Protein AF-A0A7S4UU79-F1 (afdb_monomer)

Foldseek 3Di:
DDDDDDDDDPDDDDDDPPDDDDDDDDDDDDDDDDDDDDDDDDDDDDDDPVPVVVVVVCPPQLLVCAQHWDADPVQQKIWGRHNFWIWIWGQDPLQFIFGQDTGGDDDPPDDSLVSLLQQDADVQQDFALCPPVPPPDPVVVVCVVPPDDPPPVVPPPPDPVNVPDDDDDDPPRRDGYHPCRTWGFFAAPDRRNPPDGQWWKAFPVRDIGFDKGWDDKDKAQFDDACQQPPDADPPHPDDRPRQDDDGRDPDSNQKMKMWTWIARPPLRWIKTWIWMHGRPDSDIFIAIDIDRPQQDPDDQDQDPPRDGDGRSDMDIPHHFRTKGKADDDAAKWKWWQAAAVVGAGDIDIDTDDAAKDKDKDPPQFCHRGTHQKMKIWNDHPPDDVPDTDIDMDHDRDTGIDMWMWHQHPSRMIMITD

Organism: Guillardia theta (NCBI:txid55529)

Nearest PDB structures (foldseek):
  4fnq-assembly1_A  TM=9.453E-01  e=5.090E-24  Geobacillus stearothermophilus
  4fnr-assembly1_D  TM=9.223E-01  e=4.745E-23  Geobacillus stearothermophilus
  4fnt-assembly1_C  TM=9.311E-01  e=8.179E-23  Geobacillus stearothermophilus
  8k7v-assembly1_D  TM=8.899E-01  e=4.255E-23  Blautia pseudococcoides
  8k1a-assembly1_C  TM=8.938E-01  e=5.291E-23  Blautia pseudococcoides

Sequence (417 aa):
MISDSGGCRNLVIFYFLGLLSLLQGGQVRTGSYSAVIGFHGRIRPPTTHSSALRQRLRGGGEKELAGKVLFDPKTRIFRLYSRSALYAFRTDDSGDLEHLYWGSFVPPNDDLRYLALSNVQLCFDPGPFNAYDTEVSDQDAAKHIRGTSFSEHFTRTPSFSDRLSTDSEWVHSIPSVGRNTKLLEYADLGTGDYRPQSFSVVYDDGGNICPLTYVSHEIIPGKLPMESAKGKSLWSSENVTLLPELRGGNTKDQCTTLVVKMEDRLTKLEFHLIYTVYKEVNAISRRVIVKNPSVRPSGNFVCKGGCIMSSGAVRLEKLMSATVDFHTMSGWNFITLSGSWANERHMKLQKLIQGKFVVESLRGASSHQHNPFCAVTTTPESLVETVGEVWAFSFIYSGNFKIEADVSETGRARVHA

Solvent-accessible surface area (backbone atoms only — not comparable to full-atom values): 25424 Å² total; per-residue (Å²): 134,91,78,90,81,90,77,94,81,89,78,87,78,87,78,83,80,81,83,80,88,76,93,78,90,79,91,84,84,90,80,92,81,88,83,87,84,86,80,93,77,93,78,82,79,88,82,59,82,68,55,63,59,52,50,65,66,45,60,59,60,42,64,73,40,27,13,40,73,48,75,40,84,90,73,36,34,41,42,38,23,15,34,62,26,28,39,31,33,29,50,53,94,75,24,43,46,34,44,59,46,78,46,70,64,68,67,87,85,60,81,63,67,68,57,56,55,72,42,58,76,50,89,92,42,46,70,34,77,62,77,72,72,59,90,62,53,73,73,54,52,49,40,65,78,62,70,68,62,91,63,65,80,73,72,71,68,77,50,80,70,70,74,63,69,90,75,77,92,71,74,78,74,67,69,85,42,15,52,50,57,48,35,40,46,69,38,49,37,83,69,48,35,84,62,89,51,36,33,38,46,36,40,84,90,66,51,47,71,54,68,60,26,63,74,51,73,47,81,41,80,9,57,80,76,72,73,35,68,97,50,76,47,97,86,35,99,65,66,68,63,64,69,77,74,87,77,37,69,96,47,48,83,40,12,23,19,39,39,38,36,27,32,17,85,86,74,51,41,31,38,35,45,33,40,32,25,27,24,89,41,81,48,70,52,62,37,66,47,79,45,69,78,54,55,54,82,93,64,96,55,75,48,100,80,77,50,83,61,77,67,51,57,72,45,76,81,40,77,51,43,40,41,50,44,42,86,58,66,93,67,29,29,36,37,36,26,37,41,33,84,100,48,56,56,41,82,42,80,42,74,68,57,77,45,79,48,78,53,66,28,88,78,71,25,36,62,47,46,36,48,64,41,41,32,43,28,65,44,54,93,81,69,50,94,88,62,71,58,73,52,73,49,73,55,83,68,64,35,59,47,62,35,37,42,34,21,42,96,84,48,34,32,39,38,37,65

InterPro domains:
  IPR031704 Glycosyl hydrolase family 36, N-terminal [PF16875] (95-415)
  IPR038417 Alpha-galactosidase, N-terminal domain superfamily [G3DSA:2.70.98.60] (68-417)

pLDDT: mean 72.32, std 26.92, range [19.78, 97.94]

Radius of gyration: 25.8 Å; Cα contacts (8 Å, |Δi|>4): 726; chains: 1; bounding box: 68×51×85 Å

Mean predicted aligned error: 14.76 Å

Secondary structure (DSSP, 8-state):
-------------------------------------------PPP--HHHHHHHHHHHHHHHHHTT-EEEETTTTEEEEE-SSEEEEEEE-TTS-EEEEEEEE---TTS--HHHHTT----TTPPPPGGGG-S---HHHHHHHHSS--TTTTTT----TTGGG---S----------TTTS-BSS--SSSS--SPPSEEEE-TTS-----EEEEEEEEEEBPPP----S--BTTBSS-----------SSTTSEEEEEEEEEETTT--EEEEEEEEESSSS-EEEEEEEE-TT---S---B-TTSPBPP----EEEEE-S-EEEE---TT-EEEEEEEETTEEEEEEEEE--SEEEEEEE-SSS--SSEEEEEEEE-S-SS--TTSS-EEEEE---SS-EEEEEEE-TTS-EEEE-

Structure (mmCIF, N/CA/C/O backbone):
data_AF-A0A7S4UU79-F1
#
_entry.id   AF-A0A7S4UU79-F1
#
loop_
_atom_site.group_PDB
_atom_site.id
_atom_site.type_symbol
_atom_site.label_atom_id
_atom_site.label_alt_id
_atom_site.label_comp_id
_atom_site.label_asym_id
_atom_site.label_entity_id
_atom_site.label_seq_id
_atom_site.pdbx_PDB_ins_code
_atom_site.Cartn_x
_atom_site.Cartn_y
_atom_site.Cartn_z
_atom_site.occupancy
_atom_site.B_iso_or_equiv
_atom_site.auth_seq_id
_atom_site.auth_comp_id
_atom_site.auth_asym_id
_atom_site.auth_atom_id
_atom_site.pdbx_PDB_model_num
ATOM 1 N N . MET A 1 1 ? -34.124 -21.655 29.749 1.00 25.98 1 MET A N 1
ATOM 2 C CA . MET A 1 1 ? -34.712 -20.308 29.910 1.00 25.98 1 MET A CA 1
ATOM 3 C C . MET A 1 1 ? -33.664 -19.286 29.494 1.00 25.98 1 MET A C 1
ATOM 5 O O . MET A 1 1 ? -32.632 -19.280 30.139 1.00 25.98 1 MET A O 1
ATOM 9 N N . ILE A 1 2 ? -33.930 -18.552 28.396 1.00 22.84 2 ILE A N 1
ATOM 10 C CA . ILE A 1 2 ? -33.615 -17.123 28.110 1.00 22.84 2 ILE A CA 1
ATOM 11 C C . ILE A 1 2 ? -32.196 -16.634 28.495 1.00 22.84 2 ILE A C 1
ATOM 13 O O . ILE A 1 2 ? -31.827 -16.727 29.652 1.00 22.84 2 ILE A O 1
ATOM 17 N N . SER A 1 3 ? -31.364 -15.970 27.693 1.00 23.59 3 SER A N 1
ATOM 18 C CA . SER A 1 3 ? -31.289 -15.525 26.293 1.00 23.59 3 SER A CA 1
ATOM 19 C C . SER A 1 3 ? -29.882 -14.919 26.106 1.00 23.59 3 SER A C 1
ATOM 21 O O . SER A 1 3 ? -29.220 -14.590 27.088 1.00 23.59 3 SER A O 1
ATOM 23 N N . ASP A 1 4 ? -29.478 -14.700 24.854 1.00 33.25 4 ASP A N 1
ATOM 24 C CA . ASP A 1 4 ? -28.368 -13.838 24.417 1.00 33.25 4 ASP A CA 1
ATOM 25 C C . ASP A 1 4 ? -28.129 -12.558 25.244 1.00 33.25 4 ASP A C 1
ATOM 27 O O . ASP A 1 4 ? -29.077 -11.866 25.620 1.00 33.25 4 ASP A O 1
ATOM 31 N N . SER A 1 5 ? -26.859 -12.138 25.321 1.00 25.09 5 SER A N 1
ATOM 32 C CA . SER A 1 5 ? -26.479 -10.742 25.043 1.00 25.09 5 SER A CA 1
ATOM 33 C C . SER A 1 5 ? -24.991 -10.627 24.694 1.00 25.09 5 SER A C 1
ATOM 35 O O . SER A 1 5 ? -24.124 -10.962 25.501 1.00 25.09 5 SER A O 1
ATOM 37 N N . GLY A 1 6 ? -24.718 -10.145 23.479 1.00 28.91 6 GLY A N 1
ATOM 38 C CA . GLY A 1 6 ? -23.384 -9.898 22.943 1.00 28.91 6 GLY A CA 1
ATOM 39 C C . GLY A 1 6 ? -22.629 -8.750 23.616 1.00 28.91 6 GLY A C 1
ATOM 40 O O . GLY A 1 6 ? -23.211 -7.840 24.203 1.00 28.91 6 GLY A O 1
ATOM 41 N N . GLY A 1 7 ? -21.305 -8.795 23.473 1.00 24.19 7 GLY A N 1
ATOM 42 C CA . GLY A 1 7 ? -20.395 -7.719 23.835 1.00 24.19 7 GLY A CA 1
ATOM 43 C C . GLY A 1 7 ? -19.357 -7.531 22.736 1.00 24.19 7 GLY A C 1
ATOM 44 O O . GLY A 1 7 ? -18.608 -8.456 22.420 1.00 24.19 7 GLY A O 1
ATOM 45 N N . CYS A 1 8 ? -19.329 -6.332 22.155 1.00 24.44 8 CYS A N 1
ATOM 46 C CA . CYS A 1 8 ? -18.227 -5.845 21.335 1.00 24.44 8 CYS A CA 1
ATOM 47 C C . CYS A 1 8 ? -16.915 -5.964 22.122 1.00 24.44 8 CYS A C 1
ATOM 49 O O . CYS A 1 8 ? -16.808 -5.464 23.240 1.00 24.44 8 CYS A O 1
ATOM 51 N N . ARG A 1 9 ? -15.911 -6.613 21.531 1.00 26.64 9 ARG A N 1
ATOM 52 C CA . ARG A 1 9 ? -14.529 -6.622 22.020 1.00 26.64 9 ARG A CA 1
ATOM 53 C C . ARG A 1 9 ? -13.607 -6.393 20.828 1.00 26.64 9 ARG A C 1
ATOM 55 O O . ARG A 1 9 ? -13.179 -7.353 20.200 1.00 26.64 9 ARG A O 1
ATOM 62 N N . ASN A 1 10 ? -13.325 -5.129 20.530 1.00 26.66 10 ASN A N 1
ATOM 63 C CA . ASN A 1 10 ? -12.202 -4.738 19.684 1.00 26.66 10 ASN A CA 1
ATOM 64 C C . ASN A 1 10 ? -11.245 -3.922 20.552 1.00 26.66 10 ASN A C 1
ATOM 66 O O . ASN A 1 10 ? -11.419 -2.723 20.708 1.00 26.66 10 ASN A O 1
ATOM 70 N N . LEU A 1 11 ? -10.284 -4.616 21.158 1.00 24.05 11 LEU A N 1
ATOM 71 C CA . LEU A 1 11 ? -9.048 -4.054 21.691 1.00 24.05 11 LEU A CA 1
ATOM 72 C C . LEU A 1 11 ? -8.070 -5.224 21.843 1.00 24.05 11 LEU A C 1
ATOM 74 O O . LEU A 1 11 ? -8.254 -6.083 22.705 1.00 24.05 11 LEU A O 1
ATOM 78 N N . VAL A 1 12 ? -7.068 -5.305 20.969 1.00 23.05 12 VAL A N 1
ATOM 79 C CA . VAL A 1 12 ? -5.907 -6.183 21.165 1.00 23.05 12 VAL A CA 1
ATOM 80 C C . VAL A 1 12 ? -4.730 -5.269 21.474 1.00 23.05 12 VAL A C 1
ATOM 82 O O . VAL A 1 12 ? -4.106 -4.715 20.576 1.00 23.05 12 VAL A O 1
ATOM 85 N N . ILE A 1 13 ? -4.472 -5.081 22.766 1.00 22.84 13 ILE A N 1
ATOM 86 C CA . ILE A 1 13 ? -3.225 -4.514 23.277 1.00 22.84 13 ILE A CA 1
ATOM 87 C C . ILE A 1 13 ? -2.235 -5.674 23.395 1.00 22.84 13 ILE A C 1
ATOM 89 O O . ILE A 1 13 ? -2.498 -6.654 24.093 1.00 22.84 13 ILE A O 1
ATOM 93 N N . PHE A 1 14 ? -1.091 -5.572 22.720 1.00 23.77 14 PHE A N 1
ATOM 94 C CA . PHE A 1 14 ? 0.044 -6.449 22.987 1.00 23.77 14 PHE A CA 1
ATOM 95 C C . PHE A 1 14 ? 0.717 -5.997 24.287 1.00 23.77 14 PHE A C 1
ATOM 97 O O . PHE A 1 14 ? 1.377 -4.961 24.326 1.00 23.77 14 PHE A O 1
ATOM 104 N N . TYR A 1 15 ? 0.571 -6.783 25.353 1.00 21.19 15 TYR A N 1
ATOM 105 C CA . TYR A 1 15 ? 1.440 -6.676 26.521 1.00 21.19 15 TYR A CA 1
ATOM 106 C C . TYR A 1 15 ? 2.780 -7.345 26.202 1.00 21.19 15 TYR A C 1
ATOM 108 O O . TYR A 1 15 ? 2.846 -8.559 26.012 1.00 21.19 15 TYR A O 1
ATOM 116 N N . PHE A 1 16 ? 3.860 -6.565 26.169 1.00 23.30 16 PHE A N 1
ATOM 117 C CA . PHE A 1 16 ? 5.212 -7.110 26.260 1.00 23.30 16 PHE A CA 1
ATOM 118 C C . PHE A 1 16 ? 5.507 -7.435 27.728 1.00 23.30 16 PHE A C 1
ATOM 120 O O . PHE A 1 16 ? 5.779 -6.545 28.530 1.00 23.30 16 PHE A O 1
ATOM 127 N N . LEU A 1 17 ? 5.468 -8.719 28.082 1.00 22.44 17 LEU A N 1
ATOM 128 C CA . LEU A 1 17 ? 6.130 -9.225 29.283 1.00 22.44 17 LEU A CA 1
ATOM 129 C C . LEU A 1 17 ? 7.608 -9.425 28.938 1.00 22.44 17 LEU A C 1
ATOM 131 O O . LEU A 1 17 ? 7.991 -10.415 28.317 1.00 22.44 17 LEU A O 1
ATOM 135 N N . GLY A 1 18 ? 8.433 -8.443 29.299 1.00 23.34 18 GLY A N 1
ATOM 136 C CA . GLY A 1 18 ? 9.884 -8.587 29.275 1.00 23.34 18 GLY A CA 1
ATOM 137 C C . GLY A 1 18 ? 10.305 -9.619 30.317 1.00 23.34 18 GLY A C 1
ATOM 138 O O . GLY A 1 18 ? 10.199 -9.370 31.516 1.00 23.34 18 GLY A O 1
ATOM 139 N N . LEU A 1 19 ? 10.760 -10.786 29.862 1.00 22.89 19 LEU A N 1
ATOM 140 C CA . LEU A 1 19 ? 11.345 -11.801 30.728 1.00 22.89 19 LEU A CA 1
ATOM 141 C C . LEU A 1 19 ? 12.801 -11.403 31.013 1.00 22.89 19 LEU A C 1
ATOM 143 O O . LEU A 1 19 ? 13.685 -11.593 30.179 1.00 22.89 19 LEU A O 1
ATOM 147 N N . LEU A 1 20 ? 13.046 -10.808 32.181 1.00 24.05 20 LEU A N 1
ATOM 148 C CA . LEU A 1 20 ? 14.394 -10.556 32.679 1.00 24.05 20 LEU A CA 1
ATOM 149 C C . LEU A 1 20 ? 14.935 -11.869 33.272 1.00 24.05 20 LEU A C 1
ATOM 151 O O . LEU A 1 20 ? 14.529 -12.290 34.352 1.00 24.05 20 LEU A O 1
ATOM 155 N N . SER A 1 21 ? 15.825 -12.543 32.547 1.00 22.73 21 SER A N 1
ATOM 156 C CA . SER A 1 21 ? 16.570 -13.698 33.056 1.00 22.73 21 SER A CA 1
ATOM 157 C C . SER A 1 21 ? 17.774 -13.209 33.866 1.00 22.73 21 SER A C 1
ATOM 159 O O . SER A 1 21 ? 18.827 -12.926 33.297 1.00 22.73 21 SER A O 1
ATOM 161 N N . LEU A 1 22 ? 17.633 -13.149 35.190 1.00 24.34 22 LEU A N 1
ATOM 162 C CA . LEU A 1 22 ? 18.754 -13.105 36.131 1.00 24.34 22 LEU A CA 1
ATOM 163 C C . LEU A 1 22 ? 18.747 -14.407 36.939 1.00 24.34 22 LEU A C 1
ATOM 165 O O . LEU A 1 22 ? 17.889 -14.636 37.787 1.00 24.34 22 LEU A O 1
ATOM 169 N N . LEU A 1 23 ? 19.700 -15.285 36.629 1.00 24.64 23 LEU A N 1
ATOM 170 C CA . LEU A 1 23 ? 20.027 -16.453 37.438 1.00 24.64 23 LEU A CA 1
ATOM 171 C C . LEU A 1 23 ? 20.799 -15.989 38.676 1.00 24.64 23 LEU A C 1
ATOM 173 O O . LEU A 1 23 ? 21.943 -15.573 38.532 1.00 24.64 23 LEU A O 1
ATOM 177 N N . GLN A 1 24 ? 20.207 -16.123 39.866 1.00 26.69 24 GLN A N 1
ATOM 178 C CA . GLN A 1 24 ? 20.871 -16.706 41.042 1.00 26.69 24 GLN A CA 1
ATOM 179 C C . GLN A 1 24 ? 19.897 -16.882 42.225 1.00 26.69 24 GLN A C 1
ATOM 181 O O . GLN A 1 24 ? 19.380 -15.920 42.773 1.00 26.69 24 GLN A O 1
ATOM 186 N N . GLY A 1 25 ? 19.702 -18.150 42.609 1.00 28.83 25 GLY A N 1
ATOM 187 C CA . GLY A 1 25 ? 19.524 -18.631 43.986 1.00 28.83 25 GLY A CA 1
ATOM 188 C C . GLY A 1 25 ? 18.330 -18.147 44.818 1.00 28.83 25 GLY A C 1
ATOM 189 O O . GLY A 1 25 ? 18.444 -17.171 45.547 1.00 28.83 25 GLY A O 1
ATOM 190 N N . GLY A 1 26 ? 17.253 -18.940 44.863 1.00 25.94 26 GLY A N 1
ATOM 191 C CA . GLY A 1 26 ? 16.274 -18.879 45.958 1.00 25.94 26 GLY A CA 1
ATOM 192 C C . GLY A 1 26 ? 14.904 -19.454 45.597 1.00 25.94 26 GLY A C 1
ATOM 193 O O . GLY A 1 26 ? 14.193 -18.880 44.783 1.00 25.94 26 GLY A O 1
ATOM 194 N N . GLN A 1 27 ? 14.519 -20.584 46.203 1.00 23.78 27 GLN A N 1
ATOM 195 C CA . GLN A 1 27 ? 13.137 -21.100 46.191 1.00 23.78 27 GLN A CA 1
ATOM 196 C C . GLN A 1 27 ? 12.143 -19.992 46.642 1.00 23.78 27 GLN A C 1
ATOM 198 O O . GLN A 1 27 ? 12.497 -19.169 47.479 1.00 23.78 27 GLN A O 1
ATOM 203 N N . VAL A 1 28 ? 10.888 -19.906 46.177 1.00 25.89 28 VAL A N 1
ATOM 204 C CA . VAL A 1 28 ? 9.731 -20.641 46.738 1.00 25.89 28 VAL A CA 1
ATOM 205 C C . VAL A 1 28 ? 8.406 -20.111 46.117 1.00 25.89 28 VAL A C 1
ATOM 207 O O . VAL A 1 28 ? 8.220 -18.908 45.988 1.00 25.89 28 VAL A O 1
ATOM 210 N N . ARG A 1 29 ? 7.479 -21.058 45.869 1.00 22.52 29 ARG A N 1
ATOM 211 C CA . ARG A 1 29 ? 5.988 -21.048 45.781 1.00 22.52 29 ARG A CA 1
ATOM 212 C C . ARG A 1 29 ? 5.215 -20.159 44.789 1.00 22.52 29 ARG A C 1
ATOM 214 O O . ARG A 1 29 ? 5.148 -18.941 44.872 1.00 22.52 29 ARG A O 1
ATOM 221 N N . THR A 1 30 ? 4.421 -20.880 43.999 1.00 27.59 30 THR A N 1
ATOM 222 C CA . THR A 1 30 ? 3.148 -20.501 43.377 1.00 27.59 30 THR A CA 1
ATOM 223 C C . THR A 1 30 ? 2.099 -20.023 44.388 1.00 27.59 30 THR A C 1
ATOM 225 O O . THR A 1 30 ? 1.873 -20.683 45.404 1.00 27.59 30 THR A O 1
ATOM 228 N N . GLY A 1 31 ? 1.380 -18.954 44.042 1.00 23.94 31 GLY A N 1
ATOM 229 C CA . GLY A 1 31 ? 0.136 -18.532 44.684 1.00 23.94 31 GLY A CA 1
ATOM 230 C C . GLY A 1 31 ? -0.715 -17.721 43.707 1.00 23.94 31 GLY A C 1
ATOM 231 O O . GLY A 1 31 ? -0.307 -16.652 43.264 1.00 23.94 31 GLY A O 1
ATOM 232 N N . SER A 1 32 ? -1.879 -18.254 43.338 1.00 24.55 32 SER A N 1
ATOM 233 C CA . SER A 1 32 ? -2.893 -17.571 42.533 1.00 24.55 32 SER A CA 1
ATOM 234 C C . SER A 1 32 ? -3.760 -16.709 43.446 1.00 24.55 32 SER A C 1
ATOM 236 O O . SER A 1 32 ? -4.366 -17.234 44.375 1.00 24.55 32 SER A O 1
ATOM 238 N N . TYR A 1 33 ? -3.866 -15.412 43.157 1.00 23.80 33 TYR A N 1
ATOM 239 C CA . TYR A 1 33 ? -4.874 -14.546 43.763 1.00 23.80 33 TYR A CA 1
ATOM 240 C C . TYR A 1 33 ? -5.645 -13.818 42.665 1.00 23.80 33 TYR A C 1
ATOM 242 O O . TYR A 1 33 ? -5.114 -12.965 41.957 1.00 23.80 33 TYR A O 1
ATOM 250 N N . SER A 1 34 ? -6.912 -14.199 42.517 1.00 21.27 34 SER A N 1
ATOM 251 C CA . SER A 1 34 ? -7.919 -13.455 41.769 1.00 21.27 34 SER A CA 1
ATOM 252 C C . SER A 1 34 ? -8.546 -12.423 42.701 1.00 21.27 34 SER A C 1
ATOM 254 O O . SER A 1 34 ? -9.077 -12.786 43.747 1.00 21.27 34 SER A O 1
ATOM 256 N N . ALA A 1 35 ? -8.527 -11.152 42.307 1.00 21.31 35 ALA A N 1
ATOM 257 C CA . ALA A 1 35 ? -9.339 -10.113 42.927 1.00 21.31 35 ALA A CA 1
ATOM 258 C C . ALA A 1 35 ? -10.307 -9.562 41.874 1.00 21.31 35 ALA A C 1
ATOM 260 O O . ALA A 1 35 ? -9.908 -8.917 40.906 1.00 21.31 35 ALA A O 1
ATOM 261 N N . VAL A 1 36 ? -11.587 -9.882 42.059 1.00 21.03 36 VAL A N 1
ATOM 262 C CA . VAL A 1 36 ? -12.723 -9.325 41.325 1.00 21.03 36 VAL A CA 1
ATOM 263 C C . VAL A 1 36 ? -13.196 -8.104 42.105 1.00 21.03 36 VAL A C 1
ATOM 265 O O . VAL A 1 36 ? -13.615 -8.240 43.250 1.00 21.03 36 VAL A O 1
ATOM 268 N N . ILE A 1 37 ? -13.161 -6.924 41.491 1.00 22.80 37 ILE A N 1
ATOM 269 C CA . ILE A 1 37 ? -13.864 -5.739 41.995 1.00 22.80 37 ILE A CA 1
ATOM 270 C C . ILE A 1 37 ? -14.842 -5.323 40.901 1.00 22.80 37 ILE A C 1
ATOM 272 O O . ILE A 1 37 ? -14.452 -4.831 39.844 1.00 22.80 37 ILE A O 1
ATOM 276 N N . GLY A 1 38 ? -16.121 -5.621 41.129 1.00 19.78 38 GLY A N 1
ATOM 277 C CA . GLY A 1 38 ? -17.211 -5.287 40.224 1.00 19.78 38 GLY A CA 1
ATOM 278 C C . GLY A 1 38 ? -17.769 -3.898 40.512 1.00 19.78 38 GLY A C 1
ATOM 279 O O . GLY A 1 38 ? -18.088 -3.587 41.655 1.00 19.78 38 GLY A O 1
ATOM 280 N N . PHE A 1 39 ? -17.974 -3.107 39.461 1.00 23.14 39 PHE A N 1
ATOM 281 C CA . PHE A 1 39 ? -18.923 -1.997 39.478 1.00 23.14 39 PHE A CA 1
ATOM 282 C C . PHE A 1 39 ? -20.033 -2.280 38.462 1.00 23.14 39 PHE A C 1
ATOM 284 O O . PHE A 1 39 ? -19.793 -2.459 37.269 1.00 23.14 39 PHE A O 1
ATOM 291 N N . HIS A 1 40 ? -21.259 -2.388 38.972 1.00 22.84 40 HIS A N 1
ATOM 292 C CA . HIS A 1 40 ? -22.485 -2.583 38.205 1.00 22.84 40 HIS A CA 1
ATOM 293 C C . HIS A 1 40 ? -22.999 -1.217 37.731 1.00 22.84 40 HIS A C 1
ATOM 295 O O . HIS A 1 40 ? -23.481 -0.424 38.534 1.00 22.84 40 HIS A O 1
ATOM 301 N N . GLY A 1 41 ? -22.935 -0.956 36.425 1.00 23.12 41 GLY A N 1
ATOM 302 C CA . GLY A 1 41 ? -23.579 0.193 35.787 1.00 23.12 41 GLY A CA 1
ATOM 303 C C . GLY A 1 41 ? -24.264 -0.247 34.498 1.00 23.12 41 GLY A C 1
ATOM 304 O O . GLY A 1 41 ? -23.607 -0.460 33.484 1.00 23.12 41 GLY A O 1
ATOM 305 N N . ARG A 1 42 ? -25.589 -0.437 34.532 1.00 22.55 42 ARG A N 1
ATOM 306 C CA . ARG A 1 42 ? -26.401 -0.734 33.339 1.00 22.55 42 ARG A CA 1
ATOM 307 C C . ARG A 1 42 ? -26.730 0.573 32.620 1.00 22.55 42 ARG A C 1
ATOM 309 O O . ARG A 1 42 ? -27.559 1.331 33.108 1.00 22.55 42 ARG A O 1
ATOM 316 N N . ILE A 1 43 ? -26.173 0.780 31.430 1.00 26.16 43 ILE A N 1
ATOM 317 C CA . ILE A 1 43 ? -26.673 1.772 30.469 1.00 26.16 43 ILE A CA 1
ATOM 318 C C . ILE A 1 43 ? -26.942 1.031 29.156 1.00 26.16 43 ILE A C 1
ATOM 320 O O . ILE A 1 43 ? -26.036 0.458 28.557 1.00 26.16 43 ILE A O 1
ATOM 324 N N . ARG A 1 44 ? -28.217 0.965 28.750 1.00 21.12 44 ARG A N 1
ATOM 325 C CA . ARG A 1 44 ? -28.639 0.370 27.471 1.00 21.12 44 ARG A CA 1
ATOM 326 C C . ARG A 1 44 ? -28.461 1.408 26.354 1.00 21.12 44 ARG A C 1
ATOM 328 O O . ARG A 1 44 ? -28.945 2.524 26.535 1.00 21.12 44 ARG A O 1
ATOM 335 N N . PRO A 1 45 ? -27.861 1.071 25.200 1.00 26.95 45 PRO A N 1
ATOM 336 C CA . PRO A 1 45 ? -27.935 1.933 24.027 1.00 26.95 45 PRO A CA 1
ATOM 337 C C . PRO A 1 45 ? -29.344 1.869 23.398 1.00 26.95 45 PRO A C 1
ATOM 339 O O . PRO A 1 45 ? -30.031 0.847 23.532 1.00 26.95 45 PRO A O 1
ATOM 342 N N . PRO A 1 46 ? -29.799 2.935 22.713 1.00 27.45 46 PRO A N 1
ATOM 343 C CA . PRO A 1 46 ? -31.106 2.964 22.068 1.00 27.45 46 PRO A CA 1
ATOM 344 C C . PRO A 1 46 ? -31.118 2.000 20.875 1.00 27.45 46 PRO A C 1
ATOM 346 O O . PRO A 1 46 ? -30.318 2.104 19.947 1.00 27.45 46 PRO A O 1
ATOM 349 N N . THR A 1 47 ? -32.027 1.031 20.913 1.00 30.48 47 THR A N 1
ATOM 350 C CA . THR A 1 47 ? -32.232 0.042 19.854 1.00 30.48 47 THR A CA 1
ATOM 351 C C . THR A 1 47 ? -33.176 0.616 18.804 1.00 30.48 47 THR A C 1
ATOM 353 O O . THR A 1 47 ? -34.387 0.652 18.987 1.00 30.48 47 THR A O 1
ATOM 356 N N . THR A 1 48 ? -32.638 1.054 17.667 1.00 32.19 48 THR A N 1
ATOM 357 C CA . THR A 1 48 ? -33.433 1.199 16.443 1.00 32.19 48 THR A CA 1
ATOM 358 C C . THR A 1 48 ? -33.541 -0.171 15.769 1.00 32.19 48 THR A C 1
ATOM 360 O O . THR A 1 48 ? -32.536 -0.852 15.535 1.00 32.19 48 THR A O 1
ATOM 363 N N . HIS A 1 49 ? -34.772 -0.594 15.464 1.00 29.47 49 HIS A N 1
ATOM 364 C CA . HIS A 1 49 ? -35.126 -1.918 14.925 1.00 29.47 49 HIS A CA 1
ATOM 365 C C . HIS A 1 49 ? -34.396 -2.317 13.617 1.00 29.47 49 HIS A C 1
ATOM 367 O O . HIS A 1 49 ? -34.412 -3.488 13.242 1.00 29.47 49 HIS A O 1
ATOM 373 N N . SER A 1 50 ? -33.704 -1.392 12.938 1.00 36.59 50 SER A N 1
ATOM 374 C CA . SER A 1 50 ? -32.944 -1.650 11.703 1.00 36.59 50 SER A CA 1
ATOM 375 C C . SER A 1 50 ? -31.542 -2.244 11.923 1.00 36.59 50 SER A C 1
ATOM 377 O O . SER A 1 50 ? -30.994 -2.873 11.015 1.00 36.59 50 SER A O 1
ATOM 379 N N . SER A 1 51 ? -30.955 -2.094 13.117 1.00 39.00 51 SER A N 1
ATOM 380 C CA . SER A 1 51 ? -29.588 -2.560 13.414 1.00 39.00 51 SER A CA 1
ATOM 381 C C . SER A 1 51 ? -29.514 -4.073 13.658 1.00 39.00 51 SER A C 1
ATOM 383 O O . SER A 1 51 ? -28.632 -4.743 13.121 1.00 39.00 51 SER A O 1
ATOM 385 N N . ALA A 1 52 ? -30.493 -4.637 14.370 1.00 33.19 52 ALA A N 1
ATOM 386 C CA . ALA A 1 52 ? -30.562 -6.067 14.681 1.00 33.19 52 ALA A CA 1
ATOM 387 C C . ALA A 1 52 ? -30.828 -6.942 13.438 1.00 33.19 52 ALA A C 1
ATOM 389 O O . ALA A 1 52 ? -30.277 -8.038 13.316 1.00 33.19 52 ALA A O 1
ATOM 390 N N . LEU A 1 53 ? -31.625 -6.444 12.481 1.00 31.44 53 LEU A N 1
ATOM 391 C CA . LEU A 1 53 ? -31.892 -7.142 11.218 1.00 31.44 53 LEU A CA 1
ATOM 392 C C . LEU A 1 53 ? -30.651 -7.146 10.303 1.00 31.44 53 LEU A C 1
ATOM 394 O O . LEU A 1 53 ? -30.331 -8.169 9.698 1.00 31.44 53 LEU A O 1
ATOM 398 N N . ARG A 1 54 ? -29.891 -6.036 10.274 1.00 37.53 54 ARG A N 1
ATOM 399 C CA . ARG A 1 54 ? -28.590 -5.951 9.579 1.00 37.53 54 ARG A CA 1
ATOM 400 C C . ARG A 1 54 ? -27.536 -6.869 10.206 1.00 37.53 54 ARG A C 1
ATOM 402 O O . ARG A 1 54 ? -26.749 -7.460 9.475 1.00 37.53 54 ARG A O 1
ATOM 409 N N . GLN A 1 55 ? -27.527 -7.026 11.530 1.00 41.31 55 GLN A N 1
ATOM 410 C CA . GLN A 1 55 ? -26.577 -7.897 12.234 1.00 41.31 55 GLN A CA 1
ATOM 411 C C . GLN A 1 55 ? -26.823 -9.391 11.960 1.00 41.31 55 GLN A C 1
ATOM 413 O O . GLN A 1 55 ? -25.869 -10.144 11.766 1.00 41.31 55 GLN A O 1
ATOM 418 N N . ARG A 1 56 ? -28.094 -9.818 11.880 1.00 34.38 56 ARG A N 1
ATOM 419 C CA . ARG A 1 56 ? -28.463 -11.218 11.590 1.00 34.38 56 ARG A CA 1
ATOM 420 C C . ARG A 1 56 ? -28.153 -11.655 10.156 1.00 34.38 56 ARG A C 1
ATOM 422 O O . ARG A 1 56 ? -27.770 -12.803 9.966 1.00 34.38 56 ARG A O 1
ATOM 429 N N . LEU A 1 57 ? -28.274 -10.758 9.174 1.00 41.75 57 LEU A N 1
ATOM 430 C CA . LEU A 1 57 ? -27.935 -11.050 7.772 1.00 41.75 57 LEU A CA 1
ATOM 431 C C . LEU A 1 57 ? -26.419 -10.993 7.497 1.00 41.75 57 LEU A C 1
ATOM 433 O O . LEU A 1 57 ? -25.932 -11.717 6.635 1.00 41.75 57 LEU A O 1
ATOM 437 N N . ARG A 1 58 ? -25.654 -10.185 8.250 1.00 48.50 58 ARG A N 1
ATOM 438 C CA . ARG A 1 58 ? -24.185 -10.073 8.113 1.00 48.50 58 ARG A CA 1
ATOM 439 C C . ARG A 1 58 ? -23.417 -11.262 8.702 1.00 48.50 58 ARG A C 1
ATOM 441 O O . ARG A 1 58 ? -22.438 -11.707 8.111 1.00 48.50 58 ARG A O 1
ATOM 448 N N . GLY A 1 59 ? -23.875 -11.813 9.829 1.00 50.72 59 GLY A N 1
ATOM 449 C CA . GLY A 1 59 ? -23.085 -12.772 10.616 1.00 50.72 59 GLY A CA 1
ATOM 450 C C . GLY A 1 59 ? -22.803 -14.131 9.956 1.00 50.72 59 GLY A C 1
ATOM 451 O O . GLY A 1 59 ? -21.865 -14.811 10.374 1.00 50.72 59 GLY A O 1
ATOM 452 N N . GLY A 1 60 ? -23.591 -14.534 8.951 1.00 60.53 60 GLY A N 1
ATOM 453 C CA . GLY A 1 60 ? -23.394 -15.793 8.220 1.00 60.53 60 GLY A CA 1
ATOM 454 C C . GLY A 1 60 ? -22.265 -15.709 7.190 1.00 60.53 60 GLY A C 1
ATOM 455 O O . GLY A 1 60 ? -21.299 -16.464 7.273 1.00 60.53 60 GLY A O 1
ATOM 456 N N . GLY A 1 61 ? -22.356 -14.747 6.266 1.00 70.50 61 GLY A N 1
ATOM 457 C CA . GLY A 1 61 ? -21.379 -14.582 5.182 1.00 70.50 61 GLY A CA 1
ATOM 458 C C . GLY A 1 61 ? -20.017 -14.061 5.647 1.00 70.50 61 GLY A C 1
ATOM 459 O O . GLY A 1 61 ? -18.992 -14.447 5.093 1.00 70.50 61 GLY A O 1
ATOM 460 N N . GLU A 1 62 ? -19.981 -13.241 6.702 1.00 81.06 62 GLU A N 1
ATOM 461 C CA . GLU A 1 62 ? -18.733 -12.707 7.267 1.00 81.06 62 GLU A CA 1
ATOM 462 C C . GLU A 1 62 ? -17.822 -13.825 7.796 1.00 81.06 62 GLU A C 1
ATOM 464 O O . GLU A 1 62 ? -16.644 -13.893 7.453 1.00 81.06 62 GLU A O 1
ATOM 469 N N . LYS A 1 63 ? -18.381 -14.772 8.562 1.00 84.25 63 LYS A N 1
ATOM 470 C CA . LYS A 1 63 ? -17.619 -15.914 9.093 1.00 84.25 63 LYS A CA 1
ATOM 471 C C . LYS A 1 63 ? -17.149 -16.874 8.006 1.00 84.25 63 LYS A C 1
ATOM 473 O O . LYS A 1 63 ? -16.096 -17.489 8.154 1.00 84.25 63 LYS A O 1
ATOM 478 N N . GLU A 1 64 ? -17.938 -17.036 6.949 1.00 88.38 64 GLU A N 1
ATOM 479 C CA . GLU A 1 64 ? -17.609 -17.935 5.844 1.00 88.38 64 GLU A CA 1
ATOM 480 C C . GLU A 1 64 ? -16.482 -17.383 4.962 1.00 88.38 64 GLU A C 1
ATOM 482 O O . GLU A 1 64 ? -15.670 -18.148 4.432 1.00 88.38 64 GLU A O 1
ATOM 487 N N . LEU A 1 65 ? -16.433 -16.060 4.801 1.00 92.00 65 LEU A N 1
ATOM 488 C CA . LEU A 1 65 ? -15.425 -15.373 3.997 1.00 92.00 65 LEU A CA 1
ATOM 489 C C . LEU A 1 65 ? -14.160 -15.027 4.784 1.00 92.00 65 LEU A C 1
ATOM 491 O O . LEU A 1 65 ? -13.134 -14.750 4.169 1.00 92.00 65 LEU A O 1
ATOM 495 N N . ALA A 1 66 ? -14.194 -15.089 6.115 1.00 92.25 66 ALA A N 1
ATOM 496 C CA . ALA A 1 66 ? -13.038 -14.801 6.953 1.00 92.25 66 ALA A CA 1
ATOM 497 C C . ALA A 1 66 ? -11.799 -15.624 6.554 1.00 92.25 66 ALA A C 1
ATOM 499 O O . ALA A 1 66 ? -11.822 -16.857 6.511 1.00 92.25 66 ALA A O 1
ATOM 500 N N . GLY A 1 67 ? -10.696 -14.923 6.288 1.00 92.00 67 GLY A N 1
ATOM 501 C CA . GLY A 1 67 ? -9.421 -15.491 5.856 1.00 92.00 67 GLY A CA 1
ATOM 502 C C . GLY A 1 67 ? -9.344 -15.847 4.370 1.00 92.00 67 GLY A C 1
ATOM 503 O O . GLY A 1 67 ? -8.341 -16.437 3.968 1.00 92.00 67 GLY A O 1
ATOM 504 N N . LYS A 1 68 ? -10.359 -15.529 3.553 1.00 94.75 68 LYS A N 1
ATOM 505 C CA . LYS A 1 68 ? -10.374 -15.831 2.112 1.00 94.75 68 LYS A CA 1
ATOM 506 C C . LYS A 1 68 ? -9.925 -14.641 1.267 1.00 94.75 68 LYS A C 1
ATOM 508 O O . LYS A 1 68 ? -10.147 -13.479 1.605 1.00 94.75 68 LYS A O 1
ATOM 513 N N . VAL A 1 69 ? -9.349 -14.959 0.112 1.00 96.94 69 VAL A N 1
ATOM 514 C CA . VAL A 1 69 ? -9.078 -14.003 -0.963 1.00 96.94 69 VAL A CA 1
ATOM 515 C C . VAL A 1 69 ? -9.932 -14.382 -2.162 1.00 96.94 69 VAL A C 1
ATOM 517 O O . VAL A 1 69 ? -9.932 -15.540 -2.575 1.00 96.94 69 VAL A O 1
ATOM 520 N N . LEU A 1 70 ? -10.656 -13.411 -2.707 1.00 96.69 70 LEU A N 1
ATOM 521 C CA . LEU A 1 70 ? -11.467 -13.561 -3.907 1.00 96.69 70 LEU A CA 1
ATOM 522 C C . LEU A 1 70 ? -10.929 -12.636 -5.000 1.00 96.69 70 LEU A C 1
ATOM 524 O O . LEU A 1 70 ? -10.570 -11.492 -4.726 1.00 96.69 70 LEU A O 1
ATOM 528 N N . PHE A 1 71 ? -10.912 -13.122 -6.235 1.00 96.44 71 PHE A N 1
ATOM 529 C CA . PHE A 1 71 ? -10.641 -12.320 -7.422 1.00 96.44 71 PHE A CA 1
ATOM 530 C C . PHE A 1 71 ? -11.830 -12.440 -8.370 1.00 96.44 71 PHE A C 1
ATOM 532 O O . PHE A 1 71 ? -12.268 -13.549 -8.671 1.00 96.44 71 PHE A O 1
ATOM 539 N N . ASP A 1 72 ? -12.357 -11.304 -8.817 1.00 94.19 72 ASP A N 1
ATOM 540 C CA . ASP A 1 72 ? -13.397 -11.256 -9.842 1.00 94.19 72 ASP A CA 1
ATOM 541 C C . ASP A 1 72 ? -12.765 -10.887 -11.195 1.00 94.19 72 ASP A C 1
ATOM 543 O O . ASP A 1 72 ? -12.374 -9.732 -11.378 1.00 94.19 72 ASP A O 1
ATOM 547 N N . PRO A 1 73 ? -12.689 -11.820 -12.164 1.00 91.31 73 PRO A N 1
ATOM 548 C CA . PRO A 1 73 ? -12.092 -11.558 -13.471 1.00 91.31 73 PRO A CA 1
ATOM 549 C C . PRO A 1 73 ? -12.821 -10.491 -14.291 1.00 91.31 73 PRO A C 1
ATOM 551 O O . PRO A 1 73 ? -12.190 -9.837 -15.117 1.00 91.31 73 PRO A O 1
ATOM 554 N N . LYS A 1 74 ? -14.135 -10.301 -14.084 1.00 89.19 74 LYS A N 1
ATOM 555 C CA . LYS A 1 74 ? -14.921 -9.329 -14.861 1.00 89.19 74 LYS A CA 1
ATOM 556 C C . LYS A 1 74 ? -14.611 -7.902 -14.437 1.00 89.19 74 LYS A C 1
ATOM 558 O O . LYS A 1 74 ? -14.493 -7.014 -15.274 1.00 89.19 74 LYS A O 1
ATOM 563 N N . THR A 1 75 ? -14.500 -7.680 -13.131 1.00 89.25 75 THR A N 1
ATOM 564 C CA . THR A 1 75 ? -14.209 -6.353 -12.570 1.00 89.25 75 THR A CA 1
ATOM 565 C C . THR A 1 75 ? -12.718 -6.132 -12.307 1.00 89.25 75 THR A C 1
ATOM 567 O O . THR A 1 75 ? -12.318 -4.997 -12.056 1.00 89.25 75 THR A O 1
ATOM 570 N N . ARG A 1 76 ? -11.897 -7.192 -12.390 1.00 93.81 76 ARG A N 1
ATOM 571 C CA . ARG A 1 76 ? -10.471 -7.239 -12.013 1.00 93.81 76 ARG A CA 1
ATOM 572 C C . ARG A 1 76 ? -10.215 -6.760 -10.582 1.00 93.81 76 ARG A C 1
ATOM 574 O O . ARG A 1 76 ? -9.195 -6.134 -10.304 1.00 93.81 76 ARG A O 1
ATOM 581 N N . ILE A 1 77 ? -11.151 -7.043 -9.673 1.00 95.75 77 ILE A N 1
ATOM 582 C CA . ILE A 1 77 ? -11.082 -6.639 -8.264 1.00 95.75 77 ILE A CA 1
ATOM 583 C C . ILE A 1 77 ? -10.598 -7.809 -7.410 1.00 95.75 77 ILE A C 1
ATOM 585 O O . ILE A 1 77 ? -11.167 -8.903 -7.446 1.00 95.75 77 ILE A O 1
ATOM 589 N N . PHE A 1 78 ? -9.602 -7.534 -6.575 1.00 97.75 78 PHE A N 1
ATOM 590 C CA . PHE A 1 78 ? -9.159 -8.385 -5.481 1.00 97.75 78 PHE A CA 1
ATOM 591 C C . PHE A 1 78 ? -9.893 -7.986 -4.200 1.00 97.75 78 PHE A C 1
ATOM 593 O O . PHE A 1 78 ? -9.918 -6.814 -3.828 1.00 97.75 78 PHE A O 1
ATOM 600 N N . ARG A 1 79 ? -10.490 -8.962 -3.511 1.00 97.75 79 ARG A N 1
ATOM 601 C CA . ARG A 1 79 ? -11.160 -8.793 -2.215 1.00 97.75 79 ARG A CA 1
ATOM 602 C C . ARG A 1 79 ? -10.509 -9.710 -1.187 1.00 97.75 79 ARG A C 1
ATOM 604 O O . ARG A 1 79 ? -10.569 -10.932 -1.306 1.00 97.75 79 ARG A O 1
ATOM 611 N N . LEU A 1 80 ? -9.874 -9.113 -0.187 1.00 97.94 80 LEU A N 1
ATOM 612 C CA . LEU A 1 80 ? -9.149 -9.791 0.880 1.00 97.94 80 LEU A CA 1
ATOM 613 C C . LEU A 1 80 ? -9.968 -9.674 2.168 1.00 97.94 80 LEU A C 1
ATOM 615 O O . LEU A 1 80 ? -10.058 -8.599 2.764 1.00 97.94 80 LEU A O 1
ATOM 619 N N . TYR A 1 81 ? -10.573 -10.781 2.587 1.00 96.75 81 TYR A N 1
ATOM 620 C CA . TYR A 1 81 ? -11.442 -10.841 3.756 1.00 96.75 81 TYR A CA 1
ATOM 621 C C . TYR A 1 81 ? -10.672 -11.326 4.976 1.00 96.75 81 TYR A C 1
ATOM 623 O O . TYR A 1 81 ? -10.271 -12.485 5.057 1.00 96.75 81 TYR A O 1
ATOM 631 N N . SER A 1 82 ? -10.480 -10.440 5.946 1.00 93.31 82 SER A N 1
ATOM 632 C CA . SER A 1 82 ? -10.014 -10.811 7.288 1.00 93.31 82 SER A CA 1
ATOM 633 C C . SER A 1 82 ? -11.204 -11.235 8.160 1.00 93.31 82 SER A C 1
ATOM 635 O O . SER A 1 82 ? -12.276 -11.526 7.631 1.00 93.31 82 SER A O 1
ATOM 637 N N . ARG A 1 83 ? -11.052 -11.284 9.490 1.00 93.19 83 ARG A N 1
ATOM 638 C CA . ARG A 1 83 ? -12.138 -11.702 10.393 1.00 93.19 83 ARG A CA 1
ATOM 639 C C . ARG A 1 83 ? -13.444 -10.919 10.197 1.00 93.19 83 ARG A C 1
ATOM 641 O O . ARG A 1 83 ? -14.502 -11.532 10.156 1.00 93.19 83 ARG A O 1
ATOM 648 N N . SER A 1 84 ? -13.363 -9.592 10.144 1.00 93.56 84 SER A N 1
ATOM 649 C CA . SER A 1 84 ? -14.510 -8.677 10.040 1.00 93.56 84 SER A CA 1
ATOM 650 C C . SER A 1 84 ? -14.203 -7.419 9.217 1.00 93.56 84 SER A C 1
ATOM 652 O O . SER A 1 84 ? -14.933 -6.427 9.291 1.00 93.56 84 SER A O 1
ATOM 654 N N . ALA A 1 85 ? -13.093 -7.419 8.479 1.00 95.19 85 ALA A N 1
ATOM 655 C CA . ALA A 1 85 ? -12.648 -6.302 7.655 1.00 95.19 85 ALA A CA 1
ATOM 656 C C . ALA A 1 85 ? -12.320 -6.761 6.229 1.00 95.19 85 ALA A C 1
ATOM 658 O O . ALA A 1 85 ? -11.886 -7.899 6.015 1.00 95.19 85 ALA A O 1
ATOM 659 N N . LEU A 1 86 ? -12.516 -5.855 5.275 1.00 96.81 86 LEU A N 1
ATOM 660 C CA . LEU A 1 86 ? -12.209 -6.024 3.861 1.00 96.81 86 LEU A CA 1
ATOM 661 C C . LEU A 1 86 ? -11.049 -5.104 3.474 1.00 96.81 86 LEU A C 1
ATOM 663 O O . LEU A 1 86 ? -11.040 -3.924 3.821 1.00 96.81 86 LEU A O 1
ATOM 667 N N . TYR A 1 87 ? -10.116 -5.647 2.700 1.00 97.75 87 TYR A N 1
ATOM 668 C CA . TYR A 1 87 ? -9.145 -4.887 1.922 1.00 97.75 87 TYR A CA 1
ATOM 669 C C . TYR A 1 87 ? -9.378 -5.180 0.441 1.00 97.75 87 TYR A C 1
ATOM 671 O O . TYR A 1 87 ? -9.458 -6.346 0.049 1.00 97.75 87 TYR A O 1
ATOM 679 N N . ALA A 1 88 ? -9.530 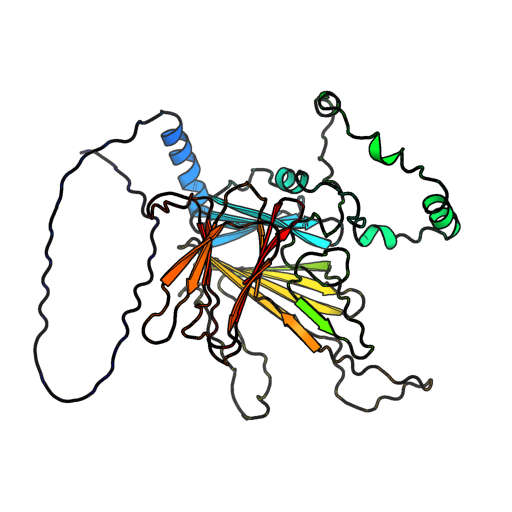-4.146 -0.377 1.00 97.56 88 ALA A N 1
ATOM 680 C CA . ALA A 1 88 ? -9.853 -4.286 -1.784 1.00 97.56 88 ALA A CA 1
ATOM 681 C C . ALA A 1 88 ? -9.036 -3.334 -2.650 1.00 97.56 88 ALA A C 1
ATOM 683 O O . ALA A 1 88 ? -8.864 -2.158 -2.332 1.00 97.56 88 ALA A O 1
ATOM 684 N N . PHE A 1 89 ? -8.586 -3.863 -3.778 1.00 97.19 89 PHE A N 1
ATOM 685 C CA . PHE A 1 89 ? -7.890 -3.133 -4.826 1.00 97.19 89 PHE A CA 1
ATOM 686 C C . PHE A 1 89 ? -8.209 -3.780 -6.171 1.00 97.19 89 PHE A C 1
ATOM 688 O O . PHE A 1 89 ? -8.784 -4.871 -6.224 1.00 97.19 89 PHE A O 1
ATOM 695 N N . ARG A 1 90 ? -7.864 -3.118 -7.268 1.00 94.88 90 ARG A N 1
ATOM 696 C CA . ARG A 1 90 ? -8.135 -3.623 -8.615 1.00 94.88 90 ARG A CA 1
ATOM 697 C C . ARG A 1 90 ? -6.974 -3.398 -9.556 1.00 94.88 90 ARG A C 1
ATOM 699 O O . ARG A 1 90 ? -6.116 -2.566 -9.291 1.00 94.88 90 ARG A O 1
ATOM 706 N N . THR A 1 91 ? -7.013 -4.089 -10.682 1.00 93.62 91 THR A N 1
ATOM 707 C CA . THR A 1 91 ? -6.174 -3.766 -11.833 1.00 93.62 91 THR A CA 1
ATOM 708 C C . THR A 1 91 ? -6.966 -2.906 -12.810 1.00 93.62 91 THR A C 1
ATOM 710 O O . THR A 1 91 ? -8.091 -3.264 -13.176 1.00 93.62 91 THR A O 1
ATOM 713 N N . ASP A 1 92 ? -6.402 -1.775 -13.218 1.00 89.12 92 ASP A N 1
ATOM 714 C CA . ASP A 1 92 ? -7.004 -0.912 -14.234 1.00 89.12 92 ASP A CA 1
ATOM 715 C C . ASP A 1 92 ? -6.666 -1.382 -15.668 1.00 89.12 92 ASP A C 1
ATOM 717 O O . ASP A 1 92 ? -6.019 -2.412 -15.878 1.00 89.12 92 ASP A O 1
ATOM 721 N N . ASP A 1 93 ? -7.124 -0.636 -16.677 1.00 85.81 93 ASP A N 1
ATOM 722 C CA . ASP A 1 93 ? -6.802 -0.907 -18.086 1.00 85.81 93 ASP A CA 1
ATOM 723 C C . ASP A 1 93 ? -5.336 -0.643 -18.443 1.00 85.81 93 ASP A C 1
ATOM 725 O O . ASP A 1 93 ? -4.823 -1.225 -19.400 1.00 85.81 93 ASP A O 1
ATOM 729 N N . SER A 1 94 ? -4.643 0.194 -17.666 1.00 84.06 94 SER A N 1
ATOM 730 C CA . SER A 1 94 ? -3.225 0.477 -17.881 1.00 84.06 94 SER A CA 1
ATOM 731 C C . SER A 1 94 ? -2.307 -0.622 -17.326 1.00 84.06 94 SER A C 1
ATOM 733 O O . SER A 1 94 ? -1.160 -0.746 -17.758 1.00 84.06 94 SER A O 1
ATOM 735 N N . GLY A 1 95 ? -2.821 -1.459 -16.421 1.00 89.50 95 GLY A N 1
ATOM 736 C CA . GLY A 1 95 ? -2.056 -2.447 -15.663 1.00 89.50 95 G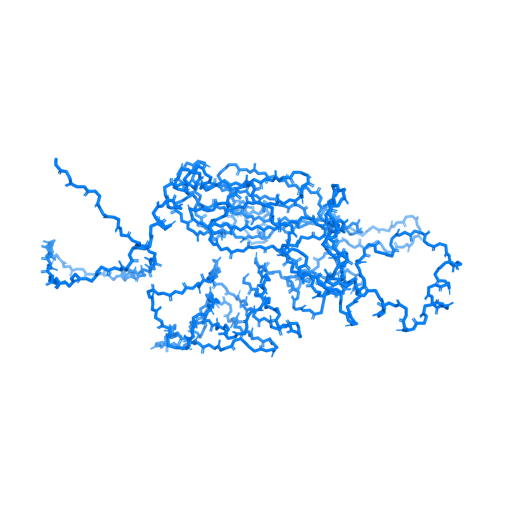LY A CA 1
ATOM 737 C C . GLY A 1 95 ? -1.574 -1.935 -14.301 1.00 89.50 95 GLY A C 1
ATOM 738 O O . GLY A 1 95 ? -0.827 -2.649 -13.631 1.00 89.50 95 GLY A O 1
ATOM 739 N N . ASP A 1 96 ? -2.003 -0.744 -13.884 1.00 91.81 96 ASP A N 1
ATOM 740 C CA . ASP A 1 96 ? -1.778 -0.194 -12.551 1.00 91.81 96 ASP A CA 1
ATOM 741 C C . ASP A 1 96 ? -2.641 -0.939 -11.521 1.00 91.81 96 ASP A C 1
ATOM 743 O O . ASP A 1 96 ? -3.746 -1.413 -11.812 1.00 91.81 96 ASP A O 1
ATOM 747 N N . LEU A 1 97 ? -2.147 -1.020 -10.284 1.00 95.12 97 LEU A N 1
ATOM 748 C CA . LEU A 1 97 ? -2.923 -1.524 -9.155 1.00 95.12 97 LEU A CA 1
ATOM 749 C C . LEU A 1 97 ? -3.504 -0.362 -8.361 1.00 95.12 97 LEU A C 1
ATOM 751 O O . LEU A 1 97 ? -2.773 0.369 -7.693 1.00 95.12 97 LEU A O 1
ATOM 755 N N . GLU A 1 98 ? -4.823 -0.227 -8.410 1.00 94.06 98 GLU A N 1
ATOM 756 C CA . GLU A 1 98 ? -5.554 0.835 -7.735 1.00 94.06 98 GLU A CA 1
ATOM 757 C C . GLU A 1 98 ? -6.148 0.349 -6.412 1.00 94.06 98 GLU A C 1
ATOM 759 O O . GLU A 1 98 ? -6.996 -0.550 -6.396 1.00 94.06 98 GLU A O 1
ATOM 764 N N . HIS A 1 99 ? -5.742 0.970 -5.306 1.00 95.56 99 HIS A N 1
ATOM 765 C CA . HIS A 1 99 ? -6.366 0.785 -4.003 1.00 95.56 99 HIS A CA 1
ATOM 766 C C . HIS A 1 99 ? -7.814 1.291 -4.039 1.00 95.56 99 HIS A C 1
ATOM 768 O O . HIS A 1 99 ? -8.084 2.397 -4.511 1.00 95.56 99 HIS A O 1
ATOM 774 N N . LEU A 1 100 ? -8.756 0.495 -3.529 1.00 94.56 100 LEU A N 1
ATOM 775 C CA . LEU A 1 100 ? -10.173 0.868 -3.492 1.00 94.56 100 LEU A CA 1
ATOM 776 C C . LEU A 1 100 ? -10.667 1.117 -2.073 1.00 94.56 100 LEU A C 1
ATOM 778 O O . LEU A 1 100 ? -11.372 2.097 -1.838 1.00 94.56 100 LEU A O 1
ATOM 782 N N . TYR A 1 101 ? -10.370 0.200 -1.152 1.00 94.88 101 TYR A N 1
ATOM 783 C CA . TYR A 1 101 ? -10.968 0.219 0.176 1.00 94.88 101 TYR A CA 1
ATOM 784 C C . TYR A 1 101 ? -10.159 -0.572 1.199 1.00 94.88 101 TYR A C 1
ATOM 786 O O . TYR A 1 101 ? -9.721 -1.691 0.929 1.00 94.88 101 TYR A O 1
ATOM 794 N N . TRP A 1 102 ? -10.089 -0.054 2.423 1.00 95.06 102 TRP A N 1
ATOM 795 C CA . TRP A 1 102 ? -9.675 -0.816 3.593 1.00 95.06 102 TRP A CA 1
ATOM 796 C C . TRP A 1 102 ? -10.517 -0.425 4.804 1.00 95.06 102 TRP A C 1
ATOM 798 O O . TRP A 1 102 ? -10.438 0.699 5.292 1.00 95.06 102 TRP A O 1
ATOM 808 N N . GLY A 1 103 ? -11.323 -1.352 5.316 1.00 94.00 103 GLY A N 1
ATOM 809 C CA . GLY A 1 103 ? -12.196 -1.063 6.449 1.00 94.00 103 GLY A CA 1
ATOM 810 C C . GLY A 1 103 ? -13.137 -2.209 6.790 1.00 94.00 103 GLY A C 1
ATOM 811 O O . GLY A 1 103 ? -12.796 -3.378 6.628 1.00 94.00 103 GLY A O 1
ATOM 812 N N . SER A 1 104 ? -14.322 -1.874 7.290 1.00 93.50 104 SER A N 1
ATOM 813 C CA . SER A 1 104 ? -15.350 -2.837 7.699 1.00 93.50 104 SER A CA 1
ATOM 814 C C . SER A 1 104 ? -15.747 -3.810 6.582 1.00 93.50 104 SER A C 1
ATOM 816 O O . SER A 1 104 ? -15.683 -3.492 5.400 1.00 93.50 104 SER A O 1
ATOM 818 N N . PHE A 1 105 ? -16.197 -5.009 6.955 1.00 94.81 105 PHE A N 1
ATOM 819 C CA . PHE A 1 105 ? -16.666 -6.020 6.006 1.00 94.81 105 PHE A CA 1
ATOM 820 C C . PHE A 1 105 ? -17.728 -5.478 5.027 1.00 94.81 105 PHE A C 1
ATOM 822 O O . PHE A 1 105 ? -18.740 -4.906 5.447 1.00 94.81 105 PHE A O 1
ATOM 829 N N . VAL A 1 106 ? -17.526 -5.749 3.733 1.00 94.19 106 VAL A N 1
ATOM 830 C CA . VAL A 1 106 ? -18.490 -5.491 2.654 1.00 94.19 106 VAL A CA 1
ATOM 831 C C . VAL A 1 106 ? -18.798 -6.809 1.925 1.00 94.19 106 VAL A C 1
ATOM 833 O O . VAL A 1 106 ? -17.858 -7.522 1.552 1.00 94.19 106 VAL A O 1
ATOM 836 N N . PRO A 1 107 ? -20.079 -7.170 1.718 1.00 91.62 107 PRO A N 1
ATOM 837 C CA . PRO A 1 107 ? -20.466 -8.381 0.998 1.00 91.62 107 PRO A CA 1
ATOM 838 C C . PRO A 1 107 ? -19.834 -8.498 -0.402 1.00 91.62 107 PRO A C 1
ATOM 840 O O . PRO A 1 107 ? -19.619 -7.489 -1.071 1.00 91.62 107 PRO A O 1
ATOM 843 N N . PRO A 1 108 ? -19.577 -9.722 -0.895 1.00 89.88 108 PRO A N 1
ATOM 844 C CA . PRO A 1 108 ? -18.901 -9.932 -2.179 1.00 89.88 108 PRO A CA 1
ATOM 845 C C . PRO A 1 108 ? -19.716 -9.458 -3.390 1.00 89.88 108 PRO A C 1
ATOM 847 O O . PRO A 1 108 ? -19.132 -9.155 -4.426 1.00 89.88 108 PRO A O 1
ATOM 850 N N . ASN A 1 109 ? -21.043 -9.375 -3.253 1.00 87.44 109 ASN A N 1
ATOM 851 C CA . ASN A 1 109 ? -21.953 -8.958 -4.322 1.00 87.44 109 ASN A CA 1
ATOM 852 C C . ASN A 1 109 ? -22.035 -7.433 -4.487 1.00 87.44 109 ASN A C 1
ATOM 854 O O . ASN A 1 109 ? -22.602 -6.973 -5.475 1.00 87.44 109 ASN A O 1
ATOM 858 N N . ASP A 1 110 ? -21.489 -6.657 -3.546 1.00 88.81 110 ASP A N 1
ATOM 859 C CA . ASP A 1 110 ? -21.468 -5.203 -3.666 1.00 88.81 110 ASP A CA 1
ATOM 860 C C . ASP A 1 110 ? -20.416 -4.786 -4.701 1.00 88.81 110 ASP A C 1
ATOM 862 O O . ASP A 1 110 ? -19.260 -5.238 -4.694 1.00 88.81 110 ASP A O 1
ATOM 866 N N . ASP A 1 111 ? -20.825 -3.902 -5.605 1.00 86.62 111 ASP A N 1
ATOM 867 C CA . ASP A 1 111 ? -19.949 -3.341 -6.621 1.00 86.62 111 ASP A CA 1
ATOM 868 C C . ASP A 1 111 ? -19.038 -2.283 -5.995 1.00 86.62 111 ASP A C 1
ATOM 870 O O . ASP A 1 111 ? -19.523 -1.267 -5.520 1.00 86.62 111 ASP A O 1
ATOM 874 N N . LEU A 1 112 ? -17.721 -2.496 -6.006 1.00 90.00 112 LEU A N 1
ATOM 875 C CA . LEU A 1 112 ? -16.738 -1.538 -5.479 1.00 90.00 112 LEU A CA 1
ATOM 876 C C . LEU A 1 112 ? -16.177 -0.603 -6.560 1.00 90.00 112 LEU A C 1
ATOM 878 O O . LEU A 1 112 ? -15.376 0.278 -6.249 1.00 90.00 112 LEU A O 1
ATOM 882 N N . ARG A 1 113 ? -16.583 -0.758 -7.831 1.00 86.31 113 ARG A N 1
ATOM 883 C CA . ARG A 1 113 ? -16.063 0.057 -8.945 1.00 86.31 113 ARG A CA 1
ATOM 884 C C . ARG A 1 113 ? -16.356 1.544 -8.770 1.00 86.31 113 ARG A C 1
ATOM 886 O O . ARG A 1 113 ? -15.556 2.366 -9.210 1.00 86.31 113 ARG A O 1
ATOM 893 N N . TYR A 1 114 ? -17.454 1.897 -8.097 1.00 86.62 114 TYR A N 1
ATOM 894 C CA . TYR A 1 114 ? -17.802 3.298 -7.847 1.00 86.62 114 TYR A CA 1
ATOM 895 C C . TYR A 1 114 ? -16.738 4.036 -7.019 1.00 86.62 114 TYR A C 1
ATOM 897 O O . TYR A 1 114 ? -16.591 5.246 -7.166 1.00 86.62 114 TYR A O 1
ATOM 905 N N . LEU A 1 115 ? -15.957 3.332 -6.187 1.00 88.38 115 LEU A N 1
ATOM 906 C CA . LEU A 1 115 ? -14.878 3.940 -5.400 1.00 88.38 115 LEU A CA 1
ATOM 907 C C . LEU A 1 115 ? -13.760 4.481 -6.297 1.00 88.38 115 LEU A C 1
ATOM 909 O O . LEU A 1 115 ? -13.172 5.520 -5.992 1.00 88.38 115 LEU A O 1
ATOM 913 N N . ALA A 1 116 ? -13.527 3.840 -7.444 1.00 85.44 116 ALA A N 1
ATOM 914 C CA . ALA A 1 116 ? -12.564 4.309 -8.433 1.00 85.44 116 ALA A CA 1
ATOM 915 C C . ALA A 1 116 ? -13.072 5.519 -9.237 1.00 85.44 116 ALA A C 1
ATOM 917 O O . ALA A 1 116 ? -12.263 6.281 -9.752 1.00 85.44 116 ALA A O 1
ATOM 918 N N . LEU A 1 117 ? -14.390 5.768 -9.289 1.00 83.06 117 LEU A N 1
ATOM 919 C CA . LEU A 1 117 ? -14.953 6.971 -9.930 1.00 83.06 117 LEU A CA 1
ATOM 920 C C . LEU A 1 117 ? -14.580 8.266 -9.196 1.00 83.06 117 LEU A C 1
ATOM 922 O O . LEU A 1 117 ? -14.754 9.354 -9.737 1.00 83.06 117 LEU A O 1
ATOM 926 N N . SER A 1 118 ? -14.081 8.161 -7.961 1.00 79.88 118 SER A N 1
ATOM 927 C CA . SER A 1 118 ? -13.537 9.309 -7.232 1.00 79.88 118 SER A CA 1
ATOM 928 C C . SER A 1 118 ? -12.228 9.825 -7.831 1.00 79.88 118 SER A C 1
ATOM 930 O O . SER A 1 118 ? -11.833 10.949 -7.524 1.00 79.88 118 SER A O 1
ATOM 932 N N . ASN A 1 119 ? -11.539 9.020 -8.647 1.00 82.62 119 ASN A N 1
ATOM 933 C CA . ASN A 1 119 ? -10.357 9.442 -9.384 1.00 82.62 119 ASN A CA 1
ATOM 934 C C . ASN A 1 119 ? -10.800 10.382 -10.510 1.00 82.62 119 ASN A C 1
ATOM 936 O O . ASN A 1 119 ? -11.551 9.993 -11.403 1.00 82.62 119 ASN A O 1
ATOM 940 N N . VAL A 1 120 ? -10.356 11.634 -10.442 1.00 79.81 120 VAL A N 1
ATOM 941 C CA . VAL A 1 120 ? -10.716 12.683 -11.398 1.00 79.81 120 VAL A CA 1
ATOM 942 C C . VAL A 1 120 ? -9.430 13.239 -11.980 1.00 79.81 120 VAL A C 1
ATOM 944 O O . VAL A 1 120 ? -8.499 13.509 -11.228 1.00 79.81 120 VAL A O 1
ATOM 947 N N . GLN A 1 121 ? -9.393 13.420 -13.300 1.00 81.69 121 GLN A N 1
ATOM 948 C CA . GLN A 1 121 ? -8.266 14.057 -13.969 1.00 81.69 121 GLN A CA 1
ATOM 949 C C . GLN A 1 121 ? -8.106 15.488 -13.455 1.00 81.69 121 GLN A C 1
ATOM 951 O O . GLN A 1 121 ? -9.065 16.265 -13.458 1.00 81.69 121 GLN A O 1
ATOM 956 N N . LEU A 1 122 ? -6.891 15.845 -13.047 1.00 83.19 122 LEU A N 1
ATOM 957 C CA . LEU A 1 122 ? -6.569 17.196 -12.601 1.00 83.19 122 LEU A CA 1
ATOM 958 C C . LEU A 1 122 ? -5.717 17.936 -13.625 1.00 83.19 122 LEU A C 1
ATOM 960 O O . LEU A 1 122 ? -5.047 17.340 -14.468 1.00 83.19 122 LEU A O 1
ATOM 964 N N . CYS A 1 123 ? -5.728 19.265 -13.529 1.00 84.44 123 CYS A N 1
ATOM 965 C CA . CYS A 1 123 ? -4.753 20.090 -14.229 1.00 84.44 123 CYS A CA 1
ATOM 966 C C . CYS A 1 123 ? -3.344 19.679 -13.786 1.00 84.44 123 CYS A C 1
ATOM 968 O O . CYS A 1 123 ? -3.108 19.513 -12.592 1.00 84.44 123 CYS A O 1
ATOM 970 N N . PHE A 1 124 ? -2.422 19.562 -14.742 1.00 83.12 124 PHE A N 1
ATOM 971 C CA . PHE A 1 124 ? -1.032 19.147 -14.509 1.00 83.12 124 PHE A CA 1
ATOM 972 C C . PHE A 1 124 ? -0.845 17.709 -13.989 1.00 83.12 124 PHE A C 1
ATOM 974 O O . PHE A 1 124 ? 0.280 17.326 -13.684 1.00 83.12 124 PHE A O 1
ATOM 981 N N . ASP A 1 125 ? -1.900 16.891 -13.958 1.00 83.56 125 ASP A N 1
ATOM 982 C CA . ASP A 1 125 ? -1.768 15.433 -13.911 1.00 83.56 125 ASP A CA 1
ATOM 983 C C . ASP A 1 125 ? -1.549 14.950 -15.355 1.00 83.56 125 ASP A C 1
ATOM 985 O O . ASP A 1 125 ? -2.384 15.255 -16.217 1.00 83.56 125 ASP A O 1
ATOM 989 N N . PRO A 1 126 ? -0.432 14.280 -15.691 1.00 81.50 126 PRO A N 1
ATOM 990 C CA . PRO A 1 126 ? -0.276 13.703 -17.021 1.00 81.50 126 PRO A CA 1
ATOM 991 C C . PRO A 1 126 ? -1.386 12.678 -17.279 1.00 81.50 126 PRO A C 1
ATOM 993 O O . PRO A 1 126 ? -1.935 12.089 -16.356 1.00 81.50 126 PRO A O 1
ATOM 996 N N . GLY A 1 127 ? -1.755 12.462 -18.541 1.00 74.69 127 GLY A N 1
ATOM 997 C CA . GLY A 1 127 ? -2.708 11.405 -18.888 1.00 74.69 127 GLY A CA 1
ATOM 998 C C . GLY A 1 127 ? -2.225 10.005 -18.460 1.00 74.69 127 GLY A C 1
ATOM 999 O O . GLY A 1 127 ? -1.067 9.833 -18.068 1.00 74.69 127 GLY A O 1
ATOM 1000 N N . PRO A 1 128 ? -3.091 8.983 -18.546 1.00 69.69 128 PRO A N 1
ATOM 1001 C CA . PRO A 1 128 ? -2.720 7.600 -18.244 1.00 69.69 128 PRO A CA 1
ATOM 1002 C C . PRO A 1 128 ? -1.486 7.170 -19.054 1.00 69.69 128 PRO A C 1
ATOM 1004 O O . PRO A 1 128 ? -1.377 7.486 -20.238 1.00 69.69 128 PRO A O 1
ATOM 1007 N N . PHE A 1 129 ? -0.574 6.423 -18.425 1.00 57.44 129 PHE A N 1
ATOM 1008 C CA . PHE A 1 129 ? 0.736 6.080 -18.996 1.00 57.44 129 PHE A CA 1
ATOM 1009 C C . PHE A 1 129 ? 0.639 5.370 -20.364 1.00 57.44 129 PHE A C 1
ATOM 1011 O O . PHE A 1 129 ? 1.428 5.655 -21.258 1.00 57.44 129 PHE A O 1
ATOM 1018 N N . ASN A 1 130 ? -0.393 4.544 -20.584 1.00 55.31 130 ASN A N 1
ATOM 1019 C CA . ASN A 1 130 ? -0.607 3.836 -21.856 1.00 55.31 130 ASN A CA 1
ATOM 1020 C C . ASN A 1 130 ? -1.200 4.703 -22.987 1.00 55.31 130 ASN A C 1
ATOM 1022 O O . ASN A 1 130 ? -1.348 4.209 -24.102 1.00 55.31 130 ASN A O 1
ATOM 1026 N N . ALA A 1 131 ? -1.540 5.978 -22.752 1.00 42.62 131 ALA A N 1
ATOM 1027 C CA . ALA A 1 131 ? -2.054 6.858 -23.812 1.00 42.62 131 ALA A CA 1
ATOM 1028 C C . ALA A 1 131 ? -1.006 7.214 -24.884 1.00 42.62 131 ALA A C 1
ATOM 1030 O O . ALA A 1 131 ? -1.365 7.787 -25.909 1.00 42.62 131 ALA A O 1
ATOM 1031 N N . TYR A 1 132 ? 0.266 6.867 -24.668 1.00 41.44 132 TYR A N 1
ATOM 1032 C CA . TYR A 1 132 ? 1.364 7.160 -25.592 1.00 41.44 132 TYR A CA 1
ATOM 1033 C C . TYR A 1 132 ? 1.883 5.929 -26.356 1.00 41.44 132 TYR A C 1
ATOM 1035 O O . TYR A 1 132 ? 2.739 6.084 -27.221 1.00 41.44 132 TYR A O 1
ATOM 1043 N N . ASP A 1 133 ? 1.349 4.732 -26.076 1.00 37.81 133 ASP A N 1
ATOM 1044 C CA . ASP A 1 133 ? 1.764 3.462 -26.704 1.00 37.81 133 ASP A CA 1
ATOM 1045 C C . ASP A 1 133 ? 0.955 3.105 -27.963 1.00 37.81 133 ASP A C 1
ATOM 1047 O O . ASP A 1 133 ? 1.284 2.154 -28.673 1.00 37.81 133 ASP A O 1
ATOM 1051 N N . THR A 1 134 ? -0.111 3.844 -28.278 1.00 38.91 134 THR A N 1
ATOM 1052 C CA . THR A 1 134 ? -0.675 3.768 -29.628 1.00 38.91 134 THR A CA 1
ATOM 1053 C C . THR A 1 134 ? 0.311 4.433 -30.572 1.00 38.91 134 THR A C 1
ATOM 1055 O O . THR A 1 134 ? 0.648 5.594 -30.353 1.00 38.91 134 THR A O 1
ATOM 1058 N N . GLU A 1 135 ? 0.747 3.720 -31.613 1.00 37.34 135 GLU A N 1
ATOM 1059 C CA . GLU A 1 135 ? 1.417 4.279 -32.792 1.00 37.34 135 GLU A CA 1
ATOM 1060 C C . GLU A 1 135 ? 0.504 5.332 -33.442 1.00 37.34 135 GLU A C 1
ATOM 1062 O O . GLU A 1 135 ? -0.173 5.106 -34.444 1.00 37.34 135 GLU A O 1
ATOM 1067 N N . VAL A 1 136 ? 0.413 6.500 -32.819 1.00 40.97 136 VAL A N 1
ATOM 1068 C CA . VAL A 1 136 ? -0.212 7.673 -33.393 1.00 40.97 136 VAL A CA 1
ATOM 1069 C C . VAL A 1 136 ? 0.815 8.170 -34.390 1.00 40.97 136 VAL A C 1
ATOM 1071 O O . VAL A 1 136 ? 1.900 8.599 -34.004 1.00 40.97 136 VAL A O 1
ATOM 1074 N N . SER A 1 137 ? 0.496 8.042 -35.678 1.00 38.00 137 SER A N 1
ATOM 1075 C CA . SER A 1 137 ? 1.339 8.561 -36.752 1.00 38.00 137 SER A CA 1
ATOM 1076 C C . SER A 1 137 ? 1.789 9.991 -36.420 1.00 38.00 137 SER A C 1
ATOM 1078 O O . SER A 1 137 ? 1.010 10.770 -35.863 1.00 38.00 137 SER A O 1
ATOM 1080 N N . ASP A 1 138 ? 3.019 10.373 -36.773 1.00 41.75 138 ASP A N 1
ATOM 1081 C CA . ASP A 1 138 ? 3.561 11.717 -36.492 1.00 41.75 138 ASP A CA 1
ATOM 1082 C C . ASP A 1 138 ? 2.634 12.858 -36.973 1.00 41.75 138 ASP A C 1
ATOM 1084 O O . ASP A 1 138 ? 2.666 13.978 -36.456 1.00 41.75 138 ASP A O 1
ATOM 1088 N N . GLN A 1 139 ? 1.748 12.573 -37.935 1.00 38.62 139 GLN A N 1
ATOM 1089 C CA . GLN A 1 139 ? 0.723 13.495 -38.425 1.00 38.62 139 GLN A CA 1
ATOM 1090 C C . GLN A 1 139 ? -0.425 13.747 -37.430 1.00 38.62 139 GLN A C 1
ATOM 1092 O O . GLN A 1 139 ? -0.998 14.839 -37.432 1.00 38.62 139 GLN A O 1
ATOM 1097 N N . ASP A 1 140 ? -0.752 12.791 -36.563 1.00 40.84 140 ASP A N 1
ATOM 1098 C CA . ASP A 1 140 ? -1.805 12.914 -35.550 1.00 40.84 140 ASP A CA 1
ATOM 1099 C C . ASP A 1 140 ? -1.262 13.433 -34.205 1.00 40.84 140 ASP A C 1
ATOM 1101 O O . ASP A 1 140 ? -1.954 14.192 -33.518 1.00 40.84 140 ASP A O 1
ATOM 1105 N N . ALA A 1 141 ? 0.014 13.174 -33.890 1.00 39.09 141 ALA A N 1
ATOM 1106 C CA . ALA A 1 141 ? 0.721 13.855 -32.800 1.00 39.09 141 ALA A CA 1
ATOM 1107 C C . ALA A 1 141 ? 0.826 15.372 -33.066 1.00 39.09 141 ALA A C 1
ATOM 1109 O O . ALA A 1 141 ? 0.602 16.196 -32.175 1.00 39.09 141 ALA A O 1
ATOM 1110 N N . ALA A 1 142 ? 1.060 15.761 -34.326 1.00 36.41 142 ALA A N 1
ATOM 1111 C CA . ALA A 1 142 ? 1.062 17.161 -34.746 1.00 36.41 142 ALA A CA 1
ATOM 1112 C C . ALA A 1 142 ? -0.323 17.833 -34.651 1.00 36.41 142 ALA A C 1
ATOM 1114 O O . ALA A 1 142 ? -0.381 19.031 -34.374 1.00 36.41 142 ALA A O 1
ATOM 1115 N N . LYS A 1 143 ? -1.432 17.093 -34.816 1.00 37.53 143 LYS A N 1
ATOM 1116 C CA . LYS A 1 143 ? -2.795 17.609 -34.567 1.00 37.53 143 LYS A CA 1
ATOM 1117 C C . LYS A 1 143 ? -3.097 17.773 -33.077 1.00 37.53 143 LYS A C 1
ATOM 1119 O O . LYS A 1 143 ? -3.769 18.731 -32.712 1.00 37.53 143 LYS A O 1
ATOM 1124 N N . HIS A 1 144 ? -2.569 16.897 -32.219 1.00 40.31 144 HIS A N 1
ATOM 1125 C CA . HIS A 1 144 ? -2.670 17.048 -30.760 1.00 40.31 144 HIS A CA 1
ATOM 1126 C C . HIS A 1 144 ? -1.873 18.259 -30.244 1.00 40.31 144 HIS A C 1
ATOM 1128 O O . HIS A 1 144 ? -2.338 18.984 -29.370 1.00 40.31 144 HIS A O 1
ATOM 1134 N N . ILE A 1 145 ? -0.700 18.530 -30.827 1.00 38.47 145 ILE A N 1
ATOM 1135 C CA . ILE A 1 145 ? 0.147 19.681 -30.461 1.00 38.47 145 ILE A CA 1
ATOM 1136 C C . ILE A 1 145 ? -0.355 20.989 -31.101 1.00 38.47 145 ILE A C 1
ATOM 1138 O O . ILE A 1 145 ? -0.143 22.075 -30.560 1.00 38.47 145 ILE A O 1
ATOM 1142 N N . ARG A 1 146 ? -1.045 20.912 -32.246 1.00 32.69 146 ARG A N 1
ATOM 1143 C CA . ARG A 1 146 ? -1.603 22.063 -32.970 1.00 32.69 146 ARG A CA 1
ATOM 1144 C C . ARG A 1 146 ? -3.106 21.894 -33.194 1.00 32.69 146 ARG A C 1
ATOM 1146 O O . ARG A 1 146 ? -3.537 21.786 -34.338 1.00 32.69 146 ARG A O 1
ATOM 1153 N N . GLY A 1 147 ? -3.919 21.877 -32.138 1.00 36.78 147 GLY A N 1
ATOM 1154 C CA . GLY A 1 147 ? -5.363 21.865 -32.389 1.00 36.78 147 GLY A CA 1
ATOM 1155 C C . GLY A 1 147 ? -6.338 21.500 -31.288 1.00 36.78 147 GLY A C 1
ATOM 1156 O O . GLY A 1 147 ? -7.494 21.297 -31.627 1.00 36.78 147 GLY A O 1
ATOM 1157 N N . THR A 1 148 ? -5.968 21.467 -30.010 1.00 36.72 148 THR A N 1
ATOM 1158 C CA . THR A 1 148 ? -6.984 21.563 -28.950 1.00 36.72 148 THR A CA 1
ATOM 1159 C C . THR A 1 148 ? -6.784 22.874 -28.224 1.00 36.72 148 THR A C 1
ATOM 1161 O O . THR A 1 148 ? -5.874 23.031 -27.409 1.00 36.72 148 THR A O 1
ATOM 1164 N N . SER A 1 149 ? -7.622 23.847 -28.576 1.00 31.91 149 SER A N 1
ATOM 1165 C CA . SER A 1 149 ? -7.807 25.051 -27.779 1.00 31.91 149 SER A CA 1
ATOM 1166 C C . SER A 1 149 ? -7.957 24.653 -26.311 1.00 31.91 149 SER A C 1
ATOM 1168 O O . SER A 1 149 ? -8.736 23.759 -25.975 1.00 31.91 149 SER A O 1
ATOM 1170 N N . PHE A 1 150 ? -7.252 25.371 -25.440 1.00 37.44 150 PHE A N 1
ATOM 1171 C CA . PHE A 1 150 ? -7.323 25.300 -23.979 1.00 37.44 150 PHE A CA 1
ATOM 1172 C C . PHE A 1 150 ? -8.773 25.341 -23.423 1.00 37.44 150 PHE A C 1
ATOM 1174 O O . PHE A 1 150 ? -8.999 25.035 -22.257 1.00 37.44 150 PHE A O 1
ATOM 1181 N N . SER A 1 151 ? -9.776 25.678 -24.249 1.00 33.94 151 SER A N 1
ATOM 1182 C CA . SER A 1 151 ? -11.203 25.716 -23.908 1.00 33.94 151 SER A CA 1
ATOM 1183 C C . SER A 1 151 ? -11.991 24.406 -24.093 1.00 33.94 151 SER A C 1
ATOM 1185 O O . SER A 1 151 ? -13.052 24.261 -23.485 1.00 33.94 151 SER A O 1
ATOM 1187 N N . GLU A 1 152 ? -11.555 23.456 -24.930 1.00 33.41 152 GLU A N 1
ATOM 1188 C CA . GLU A 1 152 ? -12.439 22.347 -25.353 1.00 33.41 152 GLU A CA 1
ATOM 1189 C C . GLU A 1 152 ? -12.497 21.168 -24.369 1.00 33.41 152 GLU A C 1
ATOM 1191 O O . GLU A 1 152 ? -13.524 20.499 -24.276 1.00 33.41 152 GLU A O 1
ATOM 1196 N N . HIS A 1 153 ? -11.470 20.959 -23.539 1.00 38.69 153 HIS A N 1
ATOM 1197 C CA . HIS A 1 153 ? -11.544 19.966 -22.457 1.00 38.69 153 HIS A CA 1
ATOM 1198 C C . HIS A 1 153 ? -12.274 20.462 -21.203 1.00 38.69 153 HIS A C 1
ATOM 1200 O O . HIS A 1 153 ? -12.740 19.645 -20.411 1.00 38.69 153 HIS A O 1
ATOM 1206 N N . PHE A 1 154 ? -12.456 21.776 -21.036 1.00 32.31 154 PHE A N 1
ATOM 1207 C CA . PHE A 1 154 ? -13.156 22.330 -19.870 1.00 32.31 154 PHE A CA 1
ATOM 1208 C C . PHE A 1 154 ? -14.692 22.275 -20.001 1.00 32.31 154 PHE A C 1
ATOM 1210 O O . PHE A 1 154 ? -15.408 22.411 -19.012 1.00 32.31 154 PHE A O 1
ATOM 1217 N N . THR A 1 155 ? -15.227 22.045 -21.207 1.00 31.80 155 THR A N 1
ATOM 1218 C CA . THR A 1 155 ? -16.672 22.159 -21.496 1.00 31.80 155 THR A CA 1
ATOM 1219 C C . THR A 1 155 ? -17.444 20.838 -21.505 1.00 31.80 155 THR A C 1
ATOM 1221 O O . THR A 1 155 ? -18.647 20.840 -21.750 1.00 31.80 155 THR A O 1
ATOM 1224 N N . ARG A 1 156 ? -16.818 19.707 -21.155 1.00 35.66 156 ARG A N 1
ATOM 1225 C CA . ARG A 1 156 ? -17.532 18.437 -20.926 1.00 35.66 156 ARG A CA 1
ATOM 1226 C C . ARG A 1 156 ? -17.426 17.975 -19.478 1.00 35.66 156 ARG A C 1
ATOM 1228 O O . ARG A 1 156 ? -16.986 16.869 -19.188 1.00 35.66 156 ARG A O 1
ATOM 1235 N N . THR A 1 157 ? -17.900 18.804 -18.554 1.00 38.12 157 THR A N 1
ATOM 1236 C CA . THR A 1 157 ? -18.509 18.253 -17.342 1.00 38.12 157 THR A CA 1
ATOM 1237 C C . THR A 1 157 ? -19.936 17.836 -17.715 1.00 38.12 157 THR A C 1
ATOM 1239 O O . THR A 1 157 ? -20.755 18.710 -17.990 1.00 38.12 157 THR A O 1
ATOM 1242 N N . PRO A 1 158 ? -20.265 16.531 -17.806 1.00 38.56 158 PRO A N 1
ATOM 1243 C CA . PRO A 1 158 ? -21.652 16.134 -18.017 1.00 38.56 158 PRO A CA 1
ATOM 1244 C C . PRO A 1 158 ? -22.483 16.676 -16.853 1.00 38.56 158 PRO A C 1
ATOM 1246 O O . PRO A 1 158 ? -22.088 16.541 -15.685 1.00 38.56 158 PRO A O 1
ATOM 1249 N N . SER A 1 159 ? -23.601 17.322 -17.181 1.00 34.53 159 SER A N 1
ATOM 1250 C CA . SER A 1 159 ? -24.495 17.912 -16.189 1.00 34.53 159 SER A CA 1
ATOM 1251 C C . SER A 1 159 ? -25.032 16.822 -15.252 1.00 34.53 159 SER A C 1
ATOM 1253 O O . SER A 1 159 ? -25.085 15.643 -15.605 1.00 34.53 159 SER A O 1
ATOM 1255 N N . PHE A 1 160 ? -25.445 17.187 -14.035 1.00 37.94 160 PHE A N 1
ATOM 1256 C CA . PHE A 1 160 ? -26.059 16.230 -13.103 1.00 37.94 160 PHE A CA 1
ATOM 1257 C C . PHE A 1 160 ? -27.292 15.535 -13.716 1.00 37.94 160 PHE A C 1
ATOM 1259 O O . PHE A 1 160 ? -27.539 14.366 -13.433 1.00 37.94 160 PHE A O 1
ATOM 1266 N N . SER A 1 161 ? -28.013 16.217 -14.613 1.00 34.59 161 SER A N 1
ATOM 1267 C CA . SER A 1 161 ? -29.128 15.663 -15.389 1.00 34.59 161 SER A CA 1
ATOM 1268 C C . SER A 1 161 ? -28.703 14.616 -16.423 1.00 34.59 161 SER A C 1
ATOM 1270 O O . SER A 1 161 ? -29.410 13.625 -16.584 1.00 34.59 161 SER A O 1
ATOM 1272 N N . ASP A 1 162 ? -27.534 14.758 -17.057 1.00 36.69 162 ASP A N 1
ATOM 1273 C CA . ASP A 1 162 ? -27.031 13.763 -18.022 1.00 36.69 162 ASP A CA 1
ATOM 1274 C C . ASP A 1 162 ? -26.653 12.436 -17.342 1.00 36.69 162 ASP A C 1
ATOM 1276 O O . ASP A 1 162 ? -26.633 11.384 -17.978 1.00 36.69 162 ASP A O 1
ATOM 1280 N N . ARG A 1 163 ? -26.404 12.463 -16.024 1.00 45.56 163 ARG A N 1
ATOM 1281 C CA . ARG A 1 163 ? -26.081 11.279 -15.208 1.00 45.56 163 ARG A CA 1
ATOM 1282 C C . ARG A 1 163 ? -27.303 10.445 -14.802 1.00 45.56 163 ARG A C 1
ATOM 1284 O O . ARG A 1 163 ? -27.122 9.389 -14.205 1.00 45.56 163 ARG A O 1
ATOM 1291 N N . LEU A 1 164 ? -28.521 10.918 -15.077 1.00 34.62 164 LEU A N 1
ATOM 1292 C CA . LEU A 1 164 ? -29.777 10.317 -14.603 1.00 34.62 164 LEU A CA 1
ATOM 1293 C C . LEU A 1 164 ? -30.661 9.738 -15.722 1.00 34.62 164 LEU A C 1
ATOM 1295 O O . LEU A 1 164 ? -31.748 9.237 -15.430 1.00 34.62 164 LEU A O 1
ATOM 1299 N N . SER A 1 165 ? -30.226 9.783 -16.987 1.00 34.28 165 SER A N 1
ATOM 1300 C CA . SER A 1 165 ? -30.994 9.167 -18.077 1.00 34.28 165 SER A CA 1
ATOM 1301 C C . SER A 1 165 ? -30.968 7.636 -17.962 1.00 34.28 165 SER A C 1
ATOM 1303 O O . SER A 1 165 ? -29.924 7.014 -17.779 1.00 34.28 165 SER A O 1
ATOM 1305 N N . THR A 1 166 ? -32.161 7.047 -17.963 1.00 37.12 166 THR A N 1
ATOM 1306 C CA . THR A 1 166 ? -32.488 5.730 -17.394 1.00 37.12 166 THR A CA 1
ATOM 1307 C C . THR A 1 166 ? -32.587 4.624 -18.439 1.00 37.12 166 THR A C 1
ATOM 1309 O O . THR A 1 166 ? -33.326 3.670 -18.236 1.00 37.12 166 THR A O 1
ATOM 1312 N N . ASP A 1 167 ? -31.823 4.708 -19.530 1.00 32.41 167 ASP A N 1
ATOM 1313 C CA . ASP A 1 167 ? -31.863 3.691 -20.581 1.00 32.41 167 ASP A CA 1
ATOM 1314 C C . ASP A 1 167 ? -30.463 3.244 -21.028 1.00 32.41 167 ASP A C 1
ATOM 1316 O O . ASP A 1 167 ? -29.572 4.047 -21.317 1.00 32.41 167 ASP A O 1
ATOM 1320 N N . SER A 1 168 ? -30.332 1.917 -21.131 1.00 34.69 168 SER A N 1
ATOM 1321 C CA . SER A 1 168 ? -29.172 1.074 -21.468 1.00 34.69 168 SER A CA 1
ATOM 1322 C C . SER A 1 168 ? -28.259 0.651 -20.307 1.00 34.69 168 SER A C 1
ATOM 1324 O O . SER A 1 168 ? -27.997 1.389 -19.363 1.00 34.69 168 SER A O 1
ATOM 1326 N N . GLU A 1 169 ? -27.815 -0.607 -20.371 1.00 36.78 169 GLU A N 1
ATOM 1327 C CA . GLU A 1 169 ? -26.880 -1.274 -19.461 1.00 36.78 169 GLU A CA 1
ATOM 1328 C C . GLU A 1 169 ? -25.502 -0.584 -19.471 1.00 36.78 169 GLU A C 1
ATOM 1330 O O . GLU A 1 169 ? -24.525 -1.085 -20.028 1.00 36.78 169 GLU A O 1
ATOM 1335 N N . TRP A 1 170 ? -25.404 0.594 -18.857 1.00 37.22 170 TRP A N 1
ATOM 1336 C CA . TRP A 1 170 ? -24.150 1.321 -18.725 1.00 37.22 170 TRP A CA 1
ATOM 1337 C C . TRP A 1 170 ? -23.240 0.611 -17.721 1.00 37.22 170 TRP A C 1
ATOM 1339 O O . TRP A 1 170 ? -23.317 0.807 -16.507 1.00 37.22 170 TRP A O 1
ATOM 1349 N N . VAL A 1 171 ? -22.300 -0.183 -18.231 1.00 40.12 171 VAL A N 1
ATOM 1350 C CA . VAL A 1 171 ? -21.032 -0.397 -17.534 1.00 40.12 171 VAL A CA 1
ATOM 1351 C C . VAL A 1 171 ? -20.392 0.985 -17.424 1.00 40.12 171 VAL A C 1
ATOM 1353 O O . VAL A 1 171 ? -19.861 1.488 -18.408 1.00 40.12 171 VAL A O 1
ATOM 1356 N N . HIS A 1 172 ? -20.495 1.639 -16.264 1.00 45.78 172 HIS A N 1
ATOM 1357 C CA . HIS A 1 172 ? -19.793 2.896 -16.012 1.00 45.78 172 HIS A CA 1
ATOM 1358 C C . HIS A 1 172 ? -18.305 2.692 -16.330 1.00 45.78 172 HIS A C 1
ATOM 1360 O O . HIS A 1 172 ? -17.592 2.032 -15.569 1.00 45.78 172 HIS A O 1
ATOM 1366 N N . SER A 1 173 ? -17.843 3.204 -17.474 1.00 59.69 173 SER A N 1
ATOM 1367 C CA . SER A 1 173 ? -16.431 3.170 -17.836 1.00 59.69 173 SER A CA 1
ATOM 1368 C C . SER A 1 173 ? -15.700 4.029 -16.816 1.00 59.69 173 SER A C 1
ATOM 1370 O O . SER A 1 173 ? -15.947 5.236 -16.735 1.00 59.69 173 SER A O 1
ATOM 1372 N N . ILE A 1 174 ? -14.864 3.412 -15.981 1.00 67.88 174 ILE A N 1
ATOM 1373 C CA . ILE A 1 174 ? -14.107 4.170 -14.990 1.00 67.88 174 ILE A CA 1
ATOM 1374 C C . ILE A 1 174 ? -13.170 5.118 -15.749 1.00 67.88 174 ILE A C 1
ATOM 1376 O O . ILE A 1 174 ? -12.486 4.652 -16.662 1.00 67.88 174 ILE A O 1
ATOM 1380 N N . PRO A 1 175 ? -13.160 6.428 -15.438 1.00 66.56 175 PRO A N 1
ATOM 1381 C CA . PRO A 1 175 ? -12.343 7.385 -16.166 1.00 66.56 175 PRO A CA 1
ATOM 1382 C C . PRO A 1 175 ? -10.871 6.986 -16.098 1.00 66.56 175 PRO A C 1
ATOM 1384 O O . PRO A 1 175 ? -10.338 6.699 -15.025 1.00 66.56 175 PRO A O 1
ATOM 1387 N N . SER A 1 176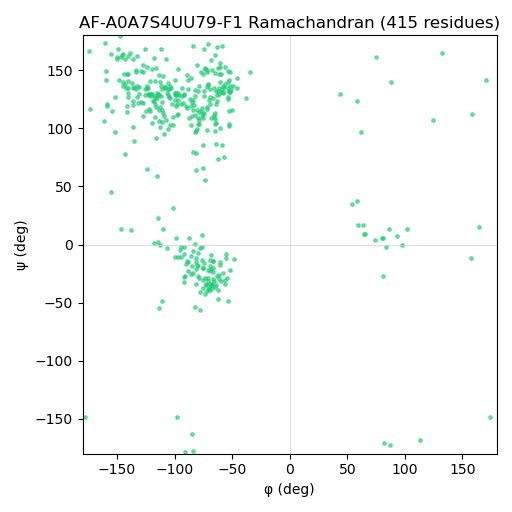 ? -10.219 6.977 -17.257 1.00 75.00 176 SER A N 1
ATOM 1388 C CA . SER A 1 176 ? -8.781 6.765 -17.335 1.00 75.00 176 SER A CA 1
ATOM 1389 C C . SER A 1 176 ? -8.083 8.068 -16.970 1.00 75.00 176 SER A C 1
ATOM 1391 O O . SER A 1 176 ? -8.117 9.026 -17.741 1.00 75.00 176 SER A O 1
ATOM 1393 N N . VAL A 1 177 ? -7.487 8.106 -15.783 1.00 83.25 177 VAL A N 1
ATOM 1394 C CA . VAL A 1 177 ? -6.781 9.279 -15.256 1.00 83.25 177 VAL A CA 1
ATOM 1395 C C . VAL A 1 177 ? -5.277 9.029 -15.159 1.00 83.25 177 VAL A C 1
ATOM 1397 O O . VAL A 1 177 ? -4.817 7.888 -15.283 1.00 83.25 177 VAL A O 1
ATOM 1400 N N . GLY A 1 178 ? -4.514 10.090 -14.924 1.00 85.94 178 GLY A N 1
ATOM 1401 C CA . GLY A 1 178 ? -3.096 10.008 -14.597 1.00 85.94 178 GLY A CA 1
ATOM 1402 C C . GLY A 1 178 ? -2.791 9.312 -13.275 1.00 85.94 178 GLY A C 1
ATOM 1403 O O . GLY A 1 178 ? -3.653 9.124 -12.414 1.00 85.94 178 GLY A O 1
ATOM 1404 N N . ARG A 1 179 ? -1.531 8.904 -13.096 1.00 90.44 179 ARG A N 1
ATOM 1405 C CA . ARG A 1 179 ? -1.086 8.221 -11.871 1.00 90.44 179 ARG A CA 1
ATOM 1406 C C . ARG A 1 179 ? -1.035 9.145 -10.654 1.00 90.44 179 ARG A C 1
ATOM 1408 O O . ARG A 1 179 ? -1.136 8.633 -9.541 1.00 90.44 179 ARG A O 1
ATOM 1415 N N . ASN A 1 180 ? -0.936 10.467 -10.828 1.00 90.38 180 ASN A N 1
ATOM 1416 C CA . ASN A 1 180 ? -0.888 11.408 -9.704 1.00 90.38 180 ASN A CA 1
ATOM 1417 C C . ASN A 1 180 ? -2.185 11.395 -8.887 1.00 90.38 180 ASN A C 1
ATOM 1419 O O . ASN A 1 180 ? -2.173 11.543 -7.666 1.00 90.38 180 ASN A O 1
ATOM 1423 N N . THR A 1 181 ? -3.319 11.199 -9.558 1.00 87.19 181 THR A N 1
ATOM 1424 C CA . THR A 1 181 ? -4.629 11.208 -8.905 1.00 87.19 181 THR A CA 1
ATOM 1425 C C . THR A 1 181 ? -5.061 9.829 -8.431 1.00 87.19 181 THR A C 1
ATOM 1427 O O . THR A 1 181 ? -5.789 9.749 -7.443 1.00 87.19 181 THR A O 1
ATOM 1430 N N . LYS A 1 182 ? -4.606 8.738 -9.059 1.00 90.75 182 LYS A N 1
ATOM 1431 C CA . LYS A 1 182 ? -4.945 7.364 -8.643 1.00 90.75 182 LYS A CA 1
ATOM 1432 C C . LYS A 1 182 ? -4.497 7.060 -7.216 1.00 90.75 182 LYS A C 1
ATOM 1434 O O . LYS A 1 182 ? -3.457 7.517 -6.756 1.00 90.75 182 LYS A O 1
ATOM 1439 N N . LEU A 1 183 ? -5.262 6.232 -6.517 1.00 93.38 183 LEU A N 1
ATOM 1440 C CA . LEU A 1 183 ? -4.814 5.618 -5.269 1.00 93.38 183 LEU A CA 1
ATOM 1441 C C . LEU A 1 183 ? -4.081 4.335 -5.641 1.00 93.38 183 LEU A C 1
ATOM 1443 O O . LEU A 1 183 ? -4.722 3.411 -6.125 1.00 93.38 183 LEU A O 1
ATOM 1447 N N . LEU A 1 184 ? -2.762 4.287 -5.495 1.00 94.81 184 LEU A N 1
ATOM 1448 C CA . LEU A 1 184 ? -1.942 3.171 -5.966 1.00 94.81 184 LEU A CA 1
ATOM 1449 C C . LEU A 1 184 ? -1.603 2.214 -4.819 1.00 94.81 184 LEU A C 1
ATOM 1451 O O . LEU A 1 184 ? -1.296 2.632 -3.705 1.00 94.81 184 LEU A O 1
ATOM 1455 N N . GLU A 1 185 ? -1.610 0.911 -5.102 1.00 95.94 185 GLU A N 1
ATOM 1456 C CA . GLU A 1 185 ? -1.152 -0.122 -4.157 1.00 95.94 185 GLU A CA 1
ATOM 1457 C C . GLU A 1 185 ? 0.373 -0.149 -3.997 1.00 95.94 185 GLU A C 1
ATOM 1459 O O . GLU A 1 185 ? 0.882 -0.578 -2.955 1.00 95.94 185 GLU A O 1
ATOM 1464 N N . TYR A 1 186 ? 1.093 0.258 -5.047 1.00 96.38 186 TYR A N 1
ATOM 1465 C CA . TYR A 1 186 ? 2.548 0.344 -5.092 1.00 96.38 186 TYR A CA 1
ATOM 1466 C C . TYR A 1 186 ? 2.959 1.324 -6.197 1.00 96.38 186 TYR A C 1
ATOM 1468 O O . TYR A 1 186 ? 2.586 1.136 -7.352 1.00 96.38 186 TYR A O 1
ATOM 1476 N N . ALA A 1 187 ? 3.688 2.376 -5.833 1.00 94.50 187 ALA A N 1
ATOM 1477 C CA . ALA A 1 187 ? 4.019 3.491 -6.713 1.00 94.50 187 ALA A CA 1
ATOM 1478 C C . ALA A 1 187 ? 5.498 3.476 -7.115 1.00 94.50 187 ALA A C 1
ATOM 1480 O O . ALA A 1 187 ? 6.389 3.301 -6.276 1.00 94.50 187 ALA A O 1
ATOM 1481 N N . ASP A 1 188 ? 5.743 3.686 -8.400 1.00 92.88 188 ASP A N 1
ATOM 1482 C CA . ASP A 1 188 ? 7.054 3.836 -9.016 1.00 92.88 188 ASP A CA 1
ATOM 1483 C C . ASP A 1 188 ? 7.504 5.308 -9.053 1.00 92.88 188 ASP A C 1
ATOM 1485 O O . ASP A 1 188 ? 6.834 6.205 -8.540 1.00 92.88 188 ASP A O 1
ATOM 1489 N N . LEU A 1 189 ? 8.686 5.552 -9.620 1.00 90.25 189 LEU A N 1
ATOM 1490 C CA . LEU A 1 189 ? 9.256 6.885 -9.795 1.00 90.25 189 LEU A CA 1
ATOM 1491 C C . LEU A 1 189 ? 9.217 7.290 -11.275 1.00 90.25 189 LEU A C 1
ATOM 1493 O O . LEU A 1 189 ? 9.620 6.519 -12.143 1.00 90.25 189 LEU A O 1
ATOM 1497 N N . GLY A 1 190 ? 8.815 8.535 -11.549 1.00 84.31 190 GLY A N 1
ATOM 1498 C CA . GLY A 1 190 ? 9.047 9.178 -12.849 1.00 84.31 190 GLY A CA 1
ATOM 1499 C C . GLY A 1 190 ? 7.998 8.909 -13.933 1.00 84.31 190 GLY A C 1
ATOM 1500 O O . GLY A 1 190 ? 8.236 9.231 -15.091 1.00 84.31 190 GLY A O 1
ATOM 1501 N N . THR A 1 191 ? 6.834 8.364 -13.580 1.00 87.56 191 THR A N 1
ATOM 1502 C CA . THR A 1 191 ? 5.765 7.986 -14.530 1.00 87.56 191 THR A CA 1
ATOM 1503 C C . THR A 1 191 ? 4.486 8.809 -14.372 1.00 87.56 191 THR A C 1
ATOM 1505 O O . THR A 1 191 ? 3.399 8.394 -14.772 1.00 87.56 191 THR A O 1
ATOM 1508 N N . GLY A 1 192 ? 4.619 10.002 -13.790 1.00 89.06 192 GLY A N 1
ATOM 1509 C CA . GLY A 1 192 ? 3.522 10.949 -13.611 1.00 89.06 192 GLY A CA 1
ATOM 1510 C C . GLY A 1 192 ? 2.858 10.921 -12.239 1.00 89.06 192 GLY A C 1
ATOM 1511 O O . GLY A 1 192 ? 1.965 11.722 -12.013 1.00 89.06 192 GLY A O 1
ATOM 1512 N N . ASP A 1 193 ? 3.288 10.059 -11.314 1.00 92.50 193 ASP A N 1
ATOM 1513 C CA . ASP A 1 193 ? 2.967 10.209 -9.890 1.00 92.50 193 ASP A CA 1
ATOM 1514 C C . ASP A 1 193 ? 4.039 11.070 -9.207 1.00 92.50 193 ASP A C 1
ATOM 1516 O O . ASP A 1 193 ? 5.217 10.702 -9.185 1.00 92.50 193 ASP A O 1
ATOM 1520 N N . TYR A 1 194 ? 3.645 12.229 -8.674 1.00 92.06 194 TYR A N 1
ATOM 1521 C CA . TYR A 1 194 ? 4.563 13.167 -8.012 1.00 92.06 194 TYR A CA 1
ATOM 1522 C C . TYR A 1 194 ? 4.602 12.996 -6.490 1.00 92.06 194 TYR A C 1
ATOM 1524 O O . TYR A 1 194 ? 5.404 13.638 -5.803 1.00 92.06 194 TYR A O 1
ATOM 1532 N N . ARG A 1 195 ? 3.750 12.120 -5.950 1.00 93.69 195 ARG A N 1
ATOM 1533 C CA . ARG A 1 195 ? 3.752 11.749 -4.533 1.00 93.69 195 ARG A CA 1
ATOM 1534 C C . ARG A 1 195 ? 4.939 10.830 -4.225 1.00 93.69 195 ARG A C 1
ATOM 1536 O O . ARG A 1 195 ? 5.586 10.303 -5.130 1.00 93.69 195 ARG A O 1
ATOM 1543 N N . PRO A 1 196 ? 5.250 10.582 -2.943 1.00 94.62 196 PRO A N 1
ATOM 1544 C CA . PRO A 1 196 ? 6.357 9.707 -2.581 1.00 94.62 196 PRO A CA 1
ATOM 1545 C C . PRO A 1 196 ? 6.189 8.306 -3.170 1.00 94.62 196 PRO A C 1
ATOM 1547 O O . PRO A 1 196 ? 5.151 7.663 -2.992 1.00 94.62 196 PRO A O 1
ATOM 1550 N N . GLN A 1 197 ? 7.245 7.827 -3.818 1.00 95.44 197 GLN A N 1
ATOM 1551 C CA . GLN A 1 197 ? 7.323 6.519 -4.450 1.00 95.44 197 GLN A CA 1
ATOM 1552 C C . GLN A 1 197 ? 7.488 5.397 -3.417 1.00 95.44 197 GLN A C 1
ATOM 1554 O O . GLN A 1 197 ? 8.155 5.575 -2.389 1.00 95.44 197 GLN A O 1
ATOM 1559 N N . SER A 1 198 ? 6.919 4.226 -3.694 1.00 97.06 198 SER A N 1
ATOM 1560 C CA . SER A 1 198 ? 7.090 3.010 -2.889 1.00 97.06 198 SER A CA 1
ATOM 1561 C C . SER A 1 198 ? 8.457 2.375 -3.113 1.00 97.06 198 SER A C 1
ATOM 1563 O O . SER A 1 198 ? 9.024 1.774 -2.203 1.00 97.06 198 SER A O 1
ATOM 1565 N N . PHE A 1 199 ? 9.019 2.520 -4.310 1.00 97.06 199 PHE A N 1
ATOM 1566 C CA . PHE A 1 199 ? 10.330 1.986 -4.643 1.00 97.06 199 PHE A CA 1
ATOM 1567 C C . PHE A 1 199 ? 11.069 2.891 -5.631 1.00 97.06 199 PHE A C 1
ATOM 1569 O O . PHE A 1 199 ? 10.470 3.743 -6.280 1.00 97.06 199 PHE A O 1
ATOM 1576 N N . SER A 1 200 ? 12.386 2.727 -5.714 1.00 95.88 200 SER A N 1
ATOM 1577 C CA . SER A 1 200 ? 13.239 3.416 -6.686 1.00 95.88 200 SER A CA 1
ATOM 1578 C C . SER A 1 200 ? 14.360 2.479 -7.103 1.00 95.88 200 SER A C 1
ATOM 1580 O O . SER A 1 200 ? 14.958 1.810 -6.251 1.00 95.88 200 SER A O 1
ATOM 1582 N N . VAL A 1 201 ? 14.636 2.433 -8.401 1.00 94.62 201 VAL A N 1
ATOM 1583 C CA . VAL A 1 201 ? 15.681 1.600 -8.996 1.00 94.62 201 VAL A CA 1
ATOM 1584 C C . VAL A 1 201 ? 16.636 2.477 -9.786 1.00 94.62 201 VAL A C 1
ATOM 1586 O O . VAL A 1 201 ? 16.241 3.529 -10.274 1.00 94.62 201 VAL A O 1
ATOM 1589 N N . VAL A 1 202 ? 17.885 2.046 -9.912 1.00 93.00 202 VAL A N 1
ATOM 1590 C CA . VAL A 1 202 ? 18.869 2.667 -10.798 1.00 93.00 202 VAL A CA 1
ATOM 1591 C C . VAL A 1 202 ? 19.541 1.572 -11.615 1.00 93.00 202 VAL A C 1
ATOM 1593 O O . VAL A 1 202 ? 20.108 0.627 -11.052 1.00 93.00 202 VAL A O 1
ATOM 1596 N N . TYR A 1 203 ? 19.432 1.704 -12.933 1.00 88.88 203 TYR A N 1
ATOM 1597 C CA . TYR A 1 203 ? 20.082 0.858 -13.927 1.00 88.88 203 TYR A CA 1
ATOM 1598 C C . TYR A 1 203 ? 21.513 1.343 -14.192 1.00 88.88 203 TYR A C 1
ATOM 1600 O O . TYR A 1 203 ? 21.940 2.390 -13.699 1.00 88.88 203 TYR A O 1
ATOM 1608 N N . ASP A 1 204 ? 22.294 0.567 -14.938 1.00 85.56 204 ASP A N 1
ATOM 1609 C CA . ASP A 1 204 ? 23.701 0.884 -15.191 1.00 85.56 204 ASP A CA 1
ATOM 1610 C C . ASP A 1 204 ? 23.920 2.017 -16.200 1.00 85.56 204 ASP A C 1
ATOM 1612 O O . ASP A 1 204 ? 24.959 2.674 -16.156 1.00 85.56 204 ASP A O 1
ATOM 1616 N N . ASP A 1 205 ? 22.926 2.306 -17.036 1.00 81.94 205 ASP A N 1
ATOM 1617 C CA . ASP A 1 205 ? 22.867 3.507 -17.876 1.00 81.94 205 ASP A CA 1
ATOM 1618 C C . ASP A 1 205 ? 22.484 4.783 -17.093 1.00 81.94 205 ASP A C 1
ATOM 1620 O O . ASP A 1 205 ? 22.465 5.878 -17.656 1.00 81.94 205 ASP A O 1
ATOM 1624 N N . GLY A 1 206 ? 22.203 4.659 -15.789 1.00 85.75 206 GLY A N 1
ATOM 1625 C CA . GLY A 1 206 ? 21.749 5.747 -14.922 1.00 85.75 206 GLY A CA 1
ATOM 1626 C C . GLY A 1 206 ? 20.243 6.015 -14.983 1.00 85.75 206 GLY A C 1
ATOM 1627 O O . GLY A 1 206 ? 19.755 6.862 -14.231 1.00 85.75 206 GLY A O 1
ATOM 1628 N N . GLY A 1 207 ? 19.498 5.292 -15.824 1.00 87.62 207 GLY A N 1
ATOM 1629 C CA . GLY A 1 207 ? 18.044 5.339 -15.860 1.00 87.62 207 GLY A CA 1
ATOM 1630 C C . GLY A 1 207 ? 17.435 4.890 -14.530 1.00 87.62 207 GLY A C 1
ATOM 1631 O O . GLY A 1 207 ? 17.972 4.025 -13.834 1.00 87.62 207 GLY A O 1
ATOM 1632 N N . ASN A 1 208 ? 16.301 5.482 -14.162 1.00 91.38 208 ASN A N 1
ATOM 1633 C CA . ASN A 1 208 ? 15.631 5.234 -12.880 1.00 91.38 208 ASN A CA 1
ATOM 1634 C C . ASN A 1 208 ? 14.102 5.094 -12.985 1.00 91.38 208 ASN A C 1
ATOM 1636 O O . ASN A 1 208 ? 13.397 5.118 -11.976 1.00 91.38 208 ASN A O 1
ATOM 1640 N N . ILE A 1 209 ? 13.593 4.949 -14.208 1.00 91.19 209 ILE A N 1
ATOM 1641 C CA . ILE A 1 209 ? 12.170 4.790 -14.508 1.00 91.19 209 ILE A CA 1
ATOM 1642 C C . ILE A 1 209 ? 11.855 3.294 -14.592 1.00 91.19 209 ILE A C 1
ATOM 1644 O O . ILE A 1 209 ? 12.523 2.561 -15.315 1.00 91.19 209 ILE A O 1
ATOM 1648 N N . CYS A 1 210 ? 10.845 2.835 -13.851 1.00 90.31 210 CYS A N 1
ATOM 1649 C CA . CYS A 1 210 ? 10.443 1.426 -13.816 1.00 90.31 210 CYS A CA 1
ATOM 1650 C C . CYS A 1 210 ? 8.910 1.302 -13.717 1.00 90.31 210 CYS A C 1
ATOM 1652 O O . CYS A 1 210 ? 8.380 1.077 -12.625 1.00 90.31 210 CYS A O 1
ATOM 1654 N N . PRO A 1 211 ? 8.182 1.485 -14.837 1.00 91.75 211 PRO A N 1
ATOM 1655 C CA . PRO A 1 211 ? 6.731 1.372 -14.876 1.00 91.75 211 PRO A CA 1
ATOM 1656 C C . PRO A 1 211 ? 6.311 -0.079 -14.668 1.00 91.75 211 PRO A C 1
ATOM 1658 O O . PRO A 1 211 ? 6.458 -0.919 -15.554 1.00 91.75 211 PRO A O 1
ATOM 1661 N N . LEU A 1 212 ? 5.742 -0.373 -13.503 1.00 92.62 212 LEU A N 1
ATOM 1662 C CA . LEU A 1 212 ? 5.206 -1.700 -13.224 1.00 92.62 212 LEU A CA 1
ATOM 1663 C C . LEU A 1 212 ? 3.830 -1.871 -13.854 1.00 92.62 212 LEU A C 1
ATOM 1665 O O . LEU A 1 212 ? 2.940 -1.045 -13.673 1.00 92.62 212 LEU A O 1
ATOM 1669 N N . THR A 1 213 ? 3.650 -2.994 -14.542 1.00 93.44 213 THR A N 1
ATOM 1670 C CA . THR A 1 213 ? 2.353 -3.420 -15.068 1.00 93.44 213 THR A CA 1
ATOM 1671 C C . THR A 1 213 ? 1.986 -4.784 -14.510 1.00 93.44 213 THR A C 1
ATOM 1673 O O . THR A 1 213 ? 2.836 -5.659 -14.343 1.00 93.44 213 THR A O 1
ATOM 1676 N N . TYR A 1 214 ? 0.713 -4.964 -14.180 1.00 96.19 214 TYR A N 1
ATOM 1677 C CA . TYR A 1 214 ? 0.175 -6.240 -13.735 1.00 96.19 214 TYR A CA 1
ATOM 1678 C C . TYR A 1 214 ? 0.372 -7.334 -14.794 1.00 96.19 214 TYR A C 1
ATOM 1680 O O . TYR A 1 214 ? 0.047 -7.138 -15.965 1.00 96.19 214 TYR A O 1
ATOM 1688 N N . VAL A 1 215 ? 0.848 -8.504 -14.359 1.00 95.81 215 VAL A N 1
ATOM 1689 C CA . VAL A 1 215 ? 1.045 -9.683 -15.216 1.00 95.81 215 VAL A CA 1
ATOM 1690 C C . VAL A 1 215 ? 0.102 -10.811 -14.818 1.00 95.81 215 VAL A C 1
ATOM 1692 O O . VAL A 1 215 ? -0.630 -11.343 -15.649 1.00 95.81 215 VAL A O 1
ATOM 1695 N N . SER A 1 216 ? 0.132 -11.212 -13.547 1.00 97.19 216 SER A N 1
ATOM 1696 C CA . SER A 1 216 ? -0.625 -12.368 -13.066 1.00 97.19 216 SER A CA 1
ATOM 1697 C C . SER A 1 216 ? -0.799 -12.336 -11.551 1.00 97.19 216 SER A C 1
ATOM 1699 O O . SER A 1 216 ? -0.224 -11.502 -10.850 1.00 97.19 216 SER A O 1
ATOM 1701 N N . HIS A 1 217 ? -1.584 -13.270 -11.020 1.00 97.94 217 HIS A N 1
ATOM 1702 C CA . HIS A 1 217 ? -1.699 -13.475 -9.583 1.00 97.94 217 HIS A CA 1
ATOM 1703 C C . HIS A 1 217 ? -1.844 -14.957 -9.231 1.00 97.94 217 HIS A C 1
ATOM 1705 O O . HIS A 1 217 ? -2.253 -15.761 -10.065 1.00 97.94 217 HIS A O 1
ATOM 1711 N N . GLU A 1 218 ? -1.535 -15.294 -7.984 1.00 96.75 218 GLU A N 1
ATOM 1712 C CA . GLU A 1 218 ? -1.708 -16.627 -7.411 1.00 96.75 218 GLU A CA 1
ATOM 1713 C C . GLU A 1 218 ? -2.331 -16.509 -6.016 1.00 96.75 218 GLU A C 1
ATOM 1715 O O . GLU A 1 218 ? -1.917 -15.669 -5.215 1.00 96.75 218 GLU A O 1
ATOM 1720 N N . ILE A 1 219 ? -3.328 -17.346 -5.721 1.00 96.56 219 ILE A N 1
ATOM 1721 C CA . ILE A 1 219 ? -3.958 -17.440 -4.400 1.00 96.56 219 ILE A CA 1
ATOM 1722 C C . ILE A 1 219 ? -3.568 -18.785 -3.793 1.00 96.56 219 ILE A C 1
ATOM 1724 O O . ILE A 1 219 ? -3.934 -19.840 -4.305 1.00 96.56 219 ILE A O 1
ATOM 1728 N N . ILE A 1 220 ? -2.824 -18.734 -2.694 1.00 92.94 220 ILE A N 1
ATOM 1729 C CA . ILE A 1 220 ? -2.189 -19.880 -2.049 1.00 92.94 220 ILE A CA 1
ATOM 1730 C C . ILE A 1 220 ? -2.809 -20.072 -0.658 1.00 92.94 220 ILE A C 1
ATOM 1732 O O . ILE A 1 220 ? -2.872 -19.111 0.115 1.00 92.94 220 ILE A O 1
ATOM 1736 N N . PRO A 1 221 ? -3.246 -21.292 -0.292 1.00 92.06 221 PRO A N 1
ATOM 1737 C CA . PRO A 1 221 ? -3.701 -21.579 1.063 1.00 92.06 221 PRO A CA 1
ATOM 1738 C C . PRO A 1 221 ? -2.522 -21.601 2.041 1.00 92.06 221 PRO A C 1
ATOM 1740 O O . PRO A 1 221 ? -1.471 -22.195 1.778 1.00 92.06 221 PRO A O 1
ATOM 1743 N N . GLY A 1 222 ? -2.725 -21.012 3.212 1.00 89.19 222 GLY A N 1
ATOM 1744 C CA . GLY A 1 222 ? -1.695 -20.814 4.215 1.00 89.19 222 GLY A CA 1
ATOM 1745 C C . GLY A 1 222 ? -0.836 -19.592 3.917 1.00 89.19 222 GLY A C 1
ATOM 1746 O O . GLY A 1 222 ? -1.127 -18.780 3.040 1.00 89.19 222 GLY A O 1
ATOM 1747 N N . LYS A 1 223 ? 0.245 -19.464 4.685 1.00 87.12 223 LYS A N 1
ATOM 1748 C CA . LYS A 1 223 ? 1.202 -18.377 4.532 1.00 87.12 223 LYS A CA 1
ATOM 1749 C C . LYS A 1 223 ? 2.382 -18.838 3.688 1.00 87.12 223 LYS A C 1
ATOM 1751 O O . LYS A 1 223 ? 3.013 -19.841 4.019 1.00 87.12 223 LYS A O 1
ATOM 1756 N N . LEU A 1 224 ? 2.746 -18.049 2.679 1.00 85.56 224 LEU A N 1
ATOM 1757 C CA . LEU A 1 224 ? 3.997 -18.253 1.952 1.00 85.56 224 LEU A CA 1
ATOM 1758 C C . LEU A 1 224 ? 5.200 -18.037 2.903 1.00 85.56 224 LEU A C 1
ATOM 1760 O O . LEU A 1 224 ? 5.332 -16.941 3.475 1.00 85.56 224 LEU A O 1
ATOM 1764 N N . PRO A 1 225 ? 6.077 -19.040 3.107 1.00 78.69 225 PRO A N 1
ATOM 1765 C CA . PRO A 1 225 ? 7.253 -18.890 3.958 1.00 78.69 225 PRO A CA 1
ATOM 1766 C C . PRO A 1 225 ? 8.186 -17.819 3.398 1.00 78.69 225 PRO A C 1
ATOM 1768 O O . PRO A 1 225 ? 8.223 -17.574 2.188 1.00 78.69 225 PRO A O 1
ATOM 1771 N N . MET A 1 226 ? 8.955 -17.160 4.257 1.00 73.56 226 MET A N 1
ATOM 1772 C CA . MET A 1 226 ? 10.154 -16.462 3.796 1.00 73.56 226 MET A CA 1
ATOM 1773 C C . MET A 1 226 ? 11.280 -17.475 3.664 1.00 73.56 226 MET A C 1
ATOM 1775 O O . MET A 1 226 ? 12.137 -17.595 4.536 1.00 73.56 226 MET A O 1
ATOM 1779 N N . GLU A 1 227 ? 11.265 -18.238 2.575 1.00 63.69 227 GLU A N 1
ATOM 1780 C CA . GLU A 1 227 ? 12.488 -18.898 2.145 1.00 63.69 227 GLU A CA 1
ATOM 1781 C C . GLU A 1 227 ? 13.442 -17.766 1.791 1.00 63.69 227 GLU A C 1
ATOM 1783 O O . GLU A 1 227 ? 13.249 -17.072 0.789 1.00 63.69 227 GLU A O 1
ATOM 1788 N N . SER A 1 228 ? 14.421 -17.498 2.657 1.00 46.72 228 SER A N 1
ATOM 1789 C CA . SER A 1 228 ? 15.515 -16.627 2.258 1.00 46.72 228 SER A CA 1
ATOM 1790 C C . SER A 1 228 ? 16.005 -17.154 0.922 1.00 46.72 228 SER A C 1
ATOM 1792 O O . SER A 1 228 ? 16.131 -18.373 0.760 1.00 46.72 228 SER A O 1
ATOM 1794 N N . ALA A 1 229 ? 16.257 -16.253 -0.025 1.00 43.66 229 ALA A N 1
ATOM 1795 C CA . ALA A 1 229 ? 16.889 -16.607 -1.281 1.00 43.66 229 ALA A CA 1
ATOM 1796 C C . ALA A 1 229 ? 17.962 -17.670 -1.009 1.00 43.66 229 ALA A C 1
ATOM 1798 O O . ALA A 1 229 ? 18.789 -17.491 -0.109 1.00 43.66 229 ALA A O 1
ATOM 1799 N N . LYS A 1 230 ? 17.894 -18.805 -1.717 1.00 37.34 230 LYS A N 1
ATOM 1800 C CA . LYS A 1 230 ? 18.996 -19.764 -1.790 1.00 37.34 230 LYS A CA 1
ATOM 1801 C C . LYS A 1 230 ? 20.190 -19.006 -2.362 1.00 37.34 230 LYS A C 1
ATOM 1803 O O . LYS A 1 230 ? 20.395 -18.959 -3.567 1.00 37.34 230 LYS A O 1
ATOM 1808 N N . GLY A 1 231 ? 20.926 -18.348 -1.488 1.00 41.00 231 GLY A N 1
ATOM 1809 C CA . GLY A 1 231 ? 22.098 -17.563 -1.791 1.00 41.00 231 GLY A CA 1
ATOM 1810 C C . GLY A 1 231 ? 23.057 -17.828 -0.658 1.00 41.00 231 GLY A C 1
ATOM 1811 O O . GLY A 1 231 ? 22.729 -17.580 0.499 1.00 41.00 231 GLY A O 1
ATOM 1812 N N . LYS A 1 232 ? 24.226 -18.379 -0.987 1.00 38.66 232 LYS A N 1
ATOM 1813 C CA . LYS A 1 232 ? 25.356 -18.389 -0.064 1.00 38.66 232 LYS A CA 1
ATOM 1814 C C . LYS A 1 232 ? 25.511 -16.954 0.426 1.00 38.66 232 LYS A C 1
ATOM 1816 O O . LYS A 1 232 ? 25.772 -16.063 -0.383 1.00 38.66 232 LYS A O 1
ATOM 1821 N N . SER A 1 233 ? 25.321 -16.717 1.718 1.00 38.03 233 SER A N 1
ATOM 1822 C CA . SER A 1 233 ? 25.859 -15.499 2.303 1.00 38.03 233 SER A CA 1
ATOM 1823 C C . SER A 1 233 ? 27.344 -15.475 1.939 1.00 38.03 233 SER A C 1
ATOM 1825 O O . SER A 1 233 ? 28.029 -16.485 2.101 1.00 38.03 233 SER A O 1
ATOM 1827 N N . LEU A 1 234 ? 27.853 -14.344 1.444 1.00 39.59 234 LEU A N 1
ATOM 1828 C CA . LEU A 1 234 ? 29.282 -14.145 1.148 1.00 39.59 234 LEU A CA 1
ATOM 1829 C C . LEU A 1 234 ? 30.188 -14.423 2.371 1.00 39.59 234 LEU A C 1
ATOM 1831 O O . LEU A 1 234 ? 31.404 -14.483 2.232 1.00 39.59 234 LEU A O 1
ATOM 1835 N N . TRP A 1 235 ? 29.589 -14.626 3.550 1.00 44.88 235 TRP A N 1
ATOM 1836 C CA . TRP A 1 235 ? 30.230 -14.909 4.829 1.00 44.88 235 TRP A CA 1
ATOM 1837 C C . TRP A 1 235 ? 29.861 -16.277 5.454 1.00 44.88 235 TRP A C 1
ATOM 1839 O O . TRP A 1 235 ? 30.312 -16.582 6.554 1.00 44.88 235 TRP A O 1
ATOM 1849 N N . SER A 1 236 ? 29.038 -17.125 4.817 1.00 37.47 236 SER A N 1
ATOM 1850 C CA . SER A 1 236 ? 28.598 -18.388 5.439 1.00 37.47 236 SER A CA 1
ATOM 1851 C C . SER A 1 236 ? 28.284 -19.486 4.417 1.00 37.47 236 SER A C 1
ATOM 1853 O O . SER A 1 236 ? 27.503 -19.286 3.487 1.00 37.47 236 SER A O 1
ATOM 1855 N N . SER A 1 237 ? 28.903 -20.659 4.600 1.00 38.59 237 SER A N 1
ATOM 1856 C CA . SER A 1 237 ? 28.812 -21.832 3.710 1.00 38.59 237 SER A CA 1
ATOM 1857 C C . SER A 1 237 ? 27.510 -22.625 3.838 1.00 38.59 237 SER A C 1
ATOM 1859 O O . SER A 1 237 ? 27.189 -23.430 2.969 1.00 38.59 237 SER A O 1
ATOM 1861 N N . GLU A 1 238 ? 26.741 -22.358 4.881 1.00 50.25 238 GLU A N 1
ATOM 1862 C CA . GLU A 1 238 ? 25.352 -22.772 5.052 1.00 50.25 238 GLU A CA 1
ATOM 1863 C C . GLU A 1 238 ? 24.537 -21.504 5.349 1.00 50.25 238 GLU A C 1
ATOM 1865 O O . GLU A 1 238 ? 25.131 -20.465 5.634 1.00 50.25 238 GLU A O 1
ATOM 1870 N N . ASN A 1 239 ? 23.206 -21.571 5.307 1.00 43.41 239 ASN A N 1
ATOM 1871 C CA . ASN A 1 239 ? 22.259 -20.676 6.000 1.00 43.41 239 ASN A CA 1
ATOM 1872 C C . ASN A 1 239 ? 21.241 -19.981 5.097 1.00 43.41 239 ASN A C 1
ATOM 1874 O O . ASN A 1 239 ? 21.511 -19.003 4.403 1.00 43.41 239 ASN A O 1
ATOM 1878 N N . VAL A 1 240 ? 20.011 -20.475 5.232 1.00 45.59 240 VAL A N 1
ATOM 1879 C CA . VAL A 1 240 ? 18.793 -19.719 4.981 1.00 45.59 240 VAL A CA 1
ATOM 1880 C C . VAL A 1 240 ? 18.726 -18.606 6.035 1.00 45.59 240 VAL A C 1
ATOM 1882 O O . VAL A 1 240 ? 18.542 -18.894 7.217 1.00 45.59 240 VAL A O 1
ATOM 1885 N N . THR A 1 241 ? 18.886 -17.342 5.648 1.00 47.84 241 THR A N 1
ATOM 1886 C CA . THR A 1 241 ? 18.649 -16.201 6.546 1.00 47.84 241 THR A CA 1
ATOM 1887 C C . THR A 1 241 ? 17.145 -16.010 6.708 1.00 47.84 241 THR A C 1
ATOM 1889 O O . THR A 1 241 ? 16.519 -15.247 5.972 1.00 47.84 241 THR A O 1
ATOM 1892 N N . LEU A 1 242 ? 16.540 -16.728 7.653 1.00 60.44 242 LEU A N 1
ATOM 1893 C CA . LEU A 1 242 ? 15.150 -16.491 8.034 1.00 60.44 242 LEU A CA 1
ATOM 1894 C C . LEU A 1 242 ? 15.053 -15.092 8.654 1.00 60.44 242 LEU A C 1
ATOM 1896 O O . LEU A 1 242 ? 15.467 -14.874 9.792 1.00 60.44 242 LEU A O 1
ATOM 1900 N N . LEU A 1 243 ? 14.526 -14.130 7.897 1.00 77.69 243 LEU A N 1
ATOM 1901 C CA . LEU A 1 243 ? 14.094 -12.866 8.479 1.00 77.69 243 LEU A CA 1
ATOM 1902 C C . LEU A 1 243 ? 12.866 -13.136 9.383 1.00 77.69 243 LEU A C 1
ATOM 1904 O O . LEU A 1 243 ? 12.113 -14.085 9.138 1.00 77.69 243 LEU A O 1
ATOM 1908 N N . PRO A 1 244 ? 12.646 -12.350 10.448 1.00 86.19 244 PRO A N 1
ATOM 1909 C CA . PRO A 1 244 ? 11.464 -12.513 11.287 1.00 86.19 244 PRO A CA 1
ATOM 1910 C C . PRO A 1 244 ? 10.170 -12.311 10.486 1.00 86.19 244 PRO A C 1
ATOM 1912 O O . PRO A 1 244 ? 10.073 -11.411 9.657 1.00 86.19 244 PRO A O 1
ATOM 1915 N N . GLU A 1 245 ? 9.154 -13.131 10.749 1.00 86.06 245 GLU A N 1
ATOM 1916 C CA . GLU A 1 245 ? 7.842 -13.008 10.112 1.00 86.06 245 GLU A CA 1
ATOM 1917 C C . GLU A 1 245 ? 6.703 -13.505 11.003 1.00 86.06 245 GLU A C 1
ATOM 1919 O O . GLU A 1 245 ? 6.904 -14.296 11.928 1.00 86.06 245 GLU A O 1
ATOM 1924 N N . LEU A 1 246 ? 5.479 -13.063 10.697 1.00 87.75 246 LEU A N 1
ATOM 1925 C CA . LEU A 1 246 ? 4.275 -13.639 11.292 1.00 87.75 246 LEU A CA 1
ATOM 1926 C C . LEU A 1 246 ? 4.111 -15.098 10.867 1.00 87.75 246 LEU A C 1
ATOM 1928 O O . LEU A 1 246 ? 4.436 -15.485 9.745 1.00 87.75 246 LEU A O 1
ATOM 1932 N N . ARG A 1 247 ? 3.550 -15.909 11.760 1.00 84.62 247 ARG A N 1
ATOM 1933 C CA . ARG A 1 247 ? 3.223 -17.307 11.471 1.00 84.62 247 ARG A CA 1
ATOM 1934 C C . ARG A 1 247 ? 1.827 -17.399 10.868 1.00 84.62 247 ARG A C 1
ATOM 1936 O O . ARG A 1 247 ? 0.914 -16.725 11.327 1.00 84.62 247 ARG A O 1
ATOM 1943 N N . GLY A 1 248 ? 1.654 -18.283 9.887 1.00 76.75 248 GLY A N 1
ATOM 1944 C CA . GLY A 1 248 ? 0.359 -18.558 9.252 1.00 76.75 248 GLY A CA 1
ATOM 1945 C C . GLY A 1 248 ? -0.604 -19.416 10.084 1.00 76.75 248 GLY A C 1
ATOM 1946 O O . GLY A 1 248 ? -1.629 -19.838 9.566 1.00 76.75 248 GLY A O 1
ATOM 1947 N N . GLY A 1 249 ? -0.277 -19.697 11.348 1.00 75.75 249 GLY A N 1
ATOM 1948 C CA . GLY A 1 249 ? -0.986 -20.675 12.171 1.00 75.75 249 GLY A CA 1
ATOM 1949 C C . GLY A 1 249 ? -0.446 -22.100 12.010 1.00 75.75 249 GLY A C 1
ATOM 1950 O O . GLY A 1 249 ? 0.599 -22.316 11.396 1.00 75.75 249 GLY A O 1
ATOM 1951 N N . ASN A 1 250 ? -1.146 -23.065 12.609 1.00 75.06 250 ASN A N 1
ATOM 1952 C CA . ASN A 1 250 ? -0.775 -24.487 12.582 1.00 75.06 250 ASN A CA 1
ATOM 1953 C C . ASN A 1 250 ? -1.402 -25.234 11.394 1.00 75.06 250 ASN A C 1
ATOM 1955 O O . ASN A 1 250 ? -0.972 -26.333 11.057 1.00 75.06 250 ASN A O 1
ATOM 1959 N N . THR A 1 251 ? -2.431 -24.650 10.778 1.00 81.06 251 THR A N 1
ATOM 1960 C CA . THR A 1 251 ? -3.203 -25.237 9.674 1.00 81.06 251 THR A CA 1
ATOM 1961 C C . THR A 1 251 ? -3.256 -24.257 8.503 1.00 81.06 251 THR A C 1
ATOM 1963 O O . THR A 1 251 ? -3.223 -23.043 8.704 1.00 81.06 251 THR A O 1
ATOM 1966 N N . LYS A 1 252 ? -3.312 -24.765 7.263 1.00 80.88 252 LYS A N 1
ATOM 1967 C CA . LYS A 1 252 ? -3.283 -23.923 6.047 1.00 80.88 252 LYS A CA 1
ATOM 1968 C C . LYS A 1 252 ? -4.553 -23.087 5.862 1.00 80.88 252 LYS A C 1
ATOM 1970 O O . LYS A 1 252 ? -4.582 -22.171 5.060 1.00 80.88 252 LYS A O 1
ATOM 1975 N N . ASP A 1 253 ? -5.595 -23.397 6.607 1.00 83.69 253 ASP A N 1
ATOM 1976 C CA . ASP A 1 253 ? -6.929 -22.811 6.546 1.00 83.69 253 ASP A CA 1
ATOM 1977 C C . ASP A 1 253 ? -7.101 -21.614 7.504 1.00 83.69 253 ASP A C 1
ATOM 1979 O O . ASP A 1 253 ? -8.148 -20.960 7.516 1.00 83.69 253 ASP A O 1
ATOM 1983 N N . GLN A 1 254 ? -6.064 -21.284 8.284 1.00 89.38 254 GLN A N 1
ATOM 1984 C CA . GLN A 1 254 ? -6.038 -20.114 9.172 1.00 89.38 254 GLN A CA 1
ATOM 1985 C C . GLN A 1 254 ? -5.611 -18.818 8.474 1.00 89.38 254 GLN A C 1
ATOM 1987 O O . GLN A 1 254 ? -5.901 -17.726 8.976 1.00 89.38 254 GLN A O 1
ATOM 1992 N N . CYS A 1 255 ? -4.960 -18.910 7.317 1.00 92.62 255 CYS A N 1
ATOM 1993 C CA . CYS A 1 255 ? -4.626 -17.757 6.496 1.00 92.62 255 CYS A CA 1
ATOM 1994 C C . CYS A 1 255 ? -4.579 -18.114 5.011 1.00 92.62 255 CYS A C 1
ATOM 1996 O O . CYS A 1 255 ? -4.453 -19.276 4.641 1.00 92.62 255 CYS A O 1
ATOM 1998 N N . THR A 1 256 ? -4.658 -17.094 4.166 1.00 95.50 256 THR A N 1
ATOM 1999 C CA . THR A 1 256 ? -4.517 -17.229 2.712 1.00 95.50 256 THR A CA 1
ATOM 2000 C C . THR A 1 256 ? -3.550 -16.164 2.219 1.00 95.50 256 THR A C 1
ATOM 2002 O O . THR A 1 256 ? -3.643 -15.005 2.639 1.00 95.50 256 THR A O 1
ATOM 2005 N N . THR A 1 257 ? -2.637 -16.536 1.325 1.00 96.00 257 THR A N 1
ATOM 2006 C CA . THR A 1 257 ? -1.693 -15.620 0.684 1.00 96.00 257 THR A CA 1
ATOM 2007 C C . THR A 1 257 ? -2.096 -15.346 -0.764 1.00 96.00 257 THR A C 1
ATOM 2009 O O . THR A 1 257 ? -2.270 -16.265 -1.552 1.00 96.00 257 THR A O 1
ATOM 2012 N N . LEU A 1 258 ? -2.182 -14.073 -1.135 1.00 97.81 258 LEU A N 1
ATOM 2013 C CA . LEU A 1 258 ? -2.238 -13.589 -2.509 1.00 97.81 258 LEU A CA 1
ATOM 2014 C C . LEU A 1 258 ? -0.847 -13.113 -2.931 1.00 97.81 258 LEU A C 1
ATOM 2016 O O . LEU A 1 258 ? -0.235 -12.301 -2.237 1.00 97.81 258 LEU A O 1
ATOM 2020 N N . VAL A 1 259 ? -0.373 -13.582 -4.079 1.00 97.62 259 VAL A N 1
ATOM 2021 C CA . VAL A 1 259 ? 0.845 -13.097 -4.732 1.00 97.62 259 VAL A CA 1
ATOM 2022 C C . VAL A 1 259 ? 0.437 -12.421 -6.029 1.00 97.62 259 VAL A C 1
ATOM 2024 O O . VAL A 1 259 ? -0.085 -13.080 -6.921 1.00 97.62 259 VAL A O 1
ATOM 2027 N N . VAL A 1 260 ? 0.669 -11.118 -6.143 1.00 97.88 260 VAL A N 1
ATOM 2028 C CA . VAL A 1 260 ? 0.458 -10.362 -7.381 1.00 97.88 260 VAL A CA 1
ATOM 2029 C C . VAL A 1 260 ? 1.808 -10.133 -8.044 1.00 97.88 260 VAL A C 1
ATOM 2031 O O . VAL A 1 260 ? 2.703 -9.546 -7.435 1.00 97.88 260 VAL A O 1
ATOM 2034 N N . LYS A 1 261 ? 1.959 -10.613 -9.280 1.00 97.62 261 LYS A N 1
ATOM 2035 C CA . LYS A 1 261 ? 3.153 -10.407 -10.097 1.00 97.62 261 LYS A CA 1
ATOM 2036 C C . LYS A 1 261 ? 2.957 -9.169 -10.965 1.00 97.62 261 LYS A C 1
ATOM 2038 O O . LYS A 1 261 ? 2.030 -9.114 -11.776 1.00 97.62 261 LYS A O 1
ATOM 2043 N N . MET A 1 262 ? 3.859 -8.213 -10.807 1.00 96.50 262 MET A N 1
ATOM 2044 C CA . MET A 1 262 ? 4.011 -7.058 -11.677 1.00 96.50 262 MET A CA 1
ATOM 2045 C C . MET A 1 262 ? 5.373 -7.110 -12.366 1.00 96.50 262 MET A C 1
ATOM 2047 O O . MET A 1 262 ? 6.324 -7.674 -11.825 1.00 96.50 262 MET A O 1
ATOM 2051 N N . GLU A 1 263 ? 5.464 -6.533 -13.554 1.00 94.19 263 GLU A N 1
ATOM 2052 C CA . GLU A 1 263 ? 6.682 -6.512 -14.360 1.00 94.19 263 GLU A CA 1
ATOM 2053 C C . GLU A 1 263 ? 6.844 -5.151 -15.035 1.00 94.19 263 GLU A C 1
ATOM 2055 O O . GLU A 1 263 ? 5.872 -4.566 -15.528 1.00 94.19 263 GLU A O 1
ATOM 2060 N N . ASP A 1 264 ? 8.088 -4.682 -15.086 1.00 91.19 264 ASP A N 1
ATOM 2061 C CA . ASP A 1 264 ? 8.509 -3.657 -16.035 1.00 91.19 264 ASP A CA 1
ATOM 2062 C C . ASP A 1 264 ? 8.735 -4.293 -17.409 1.00 91.19 264 ASP A C 1
ATOM 2064 O O . ASP A 1 264 ? 9.637 -5.115 -17.605 1.00 91.19 264 ASP A O 1
ATOM 2068 N N . ARG A 1 265 ? 7.904 -3.905 -18.380 1.00 85.75 265 ARG A N 1
ATOM 2069 C CA . ARG A 1 265 ? 7.885 -4.511 -19.716 1.00 85.75 265 ARG A CA 1
ATOM 2070 C C . ARG A 1 265 ? 9.216 -4.380 -20.449 1.00 85.75 265 ARG A C 1
ATOM 2072 O O . ARG A 1 265 ? 9.518 -5.273 -21.246 1.00 85.75 265 ARG A O 1
ATOM 2079 N N . LEU A 1 266 ? 9.972 -3.309 -20.196 1.00 84.50 266 LEU A N 1
ATOM 2080 C CA . LEU A 1 266 ? 11.232 -3.025 -20.876 1.00 84.50 266 LEU A CA 1
ATOM 2081 C C . LEU A 1 266 ? 12.381 -3.812 -20.242 1.00 84.50 266 LEU A C 1
ATOM 2083 O O . LEU A 1 266 ? 13.084 -4.554 -20.926 1.00 84.50 266 LEU A O 1
ATOM 2087 N N . THR A 1 267 ? 12.553 -3.676 -18.928 1.00 84.88 267 THR A N 1
ATOM 2088 C CA . THR A 1 267 ? 13.726 -4.219 -18.215 1.00 84.88 267 THR A CA 1
ATOM 2089 C C . THR A 1 267 ? 13.536 -5.652 -17.726 1.00 84.88 267 THR A C 1
ATOM 2091 O O . THR A 1 267 ? 14.511 -6.328 -17.378 1.00 84.88 267 THR A O 1
ATOM 2094 N N . LYS A 1 268 ? 12.284 -6.130 -17.735 1.00 88.81 268 LYS A N 1
ATOM 2095 C CA . LYS A 1 268 ? 11.849 -7.434 -17.218 1.00 88.81 268 LYS A CA 1
ATOM 2096 C C . LYS A 1 268 ? 12.035 -7.599 -15.715 1.00 88.81 268 LYS A C 1
ATOM 2098 O O . LYS A 1 268 ? 11.985 -8.716 -15.213 1.00 88.81 268 LYS A O 1
ATOM 2103 N N . LEU A 1 269 ? 12.234 -6.504 -14.983 1.00 92.06 269 LEU A N 1
ATOM 2104 C CA . LEU A 1 269 ? 12.298 -6.537 -13.529 1.00 92.06 269 LEU A CA 1
ATOM 2105 C C . LEU A 1 269 ? 10.924 -6.916 -12.959 1.00 92.06 269 LEU A C 1
ATOM 2107 O O . LEU A 1 269 ? 9.914 -6.290 -13.281 1.00 92.06 269 LEU A O 1
ATOM 2111 N N . GLU A 1 270 ? 10.883 -7.944 -12.112 1.00 94.31 270 GLU A N 1
ATOM 2112 C CA . GLU A 1 270 ? 9.638 -8.487 -11.569 1.00 94.31 270 GLU A CA 1
ATOM 2113 C C . GLU A 1 270 ? 9.449 -8.070 -10.108 1.00 94.31 270 GLU A C 1
ATOM 2115 O O . GLU A 1 270 ? 10.348 -8.224 -9.278 1.00 94.31 270 GLU A O 1
ATOM 2120 N N . PHE A 1 271 ? 8.243 -7.621 -9.771 1.00 96.19 271 PHE A N 1
ATOM 2121 C CA . PHE A 1 271 ? 7.820 -7.292 -8.414 1.00 96.19 271 PHE A CA 1
ATOM 2122 C C . PHE A 1 271 ? 6.685 -8.220 -8.002 1.00 96.19 271 PHE A C 1
ATOM 2124 O O . PHE A 1 271 ? 5.629 -8.275 -8.626 1.00 96.19 271 PHE A O 1
ATOM 2131 N N . HIS A 1 272 ? 6.902 -8.962 -6.924 1.00 96.25 272 HIS A N 1
ATOM 2132 C CA . HIS A 1 272 ? 5.910 -9.841 -6.327 1.00 96.25 272 HIS A CA 1
ATOM 2133 C C . HIS A 1 272 ? 5.364 -9.168 -5.068 1.00 96.25 272 HIS A C 1
ATOM 2135 O O . HIS A 1 272 ? 6.026 -9.173 -4.025 1.00 96.25 272 HIS A O 1
ATOM 2141 N N . LEU A 1 273 ? 4.162 -8.601 -5.162 1.00 97.06 273 LEU A N 1
ATOM 2142 C CA . LEU A 1 273 ? 3.442 -8.038 -4.023 1.00 97.06 273 LEU A CA 1
ATOM 2143 C C . LEU A 1 273 ? 2.686 -9.162 -3.315 1.00 97.06 273 LEU A C 1
ATOM 2145 O O . LEU A 1 273 ? 1.808 -9.803 -3.893 1.00 97.06 273 LEU A O 1
ATOM 2149 N N . ILE A 1 274 ? 3.053 -9.433 -2.068 1.00 96.25 274 ILE A N 1
ATOM 2150 C CA . ILE A 1 274 ? 2.544 -10.571 -1.306 1.00 96.25 274 ILE A CA 1
ATOM 2151 C C . ILE A 1 274 ? 1.655 -10.050 -0.186 1.00 96.25 274 ILE A C 1
ATOM 2153 O O . ILE A 1 274 ? 2.119 -9.309 0.678 1.00 96.25 274 ILE A O 1
ATOM 2157 N N . TYR A 1 275 ? 0.406 -10.499 -0.161 1.00 97.38 275 TYR A N 1
ATOM 2158 C CA . TYR A 1 275 ? -0.594 -10.159 0.844 1.00 97.38 275 TYR A CA 1
ATOM 2159 C C . TYR A 1 275 ? -1.022 -11.439 1.550 1.00 97.38 275 TYR A C 1
ATOM 2161 O O . TYR A 1 275 ? -1.471 -12.371 0.901 1.00 97.38 275 TYR A O 1
ATOM 2169 N N . THR A 1 276 ? -0.902 -11.520 2.871 1.00 95.94 276 THR A N 1
ATOM 2170 C CA . THR A 1 276 ? -1.431 -12.658 3.641 1.00 95.94 276 THR A CA 1
ATOM 2171 C C . THR A 1 276 ? -2.499 -12.179 4.599 1.00 95.94 276 THR A C 1
ATOM 2173 O O . THR A 1 276 ? -2.254 -11.271 5.392 1.00 95.94 276 THR A O 1
ATOM 2176 N N . VAL A 1 277 ? -3.670 -12.798 4.517 1.00 96.19 277 VAL A N 1
ATOM 2177 C CA . VAL A 1 277 ? -4.857 -12.446 5.295 1.00 96.19 277 VAL A CA 1
ATOM 2178 C C . VAL A 1 277 ? -5.106 -13.517 6.343 1.00 96.19 277 VAL A C 1
ATOM 2180 O O . VAL A 1 277 ? -5.042 -14.706 6.033 1.00 96.19 277 VAL A O 1
ATOM 2183 N N . TYR A 1 278 ? -5.402 -13.105 7.574 1.00 94.12 278 TYR A N 1
ATOM 2184 C CA . TYR A 1 278 ? -5.619 -14.013 8.699 1.00 94.12 278 TYR A CA 1
ATOM 2185 C C . TYR A 1 278 ? -7.111 -14.138 9.016 1.00 94.12 278 TYR A C 1
ATOM 2187 O O . TYR A 1 278 ? -7.839 -13.147 9.064 1.00 94.12 278 TYR A O 1
ATOM 2195 N N . LYS A 1 279 ? -7.571 -15.367 9.257 1.00 93.75 279 LYS A N 1
ATOM 2196 C CA . LYS A 1 279 ? -8.988 -15.677 9.500 1.00 93.75 279 LYS A CA 1
ATOM 2197 C C . LYS A 1 279 ? -9.508 -15.159 10.841 1.00 93.75 279 LYS A C 1
ATOM 2199 O O . LYS A 1 279 ? -10.658 -14.745 10.946 1.00 93.75 279 LYS A O 1
ATOM 2204 N N . GLU A 1 280 ? -8.679 -15.207 11.880 1.00 91.88 280 GLU A N 1
ATOM 2205 C CA . GLU A 1 280 ? -9.109 -14.971 13.269 1.00 91.88 280 GLU A CA 1
ATOM 2206 C C . GLU A 1 280 ? -8.859 -13.537 13.765 1.00 91.88 280 GLU A C 1
ATOM 2208 O O . GLU A 1 280 ? -9.374 -13.135 14.814 1.00 91.88 280 GLU A O 1
ATOM 2213 N N . VAL A 1 281 ? -8.102 -12.743 13.003 1.00 92.00 281 VAL A N 1
ATOM 2214 C CA . VAL A 1 281 ? -7.725 -11.369 13.353 1.00 92.00 281 VAL A CA 1
ATOM 2215 C C . VAL A 1 281 ? -7.921 -10.431 12.166 1.00 92.00 281 VAL A C 1
ATOM 2217 O O . VAL A 1 281 ? -7.786 -10.831 11.014 1.00 92.00 281 VAL A O 1
ATOM 2220 N N . ASN A 1 282 ? -8.215 -9.160 12.442 1.00 93.50 282 ASN A N 1
ATOM 2221 C CA . ASN A 1 282 ? -8.305 -8.111 11.422 1.00 93.50 282 ASN A CA 1
ATOM 2222 C C . ASN A 1 282 ? -6.912 -7.585 11.074 1.00 93.50 282 ASN A C 1
ATOM 2224 O O . ASN A 1 282 ? -6.579 -6.440 11.364 1.00 93.50 282 ASN A O 1
ATOM 2228 N N . ALA A 1 283 ? -6.081 -8.456 10.508 1.00 92.88 283 ALA A N 1
ATOM 2229 C CA . ALA A 1 283 ? -4.726 -8.122 10.103 1.00 92.88 283 ALA A CA 1
ATOM 2230 C C . ALA A 1 283 ? -4.438 -8.652 8.699 1.00 92.88 283 ALA A C 1
ATOM 2232 O O . ALA A 1 283 ? -4.938 -9.705 8.291 1.00 92.88 283 ALA A O 1
ATOM 2233 N N . ILE A 1 284 ? -3.589 -7.919 7.986 1.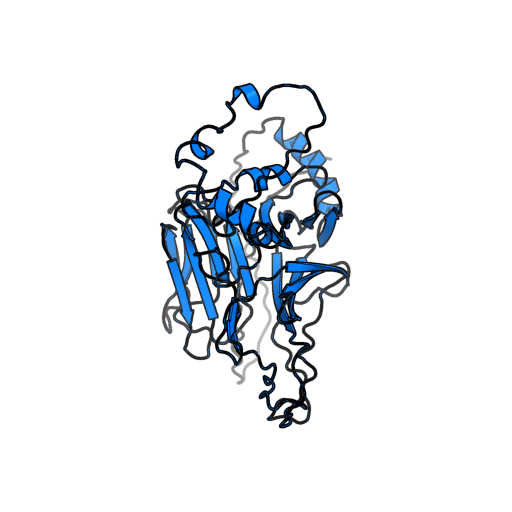00 95.50 284 ILE A N 1
ATOM 2234 C CA . ILE A 1 284 ? -3.015 -8.316 6.706 1.00 95.50 284 ILE A CA 1
ATOM 2235 C C . ILE A 1 284 ? -1.517 -8.070 6.815 1.00 95.50 284 ILE A C 1
ATOM 2237 O O . ILE A 1 284 ? -1.098 -6.985 7.211 1.00 95.50 284 ILE A O 1
ATOM 2241 N N . SER A 1 285 ? -0.704 -9.066 6.474 1.00 95.06 285 SER A N 1
ATOM 2242 C CA . SER A 1 285 ? 0.740 -8.865 6.336 1.00 95.06 285 SER A CA 1
ATOM 2243 C C . SER A 1 285 ? 1.096 -8.682 4.873 1.00 95.06 285 SER A C 1
ATOM 2245 O O . SER A 1 285 ? 0.725 -9.519 4.046 1.00 95.06 285 SER A O 1
ATOM 2247 N N . ARG A 1 286 ? 1.839 -7.618 4.577 1.00 95.62 286 ARG A N 1
ATOM 2248 C CA . ARG A 1 286 ? 2.333 -7.292 3.241 1.00 95.62 286 ARG A CA 1
ATOM 2249 C C . ARG A 1 286 ? 3.851 -7.404 3.196 1.00 95.62 286 ARG A C 1
ATOM 2251 O O . ARG A 1 286 ? 4.518 -7.125 4.191 1.00 95.62 286 ARG A O 1
ATOM 2258 N N . ARG A 1 287 ? 4.381 -7.835 2.056 1.00 93.56 287 ARG A N 1
ATOM 2259 C CA . ARG A 1 287 ? 5.810 -7.753 1.729 1.00 93.56 287 ARG A CA 1
ATOM 2260 C C . ARG A 1 287 ? 6.000 -7.742 0.219 1.00 93.56 287 ARG A C 1
ATOM 2262 O O . ARG A 1 287 ? 5.113 -8.169 -0.519 1.00 93.56 287 ARG A O 1
ATOM 2269 N N . VAL A 1 288 ? 7.187 -7.340 -0.215 1.00 94.50 288 VAL A N 1
ATOM 2270 C CA . VAL A 1 288 ? 7.558 -7.282 -1.629 1.00 94.50 288 VAL A CA 1
ATOM 2271 C C . VAL A 1 288 ? 8.807 -8.115 -1.868 1.00 94.50 288 VAL A C 1
ATOM 2273 O O . VAL A 1 288 ? 9.753 -8.066 -1.084 1.00 94.50 288 VAL A O 1
ATOM 2276 N N . ILE A 1 289 ? 8.804 -8.898 -2.946 1.00 92.88 289 ILE A N 1
ATOM 2277 C CA . ILE A 1 289 ? 9.992 -9.594 -3.442 1.00 92.88 289 ILE A CA 1
ATOM 2278 C C . ILE A 1 289 ? 10.280 -9.071 -4.841 1.00 92.88 289 ILE A C 1
ATOM 2280 O O . ILE A 1 289 ? 9.428 -9.166 -5.720 1.00 92.88 289 ILE A O 1
ATOM 2284 N N . VAL A 1 290 ? 11.487 -8.552 -5.043 1.00 93.19 290 VAL A N 1
ATOM 2285 C CA . VAL A 1 290 ? 11.965 -8.134 -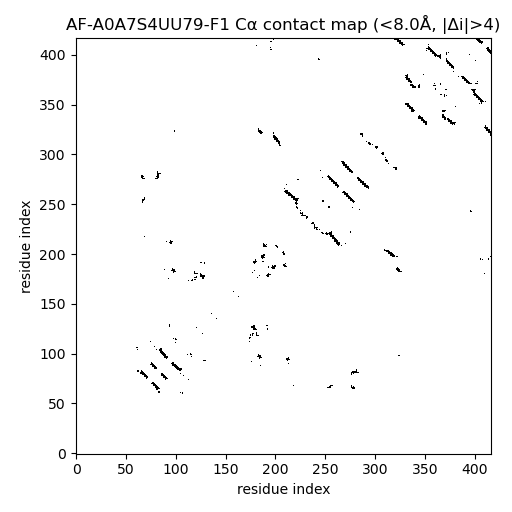6.362 1.00 93.19 290 VAL A CA 1
ATOM 2286 C C . VAL A 1 290 ? 12.833 -9.244 -6.939 1.00 93.19 290 VAL A C 1
ATOM 2288 O O . VAL A 1 290 ? 13.734 -9.744 -6.260 1.00 93.19 290 VAL A O 1
ATOM 2291 N N . LYS A 1 291 ? 12.565 -9.643 -8.182 1.00 90.69 291 LYS A N 1
ATOM 2292 C CA . LYS A 1 291 ? 13.384 -10.605 -8.923 1.00 90.69 291 LYS A CA 1
ATOM 2293 C C . LYS A 1 291 ? 13.905 -9.943 -10.183 1.00 90.69 291 LYS A C 1
ATOM 2295 O O . LYS A 1 291 ? 13.140 -9.370 -10.949 1.00 90.69 291 LYS A O 1
ATOM 2300 N N . ASN A 1 292 ? 15.208 -10.055 -10.401 1.00 88.94 292 ASN A N 1
ATOM 2301 C CA . ASN A 1 292 ? 15.842 -9.595 -11.625 1.00 88.94 292 ASN A CA 1
ATOM 2302 C C . ASN A 1 292 ? 16.213 -10.814 -12.492 1.00 88.94 292 ASN A C 1
ATOM 2304 O O . ASN A 1 292 ? 17.232 -11.452 -12.215 1.00 88.94 292 ASN A O 1
ATOM 2308 N N . PRO A 1 293 ? 15.405 -11.165 -13.511 1.00 81.12 293 PRO A N 1
ATOM 2309 C CA . PRO A 1 293 ? 15.717 -12.266 -14.423 1.00 81.12 293 PRO A CA 1
ATOM 2310 C C . PRO A 1 293 ? 16.832 -11.910 -15.418 1.00 81.12 293 PRO A C 1
ATOM 2312 O O . PRO A 1 293 ? 17.415 -12.802 -16.031 1.00 81.12 293 PRO A O 1
ATOM 2315 N N . SER A 1 294 ? 17.141 -10.620 -15.570 1.00 66.81 294 SER A N 1
ATOM 2316 C CA . SER A 1 294 ? 18.078 -10.085 -16.562 1.00 66.81 294 SER A CA 1
ATOM 2317 C C . SER A 1 294 ? 19.543 -10.136 -16.112 1.00 66.81 294 SER A C 1
ATOM 2319 O O . SER A 1 294 ? 20.427 -9.850 -16.922 1.00 66.81 294 SER A O 1
ATOM 2321 N N . VAL A 1 295 ? 19.832 -10.538 -14.863 1.00 62.59 295 VAL A N 1
ATOM 2322 C CA . VAL A 1 295 ? 21.214 -10.706 -14.380 1.00 62.59 295 VAL A CA 1
ATOM 2323 C C . VAL A 1 295 ? 21.892 -11.828 -15.157 1.00 62.59 295 VAL A C 1
ATOM 2325 O O . VAL A 1 295 ? 21.622 -13.014 -14.956 1.00 62.59 295 VAL A O 1
ATOM 2328 N N . ARG A 1 296 ? 22.822 -11.451 -16.032 1.00 54.34 296 ARG A N 1
ATOM 2329 C CA . ARG A 1 296 ? 23.732 -12.398 -16.677 1.00 54.34 296 ARG A CA 1
ATOM 2330 C C . ARG A 1 296 ? 24.939 -12.614 -15.758 1.00 54.34 296 ARG A C 1
ATOM 2332 O O . ARG A 1 296 ? 25.367 -11.664 -15.103 1.00 54.34 296 ARG A O 1
ATOM 2339 N N . PRO A 1 297 ? 25.502 -13.835 -15.677 1.00 53.59 297 PRO A N 1
ATOM 2340 C CA . PRO A 1 297 ? 26.716 -14.072 -14.905 1.00 53.59 297 PRO A CA 1
ATOM 2341 C C . PRO A 1 297 ? 27.803 -13.085 -15.332 1.00 53.59 297 PRO A C 1
ATOM 2343 O O . PRO A 1 297 ? 28.035 -12.909 -16.526 1.00 53.59 297 PRO A O 1
ATOM 2346 N N . SER A 1 298 ? 28.444 -12.442 -14.358 1.00 45.16 298 SER A N 1
ATOM 2347 C CA . SER A 1 298 ? 29.508 -11.459 -14.556 1.00 45.16 298 SER A CA 1
ATOM 2348 C C . SER A 1 298 ? 30.621 -12.024 -15.445 1.00 45.16 298 SER A C 1
ATOM 2350 O O . SER A 1 298 ? 31.456 -12.808 -14.995 1.00 45.16 298 SER A O 1
ATOM 2352 N N . GLY A 1 299 ? 30.625 -11.624 -16.710 1.00 45.31 299 GLY A N 1
ATOM 2353 C CA . GLY A 1 299 ? 31.671 -11.905 -17.680 1.00 45.31 299 GLY A CA 1
ATOM 2354 C C . GLY A 1 299 ? 31.751 -10.735 -18.652 1.00 45.31 299 GLY A C 1
ATOM 2355 O O . GLY A 1 299 ? 30.728 -10.155 -1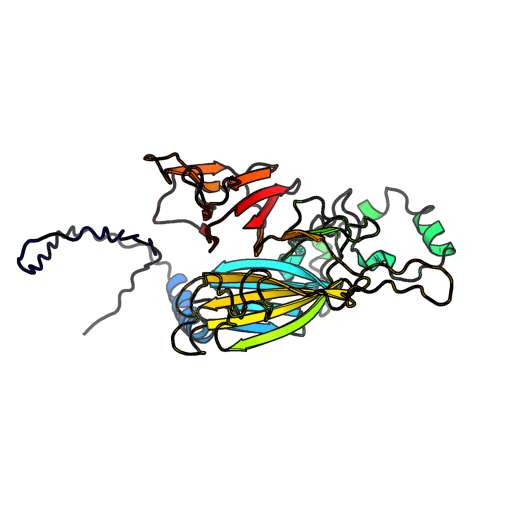9.005 1.00 45.31 299 GLY A O 1
ATOM 2356 N N . ASN A 1 300 ? 32.959 -10.351 -19.059 1.00 43.56 300 ASN A N 1
ATOM 2357 C CA . ASN A 1 300 ? 33.150 -9.338 -20.095 1.00 43.56 300 ASN A CA 1
ATOM 2358 C C . ASN A 1 300 ? 32.592 -9.875 -21.419 1.00 43.56 300 ASN A C 1
ATOM 2360 O O . ASN A 1 300 ? 33.262 -10.639 -22.114 1.00 43.56 300 ASN A O 1
ATOM 2364 N N . PHE A 1 301 ? 31.366 -9.493 -21.770 1.00 49.94 301 PHE A N 1
ATOM 2365 C CA . PHE A 1 301 ? 30.752 -9.870 -23.037 1.00 49.94 301 PHE A CA 1
ATOM 2366 C C . PHE A 1 301 ? 30.836 -8.703 -24.015 1.00 49.94 301 PHE A C 1
ATOM 2368 O O . PHE A 1 301 ? 30.075 -7.742 -23.947 1.00 49.94 301 PHE A O 1
ATOM 2375 N N . VAL A 1 302 ? 31.772 -8.816 -24.953 1.00 48.22 302 VAL A N 1
ATOM 2376 C CA . VAL A 1 302 ? 31.797 -8.003 -26.169 1.00 48.22 302 VAL A CA 1
ATOM 2377 C C . VAL A 1 302 ? 30.798 -8.635 -27.137 1.00 48.22 302 VAL A C 1
ATOM 2379 O O . VAL A 1 302 ? 30.979 -9.784 -27.548 1.00 48.22 302 VAL A O 1
ATOM 2382 N N . CYS A 1 303 ? 29.721 -7.933 -27.492 1.00 44.06 303 CYS A N 1
ATOM 2383 C CA . CYS A 1 303 ? 28.860 -8.401 -28.574 1.00 44.06 303 CYS A CA 1
ATOM 2384 C C . CYS A 1 303 ? 29.579 -8.232 -29.926 1.00 44.06 303 CYS A C 1
ATOM 2386 O O . CYS A 1 303 ? 30.407 -7.333 -30.108 1.00 44.06 303 CYS A O 1
ATOM 2388 N N . LYS A 1 304 ? 29.290 -9.127 -30.884 1.00 42.78 304 LYS A N 1
ATOM 2389 C CA . LYS A 1 304 ? 29.767 -9.030 -32.276 1.00 42.78 304 LYS A CA 1
ATOM 2390 C C . LYS A 1 304 ? 29.163 -7.768 -32.907 1.00 42.78 304 LYS A C 1
ATOM 2392 O O . LYS A 1 304 ? 28.080 -7.820 -33.473 1.00 42.78 304 LYS A O 1
ATOM 2397 N N . GLY A 1 305 ? 29.836 -6.637 -32.719 1.00 53.78 305 GLY A N 1
ATOM 2398 C CA . GLY A 1 305 ? 29.341 -5.299 -33.052 1.00 53.78 305 GLY A CA 1
ATOM 2399 C C . GLY A 1 305 ? 30.027 -4.164 -32.282 1.00 53.78 305 GLY A C 1
ATOM 2400 O O . GLY A 1 305 ? 29.877 -3.012 -32.662 1.00 53.78 305 GLY A O 1
ATOM 2401 N N . GLY A 1 306 ? 30.810 -4.466 -31.235 1.00 44.34 306 GLY A N 1
ATOM 2402 C CA . GLY A 1 306 ? 31.601 -3.458 -30.514 1.00 44.34 306 GLY A CA 1
ATOM 2403 C C . GLY A 1 306 ? 30.818 -2.634 -29.486 1.00 44.34 306 GLY A C 1
ATOM 2404 O O . GLY A 1 306 ? 31.384 -1.725 -28.887 1.00 44.34 306 GLY A O 1
ATOM 2405 N N . CYS A 1 307 ? 29.544 -2.947 -29.240 1.00 48.25 307 CYS A N 1
ATOM 2406 C CA . CYS A 1 307 ? 28.776 -2.317 -28.170 1.00 48.25 307 CYS A CA 1
ATOM 2407 C C . CYS A 1 307 ? 29.156 -2.952 -26.819 1.00 48.25 307 CYS A C 1
ATOM 2409 O O . CYS A 1 307 ? 29.285 -4.172 -26.695 1.00 48.25 307 CYS A O 1
ATOM 2411 N N . ILE A 1 308 ? 29.350 -2.132 -25.789 1.00 52.06 308 ILE A N 1
ATOM 2412 C CA . ILE A 1 308 ? 29.519 -2.618 -24.417 1.00 52.06 308 ILE A CA 1
ATOM 2413 C C . ILE A 1 308 ? 28.144 -3.108 -23.954 1.00 52.06 308 ILE A C 1
ATOM 2415 O O . ILE A 1 308 ? 27.191 -2.334 -23.930 1.00 52.06 308 ILE A O 1
ATOM 2419 N N . MET A 1 309 ? 28.016 -4.398 -23.640 1.00 52.84 309 MET A N 1
ATOM 2420 C CA . MET A 1 309 ? 26.772 -4.940 -23.093 1.00 52.84 309 MET A CA 1
ATOM 2421 C C . MET A 1 309 ? 26.639 -4.511 -21.628 1.00 52.84 309 MET A C 1
ATOM 2423 O O . MET A 1 309 ? 27.556 -4.728 -20.836 1.00 52.84 309 MET A O 1
ATOM 2427 N N . SER A 1 310 ? 25.491 -3.920 -21.288 1.00 60.03 310 SER A N 1
ATOM 2428 C CA . SER A 1 310 ? 25.068 -3.645 -19.910 1.00 60.03 310 SER A CA 1
ATOM 2429 C C . SER A 1 310 ? 25.137 -4.925 -19.069 1.00 60.03 310 SER A C 1
ATOM 2431 O O . SER A 1 310 ? 24.819 -6.025 -19.535 1.00 60.03 310 SER A O 1
ATOM 2433 N N . SER A 1 311 ? 25.566 -4.780 -17.817 1.00 64.94 311 SER A N 1
ATOM 2434 C CA . SER A 1 311 ? 25.687 -5.888 -16.859 1.00 64.94 311 SER A CA 1
ATOM 2435 C C . SER A 1 311 ? 24.327 -6.481 -16.464 1.00 64.94 311 SER A C 1
ATOM 2437 O O . SER A 1 311 ? 24.271 -7.556 -15.862 1.00 64.94 311 SER A O 1
ATOM 2439 N N . GLY A 1 312 ? 23.229 -5.776 -16.773 1.00 74.88 312 GLY A N 1
ATOM 2440 C CA . GLY A 1 312 ? 21.881 -6.105 -16.306 1.00 74.88 312 GLY A CA 1
ATOM 2441 C C . GLY A 1 312 ? 21.718 -5.972 -14.788 1.00 74.88 312 GLY A C 1
ATOM 2442 O O . GLY A 1 312 ? 20.705 -6.408 -14.234 1.00 74.88 312 GLY A O 1
ATOM 2443 N N . ALA A 1 313 ? 22.717 -5.413 -14.093 1.00 82.88 313 ALA A N 1
ATOM 2444 C CA . ALA A 1 313 ? 22.653 -5.155 -12.666 1.00 82.88 313 ALA A CA 1
ATOM 2445 C C . ALA A 1 313 ? 21.678 -4.006 -12.387 1.00 82.88 313 ALA A C 1
ATOM 2447 O O . ALA A 1 313 ? 21.679 -2.985 -13.068 1.00 82.88 313 ALA A O 1
ATOM 2448 N N . VAL A 1 314 ? 20.861 -4.177 -11.351 1.00 88.50 314 VAL A N 1
ATOM 2449 C CA . VAL A 1 314 ? 19.889 -3.177 -10.904 1.00 88.50 314 VAL A CA 1
ATOM 2450 C C . VAL A 1 314 ? 20.176 -2.867 -9.449 1.00 88.50 314 VAL A C 1
ATOM 2452 O O . VAL A 1 314 ? 20.277 -3.780 -8.624 1.00 88.50 314 VAL A O 1
ATOM 2455 N N . ARG A 1 315 ? 20.293 -1.582 -9.122 1.00 92.69 315 ARG A N 1
ATOM 2456 C CA . ARG A 1 315 ? 20.443 -1.117 -7.744 1.00 92.69 315 ARG A CA 1
ATOM 2457 C C . ARG A 1 315 ? 19.095 -0.636 -7.224 1.00 92.69 315 ARG A C 1
ATOM 2459 O O . ARG A 1 315 ? 18.488 0.248 -7.813 1.00 92.69 315 ARG A O 1
ATOM 2466 N N . LEU A 1 316 ? 18.639 -1.200 -6.108 1.00 94.94 316 LEU A N 1
ATOM 2467 C CA . LEU A 1 316 ? 17.449 -0.718 -5.405 1.00 94.94 316 LEU A CA 1
ATOM 2468 C C . LEU A 1 316 ? 17.853 0.411 -4.452 1.00 94.94 316 LEU A C 1
ATOM 2470 O O . LEU A 1 316 ? 18.656 0.195 -3.546 1.00 94.94 316 LEU A O 1
ATOM 2474 N N . GLU A 1 317 ? 17.308 1.608 -4.653 1.00 95.06 317 GLU A N 1
ATOM 2475 C CA . GLU A 1 317 ? 17.529 2.760 -3.766 1.00 95.06 317 GLU A CA 1
ATOM 2476 C C . GLU A 1 317 ? 16.475 2.866 -2.668 1.00 95.06 317 GLU A C 1
ATOM 2478 O O . GLU A 1 317 ? 16.765 3.309 -1.557 1.00 95.06 317 GLU A O 1
ATOM 2483 N N . LYS A 1 318 ? 15.246 2.443 -2.972 1.00 95.62 318 LYS A N 1
ATOM 2484 C CA . LYS A 1 318 ? 14.124 2.426 -2.034 1.00 95.62 318 LYS A CA 1
ATOM 2485 C C . LYS A 1 318 ? 13.258 1.207 -2.318 1.00 95.62 318 LYS A C 1
ATOM 2487 O O . LYS A 1 318 ? 13.026 0.890 -3.482 1.00 95.62 318 LYS A O 1
ATOM 2492 N N . LEU A 1 319 ? 12.769 0.553 -1.267 1.00 96.56 319 LEU A N 1
ATOM 2493 C CA . LEU A 1 319 ? 11.797 -0.536 -1.356 1.00 96.56 319 LEU A CA 1
ATOM 2494 C C . LEU A 1 319 ? 10.950 -0.569 -0.076 1.00 96.56 319 LEU A C 1
ATOM 2496 O O . LEU A 1 319 ? 11.377 -1.105 0.945 1.00 96.56 319 LEU A O 1
ATOM 2500 N N . MET A 1 320 ? 9.767 0.040 -0.122 1.00 97.19 320 MET A N 1
ATOM 2501 C CA . MET A 1 320 ? 8.803 0.024 0.981 1.00 97.19 320 MET A CA 1
ATOM 2502 C C . MET A 1 320 ? 8.075 -1.322 1.036 1.00 97.19 320 MET A C 1
ATOM 2504 O O . MET A 1 320 ? 7.843 -1.953 -0.000 1.00 97.19 320 MET A O 1
ATOM 2508 N N . SER A 1 321 ? 7.692 -1.763 2.235 1.00 95.62 321 SER A N 1
ATOM 2509 C CA . SER A 1 321 ? 7.011 -3.054 2.411 1.00 95.62 321 SER A CA 1
ATOM 2510 C C . SER A 1 321 ? 5.519 -2.958 2.117 1.00 95.62 321 SER A C 1
ATOM 2512 O O . SER A 1 321 ? 4.927 -3.908 1.595 1.00 95.62 321 SER A O 1
ATOM 2514 N N . ALA A 1 322 ? 4.919 -1.812 2.437 1.00 95.19 322 ALA A N 1
ATOM 2515 C CA . ALA A 1 322 ? 3.533 -1.507 2.143 1.00 95.19 322 ALA A CA 1
ATOM 2516 C C . ALA A 1 322 ? 3.345 -0.031 1.776 1.00 95.19 322 ALA A C 1
ATOM 2518 O O . ALA A 1 322 ? 3.992 0.862 2.322 1.00 95.19 322 ALA A O 1
ATOM 2519 N N . THR A 1 323 ? 2.385 0.200 0.886 1.00 96.81 323 THR A N 1
ATOM 2520 C CA . THR A 1 323 ? 1.871 1.522 0.530 1.00 96.81 323 THR A CA 1
ATOM 2521 C C . THR A 1 323 ? 0.360 1.459 0.555 1.00 96.81 323 THR A C 1
ATOM 2523 O O . THR A 1 323 ? -0.225 0.563 -0.057 1.00 96.81 323 THR A O 1
ATOM 2526 N N . VAL A 1 324 ? -0.270 2.369 1.287 1.00 95.81 324 VAL A N 1
ATOM 2527 C CA . VAL A 1 324 ? -1.726 2.491 1.320 1.00 95.81 324 VAL A CA 1
ATOM 2528 C C . VAL A 1 324 ? -2.098 3.937 1.064 1.00 95.81 324 VAL A C 1
ATOM 2530 O O . VAL A 1 324 ? -1.686 4.836 1.797 1.00 95.81 324 VAL A O 1
ATOM 2533 N N . ASP A 1 325 ? -2.901 4.123 0.029 1.00 94.44 325 ASP A N 1
ATOM 2534 C CA . ASP A 1 325 ? -3.487 5.401 -0.326 1.00 94.44 325 ASP A CA 1
ATOM 2535 C C . ASP A 1 325 ? -4.908 5.480 0.234 1.00 94.44 325 ASP A C 1
ATOM 2537 O O . ASP A 1 325 ? -5.753 4.635 -0.046 1.00 94.44 325 ASP A O 1
ATOM 2541 N N . PHE A 1 326 ? -5.177 6.512 1.023 1.00 91.00 326 PHE A N 1
ATOM 2542 C CA . PHE A 1 326 ? -6.471 6.786 1.627 1.00 91.00 326 PHE A CA 1
ATOM 2543 C C . PHE A 1 326 ? -7.157 7.950 0.910 1.00 91.00 326 PHE A C 1
ATOM 2545 O O . PHE A 1 326 ? -6.547 8.987 0.617 1.00 91.00 326 PHE A O 1
ATOM 2552 N N . HIS A 1 327 ? -8.465 7.817 0.688 1.00 85.56 327 HIS A N 1
ATOM 2553 C CA . HIS A 1 327 ? -9.316 8.961 0.372 1.00 85.56 327 HIS A CA 1
ATOM 2554 C C . HIS A 1 327 ? -9.309 9.923 1.553 1.00 85.56 327 HIS A C 1
ATOM 2556 O O . HIS A 1 327 ? -9.528 9.509 2.690 1.00 85.56 327 HIS A O 1
ATOM 2562 N N . THR A 1 328 ? -9.108 11.212 1.300 1.00 67.88 328 THR A N 1
ATOM 2563 C CA . THR A 1 328 ? -9.048 12.162 2.410 1.00 67.88 328 THR A CA 1
ATOM 2564 C C . THR A 1 328 ? -10.387 12.772 2.733 1.00 67.88 328 THR A C 1
ATOM 2566 O O . THR A 1 328 ? -11.064 13.355 1.888 1.00 67.88 328 THR A O 1
ATOM 2569 N N . MET A 1 329 ? -10.691 12.704 4.025 1.00 59.28 329 MET A N 1
ATOM 2570 C CA . MET A 1 329 ? -11.649 13.554 4.707 1.00 59.28 329 MET A CA 1
ATOM 2571 C C . MET A 1 329 ? -10.872 14.446 5.683 1.00 59.28 329 MET A C 1
ATOM 2573 O O . MET A 1 329 ? -9.913 14.015 6.323 1.00 59.28 329 MET A O 1
ATOM 2577 N N . SER A 1 330 ? -11.254 15.717 5.783 1.00 63.31 330 SER A N 1
ATOM 2578 C CA . SER A 1 330 ? -10.598 16.692 6.657 1.00 63.31 330 SER A CA 1
ATOM 2579 C C . SER A 1 330 ? -10.591 16.238 8.122 1.00 63.31 330 SER A C 1
ATOM 2581 O O . SER A 1 330 ? -11.635 15.852 8.643 1.00 63.31 330 SER A O 1
ATOM 2583 N N . GLY A 1 331 ? -9.454 16.382 8.811 1.00 72.94 331 GLY A N 1
ATOM 2584 C CA . GLY A 1 331 ? -9.379 16.222 10.271 1.00 72.94 331 GLY A CA 1
ATOM 2585 C C . GLY A 1 331 ? -8.817 14.894 10.777 1.00 72.94 331 GLY A C 1
ATOM 2586 O O . GLY A 1 331 ? -8.952 14.614 11.963 1.00 72.94 331 GLY A O 1
ATOM 2587 N N . TRP A 1 332 ? -8.189 14.092 9.917 1.00 87.56 332 TRP A N 1
ATOM 2588 C CA . TRP A 1 332 ? -7.528 12.855 10.332 1.00 87.56 332 TRP A CA 1
ATOM 2589 C C . TRP A 1 332 ? -6.215 13.126 11.071 1.00 87.56 332 TRP A C 1
ATOM 2591 O O . TRP A 1 332 ? -5.520 14.116 10.820 1.00 87.56 332 TRP A O 1
ATOM 2601 N N . ASN A 1 333 ? -5.869 12.204 11.962 1.00 89.25 333 ASN A N 1
ATOM 2602 C CA . ASN A 1 333 ? -4.672 12.262 12.780 1.00 89.25 333 ASN A CA 1
ATOM 2603 C C . ASN A 1 333 ? -3.760 11.062 12.519 1.00 89.25 333 ASN A C 1
ATOM 2605 O O . ASN A 1 333 ? -4.201 9.964 12.180 1.00 89.25 333 ASN A O 1
ATOM 2609 N N . PHE A 1 334 ? -2.472 11.294 12.719 1.00 92.38 334 PHE A N 1
ATOM 2610 C CA . PHE A 1 334 ? -1.397 10.329 12.639 1.00 92.38 334 PHE A CA 1
ATOM 2611 C C . PHE A 1 334 ? -0.819 10.105 14.032 1.00 92.38 334 PHE A C 1
ATOM 2613 O O . PHE A 1 334 ? -0.462 11.050 14.739 1.00 92.38 334 PHE A O 1
ATOM 2620 N N . ILE A 1 335 ? -0.745 8.843 14.430 1.00 93.88 335 ILE A N 1
ATOM 2621 C CA . ILE A 1 335 ? -0.220 8.401 15.713 1.00 93.88 335 ILE A CA 1
ATOM 2622 C C . ILE A 1 335 ? 1.135 7.757 15.477 1.00 93.88 335 ILE A C 1
ATOM 2624 O O . ILE A 1 335 ? 1.267 6.856 14.650 1.00 93.88 335 ILE A O 1
ATOM 2628 N N . THR A 1 336 ? 2.128 8.169 16.256 1.00 95.88 336 THR A N 1
ATOM 2629 C CA . THR A 1 336 ? 3.433 7.503 16.327 1.00 95.88 336 THR A CA 1
ATOM 2630 C C . THR A 1 336 ? 3.845 7.298 17.776 1.00 95.88 336 THR A C 1
ATOM 2632 O O . THR A 1 336 ? 3.309 7.929 18.689 1.00 95.88 336 THR A O 1
ATOM 2635 N N . LEU A 1 337 ? 4.799 6.398 18.003 1.00 96.75 337 LEU A N 1
ATOM 2636 C CA . LEU A 1 337 ? 5.375 6.159 19.323 1.00 96.75 337 LEU A CA 1
ATOM 2637 C C . LEU A 1 337 ? 6.815 6.662 19.311 1.00 96.75 337 LEU A C 1
ATOM 2639 O O . LEU A 1 337 ? 7.689 6.031 18.715 1.00 96.75 337 LEU A O 1
ATOM 2643 N N . SER A 1 338 ? 7.047 7.803 19.957 1.00 96.44 338 SER A N 1
ATOM 2644 C CA . SER A 1 338 ? 8.349 8.476 19.957 1.00 96.44 338 SER A CA 1
ATOM 2645 C C . SER A 1 338 ? 8.823 8.782 21.374 1.00 96.44 338 SER A C 1
ATOM 2647 O O . SER A 1 338 ? 8.015 8.927 22.289 1.00 96.44 338 SER A O 1
ATOM 2649 N N . GLY A 1 339 ? 10.131 8.894 21.568 1.00 96.50 339 GLY A N 1
ATOM 2650 C CA . GLY A 1 339 ? 10.713 9.075 22.891 1.00 96.50 339 GLY A CA 1
ATOM 2651 C C . GLY A 1 339 ? 12.227 9.236 22.876 1.00 96.50 339 GLY A C 1
ATOM 2652 O O . GLY A 1 339 ? 12.810 9.764 21.931 1.00 96.50 339 GLY A O 1
ATOM 2653 N N . SER A 1 340 ? 12.868 8.776 23.942 1.00 96.62 340 SER A N 1
ATOM 2654 C CA . SER A 1 340 ? 14.321 8.656 24.057 1.00 96.62 340 SER A CA 1
ATOM 2655 C C . SER A 1 340 ? 14.675 7.457 24.932 1.00 96.62 340 SER A C 1
ATOM 2657 O O . SER A 1 340 ? 13.791 6.773 25.443 1.00 96.62 340 SER A O 1
ATOM 2659 N N . TRP A 1 341 ? 15.968 7.197 25.122 1.00 96.06 341 TRP A N 1
ATOM 2660 C CA . TRP A 1 341 ? 16.407 6.217 26.115 1.00 96.06 341 TRP A CA 1
ATOM 2661 C C . TRP A 1 341 ? 15.804 6.538 27.492 1.00 96.06 341 TRP A C 1
ATOM 2663 O O . TRP A 1 341 ? 15.789 7.709 27.885 1.00 96.06 341 TRP A O 1
ATOM 2673 N N . ALA A 1 342 ? 15.292 5.506 28.173 1.00 95.81 342 ALA A N 1
ATOM 2674 C CA . ALA A 1 342 ? 14.592 5.593 29.460 1.00 95.81 342 ALA A CA 1
ATOM 2675 C C . ALA A 1 342 ? 13.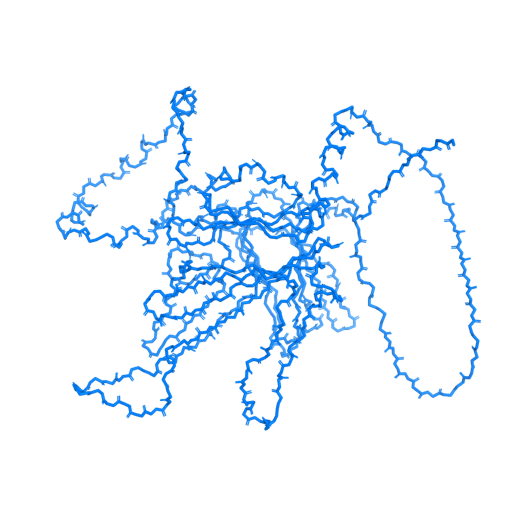320 6.472 29.454 1.00 95.81 342 ALA A C 1
ATOM 2677 O O . ALA A 1 342 ? 12.833 6.878 30.508 1.00 95.81 342 ALA A O 1
ATOM 2678 N N . ASN A 1 343 ? 12.790 6.778 28.269 1.00 95.94 343 ASN A N 1
ATOM 2679 C CA . ASN A 1 343 ? 11.599 7.594 28.046 1.00 95.94 343 ASN A CA 1
ATOM 2680 C C . ASN A 1 3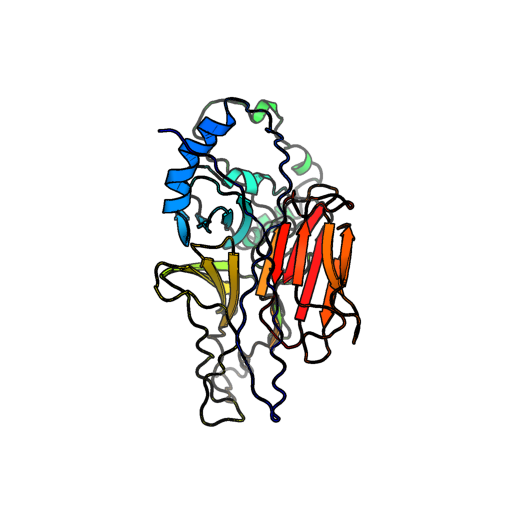43 ? 10.957 7.217 26.696 1.00 95.94 343 ASN A C 1
ATOM 2682 O O . ASN A 1 343 ? 10.705 8.069 25.840 1.00 95.94 343 ASN A O 1
ATOM 2686 N N . GLU A 1 344 ? 10.836 5.914 26.429 1.00 97.56 344 GLU A N 1
ATOM 2687 C CA . GLU A 1 344 ? 10.459 5.383 25.120 1.00 97.56 344 GLU A CA 1
ATOM 2688 C C . GLU A 1 344 ? 8.948 5.425 24.849 1.00 97.56 344 GLU A C 1
ATOM 2690 O O . GLU A 1 344 ? 8.124 5.267 25.746 1.00 97.56 344 GLU A O 1
ATOM 2695 N N . ARG A 1 345 ? 8.591 5.469 23.557 1.00 96.19 345 ARG A N 1
ATOM 2696 C CA . ARG A 1 345 ? 7.252 5.115 23.042 1.00 96.19 345 ARG A CA 1
ATOM 2697 C C . ARG A 1 345 ? 6.097 5.931 23.635 1.00 96.19 345 ARG A C 1
ATOM 2699 O O . ARG A 1 345 ? 4.996 5.413 23.809 1.00 96.19 345 ARG A O 1
ATOM 2706 N N . HIS A 1 346 ? 6.310 7.219 23.885 1.00 95.81 346 HIS A N 1
ATOM 2707 C CA . HIS A 1 346 ? 5.197 8.109 24.189 1.00 95.81 346 HIS A CA 1
ATOM 2708 C C . HIS A 1 346 ? 4.352 8.300 22.932 1.00 95.81 346 HIS A C 1
ATOM 2710 O O . HIS A 1 346 ? 4.880 8.549 21.844 1.00 95.81 346 HIS A O 1
ATOM 2716 N N . MET A 1 347 ? 3.034 8.202 23.090 1.00 93.56 347 MET A N 1
ATOM 2717 C CA . MET A 1 347 ? 2.102 8.455 22.001 1.00 93.56 347 MET A CA 1
ATOM 2718 C C . MET A 1 347 ? 2.214 9.915 21.559 1.00 93.56 347 MET A C 1
ATOM 2720 O O . MET A 1 347 ? 2.075 10.839 22.363 1.00 93.56 347 MET A O 1
ATOM 2724 N N . LYS A 1 348 ? 2.486 10.117 20.272 1.00 92.75 348 LYS A N 1
ATOM 2725 C CA . LYS A 1 348 ? 2.477 11.420 19.614 1.00 92.75 348 LYS A CA 1
ATOM 2726 C C . LYS A 1 348 ? 1.332 11.433 18.623 1.00 92.75 348 LYS A C 1
ATOM 2728 O O . LYS A 1 348 ? 1.320 10.626 17.697 1.00 92.75 348 LYS A O 1
ATOM 2733 N N . LEU A 1 349 ? 0.388 12.336 18.850 1.00 90.75 349 LEU A N 1
ATOM 2734 C CA . LEU A 1 349 ? -0.710 12.608 17.941 1.00 90.75 349 LEU A CA 1
ATOM 2735 C C . LEU A 1 349 ? -0.371 13.845 17.118 1.00 90.75 349 LEU A C 1
ATOM 2737 O O . LEU A 1 349 ? -0.029 14.882 17.684 1.00 90.75 349 LEU A O 1
ATOM 2741 N N . GLN A 1 350 ? -0.481 13.739 15.801 1.00 89.94 350 GLN A N 1
ATOM 2742 C CA . GLN A 1 350 ? -0.276 14.858 14.896 1.00 89.94 350 GLN A CA 1
ATOM 2743 C C . GLN A 1 350 ? -1.356 14.865 13.826 1.00 89.94 350 GLN A C 1
ATOM 2745 O O . GLN A 1 350 ? -1.640 13.842 13.214 1.00 89.94 350 GLN A O 1
ATOM 2750 N N . LYS A 1 351 ? -1.932 16.031 13.553 1.00 90.31 351 LYS A N 1
ATOM 2751 C CA . LYS A 1 351 ? -2.880 16.190 12.454 1.00 90.31 351 LYS A CA 1
ATOM 2752 C C . LYS A 1 351 ? -2.188 15.987 11.106 1.00 90.31 351 LYS A C 1
ATOM 2754 O O . LYS A 1 351 ? -1.122 16.558 10.866 1.00 90.31 351 LYS A O 1
ATOM 2759 N N . LEU A 1 352 ? -2.816 15.221 10.216 1.00 89.19 352 LEU A N 1
ATOM 2760 C CA . LEU A 1 352 ? -2.377 15.114 8.828 1.00 89.19 352 LEU A CA 1
ATOM 2761 C C . LEU A 1 352 ? -2.777 16.392 8.083 1.00 89.19 352 LEU A C 1
ATOM 2763 O O . LEU A 1 352 ? -3.959 16.688 7.903 1.00 89.19 352 LEU A O 1
ATOM 2767 N N . ILE A 1 353 ? -1.770 17.169 7.695 1.00 90.62 353 ILE A N 1
ATOM 2768 C CA . ILE A 1 353 ? -1.891 18.377 6.874 1.00 90.62 353 ILE A CA 1
ATOM 2769 C C . ILE A 1 353 ? -1.122 18.169 5.572 1.00 90.62 353 ILE A C 1
ATOM 2771 O O . ILE A 1 353 ? -0.255 17.300 5.523 1.00 90.62 353 ILE A O 1
ATOM 2775 N N . GLN A 1 354 ? -1.426 18.967 4.545 1.00 93.00 354 GLN A N 1
ATOM 2776 C CA . GLN A 1 354 ? -0.753 18.891 3.246 1.00 93.00 354 GLN A CA 1
ATOM 2777 C C . GLN A 1 354 ? 0.776 18.927 3.395 1.00 93.00 354 GLN A C 1
ATOM 2779 O O . GLN A 1 354 ? 1.315 19.772 4.113 1.00 93.00 354 GLN A O 1
ATOM 2784 N N . GLY A 1 355 ? 1.457 18.019 2.695 1.00 92.81 355 GLY A N 1
ATOM 2785 C CA . GLY A 1 355 ? 2.898 17.806 2.785 1.00 92.81 355 GLY A CA 1
ATOM 2786 C C . GLY A 1 355 ? 3.260 16.450 3.387 1.00 92.81 355 GLY A C 1
ATOM 2787 O O . GLY A 1 355 ? 2.417 15.569 3.543 1.00 92.81 355 GLY A O 1
ATOM 2788 N N . LYS A 1 356 ? 4.543 16.291 3.721 1.00 93.94 356 LYS A N 1
ATOM 2789 C CA . LYS A 1 356 ? 5.135 15.012 4.116 1.00 93.94 356 LYS A CA 1
ATOM 2790 C C . LYS A 1 356 ? 5.570 15.012 5.573 1.00 93.94 356 LYS A C 1
ATOM 2792 O O . LYS A 1 356 ? 6.352 15.862 5.995 1.00 93.94 356 LYS A O 1
ATOM 2797 N N . PHE A 1 357 ? 5.141 13.997 6.305 1.00 94.62 357 PHE A N 1
ATOM 2798 C CA . PHE A 1 357 ? 5.624 13.662 7.635 1.00 94.62 357 PHE A CA 1
ATOM 2799 C C . PHE A 1 357 ? 6.412 12.351 7.585 1.00 94.62 357 PHE A C 1
ATOM 2801 O O . PHE A 1 357 ? 5.974 11.382 6.965 1.00 94.62 357 PHE A O 1
ATOM 2808 N N . VAL A 1 358 ? 7.583 12.318 8.222 1.00 96.06 358 VAL A N 1
ATOM 2809 C CA . VAL A 1 358 ? 8.491 11.165 8.185 1.00 96.06 358 VAL A CA 1
ATOM 2810 C C . VAL A 1 358 ? 8.937 10.808 9.592 1.00 96.06 358 VAL A C 1
ATOM 2812 O O . VAL A 1 358 ? 9.329 11.677 10.370 1.00 96.06 358 VAL A O 1
ATOM 2815 N N . VAL A 1 359 ? 8.917 9.511 9.886 1.00 95.69 359 VAL A N 1
ATOM 2816 C CA . VAL A 1 359 ? 9.517 8.926 11.083 1.00 95.69 359 VAL A CA 1
ATOM 2817 C C . VAL A 1 359 ? 10.439 7.801 10.651 1.00 95.69 359 VAL A C 1
ATOM 2819 O O . VAL A 1 359 ? 10.007 6.856 9.995 1.00 95.69 359 VAL A O 1
ATOM 2822 N N . GLU A 1 360 ? 11.714 7.895 11.006 1.00 96.62 360 GLU A N 1
ATOM 2823 C CA . GLU A 1 360 ? 12.711 6.922 10.575 1.00 96.62 360 GLU A CA 1
ATOM 2824 C C . GLU A 1 360 ? 13.789 6.674 11.626 1.00 96.62 360 GLU A C 1
ATOM 2826 O O . GLU A 1 360 ? 13.994 7.459 12.556 1.00 96.62 360 GLU A O 1
ATOM 2831 N N . SER A 1 361 ? 14.502 5.564 11.449 1.00 96.81 361 SER A N 1
ATOM 2832 C CA . SER A 1 361 ? 15.746 5.292 12.157 1.00 96.81 361 SER A CA 1
ATOM 2833 C C . SER A 1 361 ? 16.856 4.977 11.167 1.00 96.81 361 SER A C 1
ATOM 2835 O O . SER A 1 361 ? 16.724 4.086 10.330 1.00 96.81 361 SER A O 1
ATOM 2837 N N . LEU A 1 362 ? 17.980 5.675 11.328 1.00 95.38 362 LEU A N 1
ATOM 2838 C CA . LEU A 1 362 ? 19.222 5.472 10.575 1.00 95.38 362 LEU A CA 1
ATOM 2839 C C . LEU A 1 362 ? 20.340 4.879 11.452 1.00 95.38 362 LEU A C 1
ATOM 2841 O O . LEU A 1 362 ? 21.511 4.906 11.085 1.00 95.38 362 LEU A O 1
ATOM 2845 N N . ARG A 1 363 ? 19.998 4.375 12.646 1.00 92.75 363 ARG A N 1
ATOM 2846 C CA . ARG A 1 363 ? 20.963 3.968 13.688 1.00 92.75 363 ARG A CA 1
ATOM 2847 C C . ARG A 1 363 ? 21.455 2.521 13.566 1.00 92.75 363 ARG A C 1
ATOM 2849 O O . ARG A 1 363 ? 22.110 2.028 14.477 1.00 92.75 363 ARG A O 1
ATOM 2856 N N . GLY A 1 364 ? 21.086 1.814 12.501 1.00 91.88 364 GLY A N 1
ATOM 2857 C CA . GLY A 1 364 ? 21.292 0.370 12.350 1.00 91.88 364 GLY A CA 1
ATOM 2858 C C . GLY A 1 364 ? 20.343 -0.483 13.200 1.00 91.88 364 GLY A C 1
ATOM 2859 O O . GLY A 1 364 ? 20.454 -1.704 13.198 1.00 91.88 364 GLY A O 1
ATOM 2860 N N . ALA A 1 365 ? 19.405 0.144 13.912 1.00 92.81 365 ALA A N 1
ATOM 2861 C CA . ALA A 1 365 ? 18.441 -0.496 14.797 1.00 92.81 365 ALA A CA 1
ATOM 2862 C C . ALA A 1 365 ? 17.100 0.247 14.750 1.00 92.81 365 ALA A C 1
ATOM 2864 O O . ALA A 1 365 ? 17.064 1.422 14.378 1.00 92.81 365 ALA A O 1
ATOM 2865 N N . SER A 1 366 ? 16.022 -0.376 15.227 1.00 91.44 366 SER A N 1
ATOM 2866 C CA . SER A 1 366 ? 14.705 0.269 15.321 1.00 91.44 366 SER A CA 1
ATOM 2867 C C . SER A 1 366 ? 14.688 1.505 16.231 1.00 91.44 366 SER A C 1
ATOM 2869 O O . SER A 1 366 ? 13.814 2.334 16.078 1.00 91.44 366 SER A O 1
ATOM 2871 N N . SER A 1 367 ? 15.681 1.696 17.107 1.00 93.19 367 SER A N 1
ATOM 2872 C CA . SER A 1 367 ? 15.873 2.875 17.976 1.00 93.19 367 SER A CA 1
ATOM 2873 C C . SER A 1 367 ? 14.944 2.991 19.197 1.00 93.19 367 SER A C 1
ATOM 2875 O O . SER A 1 367 ? 13.890 2.368 19.277 1.00 93.19 367 SER A O 1
ATOM 2877 N N . HIS A 1 368 ? 15.366 3.813 20.167 1.00 96.06 368 HIS A N 1
ATOM 2878 C CA . HIS A 1 368 ? 14.538 4.258 21.301 1.00 96.06 368 HIS A CA 1
ATOM 2879 C C . HIS A 1 368 ? 13.698 5.492 20.936 1.00 96.06 368 HIS A C 1
ATOM 2881 O O . HIS A 1 368 ? 12.668 5.759 21.553 1.00 96.06 368 HIS A O 1
ATOM 2887 N N . GLN A 1 369 ? 14.176 6.266 19.956 1.00 96.62 369 GLN A N 1
ATOM 2888 C CA . GLN A 1 369 ? 13.628 7.559 19.569 1.00 96.62 369 GLN A CA 1
ATOM 2889 C C . GLN A 1 369 ? 12.295 7.422 18.848 1.00 96.62 369 GLN A C 1
ATOM 2891 O O . GLN A 1 369 ? 11.379 8.196 19.113 1.00 96.62 369 GLN A O 1
ATOM 2896 N N . HIS A 1 370 ? 12.183 6.420 17.980 1.00 96.56 370 HIS A N 1
ATOM 2897 C CA . HIS A 1 370 ? 10.987 6.150 17.203 1.00 96.56 370 HIS A CA 1
ATOM 2898 C C . HIS A 1 370 ? 10.755 4.649 17.117 1.00 96.56 370 HIS A C 1
ATOM 2900 O O . HIS A 1 370 ? 11.682 3.894 16.854 1.00 96.56 370 HIS A O 1
ATOM 2906 N N . ASN A 1 371 ? 9.518 4.212 17.320 1.00 97.06 371 ASN A N 1
ATOM 2907 C CA . ASN A 1 371 ? 9.134 2.821 17.111 1.00 97.06 371 ASN A CA 1
ATOM 2908 C C . ASN A 1 371 ? 8.679 2.610 15.653 1.00 97.06 371 ASN A C 1
ATOM 2910 O O . ASN A 1 371 ? 8.010 3.499 15.122 1.00 97.06 371 ASN A O 1
ATOM 2914 N N . PRO A 1 372 ? 8.929 1.440 15.030 1.00 96.44 372 PRO A N 1
ATOM 2915 C CA . PRO A 1 372 ? 8.417 1.077 13.703 1.00 96.44 372 PRO A CA 1
ATOM 2916 C C . PRO A 1 372 ? 6.909 0.747 13.739 1.00 96.44 372 PRO A C 1
ATOM 2918 O O . PRO A 1 372 ? 6.461 -0.347 13.386 1.00 96.44 372 PRO A O 1
ATOM 2921 N N . PHE A 1 373 ? 6.123 1.696 14.245 1.00 97.38 373 PHE A N 1
ATOM 2922 C CA . PHE A 1 373 ? 4.675 1.647 14.365 1.00 97.38 373 PHE A CA 1
ATOM 2923 C C . PHE A 1 373 ? 4.089 3.023 14.070 1.00 97.38 373 PHE A C 1
ATOM 2925 O O . PHE A 1 373 ? 4.533 4.029 14.633 1.00 97.38 373 PHE A O 1
ATOM 2932 N N . CYS A 1 374 ? 3.035 3.043 13.266 1.00 96.19 374 CYS A N 1
ATOM 2933 C CA . CYS A 1 374 ? 2.184 4.208 13.110 1.00 96.19 374 CYS A CA 1
ATOM 2934 C C . CYS A 1 374 ? 0.718 3.798 13.011 1.00 96.19 374 CYS A C 1
ATOM 2936 O O . CYS A 1 374 ? 0.395 2.643 12.731 1.00 96.19 374 CYS A O 1
ATOM 2938 N N . ALA A 1 375 ? -0.176 4.755 13.229 1.00 94.62 375 ALA A N 1
ATOM 2939 C CA . ALA A 1 375 ? -1.581 4.570 12.929 1.00 94.62 375 ALA A CA 1
ATOM 2940 C C . ALA A 1 375 ? -2.205 5.841 12.358 1.00 94.62 375 ALA A C 1
ATOM 2942 O O . ALA A 1 375 ? -1.844 6.950 12.740 1.00 94.62 375 ALA A O 1
ATOM 2943 N N . VAL A 1 376 ? -3.164 5.667 11.460 1.00 92.56 376 VAL A N 1
ATOM 2944 C CA . VAL A 1 376 ? -4.028 6.722 10.934 1.00 92.56 376 VAL A CA 1
ATOM 2945 C C . VAL A 1 376 ? -5.382 6.584 11.612 1.00 92.56 376 VAL A C 1
ATOM 2947 O O . VAL A 1 376 ? -5.902 5.475 11.722 1.00 92.56 376 VAL A O 1
ATOM 2950 N N . THR A 1 377 ? -5.962 7.686 12.073 1.00 90.12 377 THR A N 1
ATOM 2951 C CA . THR A 1 377 ? -7.270 7.674 12.729 1.00 90.12 377 THR A CA 1
ATOM 2952 C C . THR A 1 377 ? -8.125 8.863 12.327 1.00 90.12 377 THR A C 1
ATOM 2954 O O . THR A 1 377 ? -7.627 9.967 12.103 1.00 90.12 377 THR A O 1
ATOM 2957 N N . THR A 1 378 ? -9.433 8.633 12.268 1.00 84.19 378 THR A N 1
ATOM 2958 C CA . THR A 1 378 ? -10.438 9.677 12.040 1.00 84.19 378 THR A CA 1
ATOM 2959 C C . THR A 1 378 ? -10.863 10.377 13.332 1.00 84.19 378 THR A C 1
ATOM 2961 O O . THR A 1 378 ? -11.600 11.362 13.285 1.00 84.19 378 THR A O 1
ATOM 2964 N N . THR A 1 379 ? -10.458 9.855 14.494 1.00 75.00 379 THR A N 1
ATOM 2965 C CA . THR A 1 379 ? -10.890 10.363 15.796 1.00 75.00 379 THR A CA 1
ATOM 2966 C C . THR A 1 379 ? -10.241 11.723 16.077 1.00 75.00 379 THR A C 1
ATOM 2968 O O . THR A 1 379 ? -9.037 11.871 15.847 1.00 75.00 379 THR A O 1
ATOM 2971 N N . PRO A 1 380 ? -11.000 12.719 16.579 1.00 70.00 380 PRO A N 1
ATOM 2972 C CA . PRO A 1 380 ? -10.450 14.014 16.977 1.00 70.00 380 PRO A CA 1
ATOM 2973 C C . PRO A 1 380 ? -9.442 13.901 18.131 1.00 70.00 380 PRO A C 1
ATOM 2975 O O . PRO A 1 380 ? -9.307 12.857 18.764 1.00 70.00 380 PRO A O 1
ATOM 2978 N N . GLU A 1 381 ? -8.742 15.005 18.410 1.00 63.12 381 GLU A N 1
ATOM 2979 C CA . GLU A 1 381 ? -7.592 15.066 19.330 1.00 63.12 381 GLU A CA 1
ATOM 2980 C C . GLU A 1 381 ? -7.864 14.522 20.741 1.00 63.12 381 GLU A C 1
ATOM 2982 O O . GLU A 1 381 ? -6.966 13.968 21.375 1.00 63.12 381 GLU A O 1
ATOM 2987 N N . SER A 1 382 ? -9.112 14.594 21.211 1.00 63.91 382 SER A N 1
ATOM 2988 C CA . SER A 1 382 ? -9.582 13.848 22.379 1.00 63.91 382 SER A CA 1
ATOM 2989 C C . SER A 1 382 ? -9.795 12.373 22.015 1.00 63.91 382 SER A C 1
ATOM 2991 O O . SER A 1 382 ? -10.930 11.892 21.967 1.00 63.91 382 SER A O 1
ATOM 2993 N N . LEU A 1 383 ? -8.709 11.669 21.693 1.00 63.19 383 LEU A N 1
ATOM 2994 C CA . LEU A 1 383 ? -8.722 10.239 21.401 1.00 63.19 383 LEU A CA 1
ATOM 2995 C C . LEU A 1 383 ? -9.407 9.488 22.545 1.00 63.19 383 LEU A C 1
ATOM 2997 O O . LEU A 1 383 ? -8.909 9.457 23.669 1.00 63.19 383 LEU A O 1
ATOM 3001 N N . VAL A 1 384 ? -10.551 8.875 22.254 1.00 72.06 384 VAL A N 1
ATOM 3002 C CA . VAL A 1 384 ? -11.198 7.937 23.169 1.00 72.06 384 VAL A CA 1
ATOM 3003 C C . VAL A 1 384 ? -10.797 6.538 22.720 1.00 72.06 384 VAL A C 1
ATOM 3005 O O . VAL A 1 384 ? -11.085 6.153 21.592 1.00 72.06 384 VAL A O 1
ATOM 3008 N N . GLU A 1 385 ? -10.149 5.756 23.587 1.00 82.69 385 GLU A N 1
ATOM 3009 C CA . GLU A 1 385 ? -9.654 4.405 23.246 1.00 82.69 385 GLU A CA 1
ATOM 3010 C C . GLU A 1 385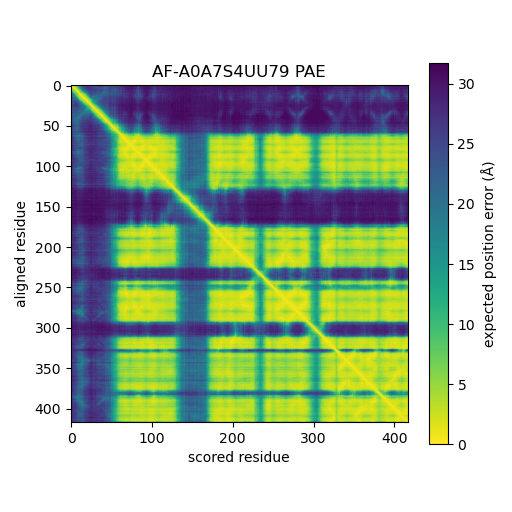 ? -10.761 3.421 22.825 1.00 82.69 385 GLU A C 1
ATOM 3012 O O . GLU A 1 385 ? -10.488 2.351 22.286 1.00 82.69 385 GLU A O 1
ATOM 3017 N N . THR A 1 386 ? -12.022 3.758 23.094 1.00 82.81 386 THR A N 1
ATOM 3018 C CA . THR A 1 386 ? -13.173 2.868 22.925 1.00 82.81 386 THR A CA 1
ATOM 3019 C C . THR A 1 386 ? -13.962 3.104 21.640 1.00 82.81 386 THR A C 1
ATOM 3021 O O . THR A 1 386 ? -14.830 2.290 21.319 1.00 82.81 386 THR A O 1
ATOM 3024 N N . VAL A 1 387 ? -13.704 4.199 20.912 1.00 83.06 387 VAL A N 1
ATOM 3025 C CA . VAL A 1 387 ? -14.487 4.590 19.730 1.00 83.06 387 VAL A CA 1
ATOM 3026 C C . VAL A 1 387 ? -13.587 5.205 18.661 1.00 83.06 387 VAL A C 1
ATOM 3028 O O . VAL A 1 387 ? -12.747 6.051 18.952 1.00 83.06 387 VAL A O 1
ATOM 3031 N N . GLY A 1 388 ? -13.827 4.829 17.406 1.00 83.06 388 GLY A N 1
ATOM 3032 C CA . GLY A 1 388 ? -13.185 5.428 16.240 1.00 83.06 388 GLY A CA 1
ATOM 3033 C C . GLY A 1 388 ? -12.634 4.398 15.269 1.00 83.06 388 GLY A C 1
ATOM 3034 O O . GLY A 1 388 ? -12.494 3.220 15.599 1.00 83.06 388 GLY A O 1
ATOM 3035 N N . GLU A 1 389 ? -12.331 4.859 14.060 1.00 87.94 389 GLU A N 1
ATOM 3036 C CA . GLU A 1 389 ? -11.640 4.058 13.056 1.00 87.94 389 GLU A CA 1
ATOM 3037 C C . GLU A 1 389 ? -10.135 4.316 13.148 1.00 87.94 389 GLU A C 1
ATOM 3039 O O . GLU A 1 389 ? -9.680 5.457 13.308 1.00 87.94 389 GLU A O 1
ATOM 3044 N N . VAL A 1 390 ? -9.366 3.229 13.104 1.00 91.50 390 VAL A N 1
ATOM 3045 C CA . VAL A 1 390 ? -7.909 3.247 13.214 1.00 91.50 390 VAL A CA 1
ATOM 3046 C C . VAL A 1 390 ? -7.328 2.228 12.244 1.00 91.50 390 VAL A C 1
ATOM 3048 O O . VAL A 1 390 ? -7.667 1.045 12.298 1.00 91.50 390 VAL A O 1
ATOM 3051 N N . TRP A 1 391 ? -6.403 2.682 11.407 1.00 94.25 391 TRP A N 1
ATOM 3052 C CA . TRP A 1 391 ? -5.583 1.843 10.540 1.00 94.25 391 TRP A CA 1
ATOM 3053 C C . TRP A 1 391 ? -4.154 1.876 11.046 1.00 94.25 391 TRP A C 1
ATOM 3055 O O . TRP A 1 391 ? -3.514 2.922 11.025 1.00 94.25 391 TRP A O 1
ATOM 3065 N N . ALA A 1 392 ? -3.665 0.744 11.538 1.00 95.50 392 ALA A N 1
ATOM 3066 C CA . ALA A 1 392 ? -2.349 0.650 12.150 1.00 95.50 392 ALA A CA 1
ATOM 3067 C C . ALA A 1 392 ? -1.382 -0.152 11.281 1.00 95.50 392 ALA A C 1
ATOM 3069 O O . ALA A 1 392 ? -1.752 -1.155 10.667 1.00 95.50 392 ALA A O 1
ATOM 3070 N N . PHE A 1 393 ? -0.125 0.270 11.300 1.00 96.81 393 PHE A N 1
ATOM 3071 C CA . PHE A 1 393 ? 0.984 -0.368 10.614 1.00 96.81 393 PHE A CA 1
ATOM 3072 C C . PHE A 1 393 ? 2.060 -0.706 11.638 1.00 96.81 393 PHE A C 1
ATOM 3074 O O . PHE A 1 393 ? 2.407 0.110 12.493 1.00 96.81 393 PHE A O 1
ATOM 3081 N N . SER A 1 394 ? 2.601 -1.916 11.549 1.00 95.44 394 SER A N 1
ATOM 3082 C CA . SER A 1 394 ? 3.746 -2.337 12.347 1.00 95.44 394 SER A CA 1
ATOM 3083 C C . SER A 1 394 ? 4.713 -3.087 11.452 1.00 95.44 394 SER A C 1
ATOM 3085 O O . SER A 1 394 ? 4.335 -4.062 10.800 1.00 95.44 394 SER A O 1
ATOM 3087 N N . PHE A 1 395 ? 5.954 -2.613 11.415 1.00 93.50 395 PHE A N 1
ATOM 3088 C CA . PHE A 1 395 ? 6.975 -3.188 10.559 1.00 93.50 395 PHE A CA 1
ATOM 3089 C C . PHE A 1 395 ? 7.795 -4.225 11.332 1.00 93.50 395 PHE A C 1
ATOM 3091 O O . PHE A 1 395 ? 8.401 -3.930 12.364 1.00 93.50 395 PHE A O 1
ATOM 3098 N N . ILE A 1 396 ? 7.788 -5.468 10.843 1.00 93.31 396 ILE A N 1
ATOM 3099 C CA . ILE A 1 396 ? 8.504 -6.594 11.456 1.00 93.31 396 ILE A CA 1
ATOM 3100 C C . ILE A 1 396 ? 9.945 -6.568 10.962 1.00 93.31 396 ILE A C 1
ATOM 3102 O O . ILE A 1 396 ? 10.335 -7.275 10.036 1.00 93.31 396 ILE A O 1
ATOM 3106 N N . TYR A 1 397 ? 10.727 -5.691 11.578 1.00 91.88 397 TYR A N 1
ATOM 3107 C CA . TYR A 1 397 ? 12.138 -5.506 11.292 1.00 91.88 397 TYR A CA 1
ATOM 3108 C C . TYR A 1 397 ? 12.815 -4.826 12.481 1.00 91.88 397 TYR A C 1
ATOM 3110 O O . TYR A 1 397 ? 12.192 -4.048 13.202 1.00 91.88 397 TYR A O 1
ATOM 3118 N N . SER A 1 398 ? 14.095 -5.116 12.699 1.00 91.94 398 SER A N 1
ATOM 3119 C CA . SER A 1 398 ? 14.841 -4.592 13.854 1.00 91.94 398 SER A CA 1
ATOM 3120 C C . SER A 1 398 ? 15.950 -3.613 13.478 1.00 91.94 398 SER A C 1
ATOM 3122 O O . SER A 1 398 ? 16.625 -3.120 14.374 1.00 91.94 398 SER A O 1
ATOM 3124 N N . GLY A 1 399 ? 16.145 -3.337 12.185 1.00 93.69 399 GLY A N 1
ATOM 3125 C CA . GLY A 1 399 ? 17.154 -2.405 11.680 1.00 93.69 399 GLY A CA 1
ATOM 3126 C C . GLY A 1 399 ? 16.592 -1.014 11.378 1.00 93.69 399 GLY A C 1
ATOM 3127 O O . GLY A 1 399 ? 15.644 -0.554 12.015 1.00 93.69 399 GLY A O 1
ATOM 3128 N N . ASN A 1 400 ? 17.180 -0.355 10.377 1.00 96.38 400 ASN A N 1
ATOM 3129 C CA . ASN A 1 400 ? 16.680 0.918 9.858 1.00 96.38 400 ASN A CA 1
ATOM 3130 C C . ASN A 1 400 ? 15.268 0.761 9.291 1.00 96.38 400 ASN A C 1
ATOM 3132 O O . ASN A 1 400 ? 14.996 -0.165 8.531 1.00 96.38 400 ASN A O 1
ATOM 3136 N N . PHE A 1 401 ? 14.383 1.688 9.627 1.00 96.88 401 PHE A N 1
ATOM 3137 C CA . PHE A 1 401 ? 13.023 1.712 9.104 1.00 96.88 401 PHE A CA 1
ATOM 3138 C C . PHE A 1 401 ? 12.654 3.134 8.713 1.00 96.88 401 PHE A C 1
ATOM 3140 O O . PHE A 1 401 ? 13.253 4.088 9.212 1.00 96.88 401 PHE A O 1
ATOM 3147 N N . LYS A 1 402 ? 11.644 3.257 7.857 1.00 97.38 402 LYS A N 1
ATOM 3148 C CA . LYS A 1 402 ? 11.081 4.531 7.435 1.00 97.38 402 LYS A CA 1
ATOM 3149 C C . LYS A 1 402 ? 9.568 4.404 7.349 1.00 97.38 402 LYS A C 1
ATOM 3151 O O . LYS A 1 402 ? 9.073 3.468 6.738 1.00 97.38 402 LYS A O 1
ATOM 3156 N N . ILE A 1 403 ? 8.858 5.342 7.953 1.00 97.38 403 ILE A N 1
ATOM 3157 C CA . ILE A 1 403 ? 7.416 5.518 7.831 1.00 97.38 403 ILE A CA 1
ATOM 3158 C C . ILE A 1 403 ? 7.200 6.910 7.252 1.00 97.38 403 ILE A C 1
ATOM 3160 O O . ILE A 1 403 ? 7.753 7.885 7.763 1.00 97.38 403 ILE A O 1
ATOM 3164 N N . GLU A 1 404 ? 6.405 7.008 6.193 1.00 95.94 404 GLU A N 1
ATOM 3165 C CA . GLU A 1 404 ? 6.079 8.282 5.551 1.00 95.94 404 GLU A CA 1
ATOM 3166 C C . GLU A 1 404 ? 4.562 8.423 5.477 1.00 95.94 404 GLU A C 1
ATOM 3168 O O . GLU A 1 404 ? 3.879 7.485 5.079 1.00 95.94 404 GLU A O 1
ATOM 3173 N N . ALA A 1 405 ? 4.040 9.588 5.844 1.00 95.19 405 ALA A N 1
ATOM 3174 C CA . ALA A 1 405 ? 2.659 9.972 5.597 1.00 95.19 405 ALA A CA 1
ATOM 3175 C C . ALA A 1 405 ? 2.671 11.270 4.790 1.00 95.19 405 ALA A C 1
ATOM 3177 O O . ALA A 1 405 ? 3.187 12.285 5.254 1.00 95.19 405 ALA A O 1
ATOM 3178 N N . ASP A 1 406 ? 2.147 11.220 3.574 1.00 94.88 406 ASP A N 1
ATOM 3179 C CA . ASP A 1 406 ? 2.132 12.336 2.638 1.00 94.88 406 ASP A CA 1
ATOM 3180 C C . ASP A 1 406 ? 0.698 12.686 2.274 1.00 94.88 406 ASP A C 1
ATOM 3182 O O . ASP A 1 406 ? -0.085 11.817 1.907 1.00 94.88 406 ASP A O 1
ATOM 3186 N N . VAL A 1 407 ? 0.344 13.953 2.414 1.00 94.00 407 VAL A N 1
ATOM 3187 C CA . VAL A 1 407 ? -0.975 14.478 2.079 1.00 94.00 407 VAL A CA 1
ATOM 3188 C C . VAL A 1 407 ? -0.812 15.334 0.831 1.00 94.00 407 VAL A C 1
ATOM 3190 O O . VAL A 1 407 ? -0.201 16.405 0.879 1.00 94.00 407 VAL A O 1
ATOM 3193 N N . SER A 1 408 ? -1.360 14.843 -0.277 1.00 90.81 408 SER A N 1
ATOM 3194 C CA . SER A 1 408 ? -1.297 15.490 -1.591 1.00 90.81 408 SER A CA 1
ATOM 3195 C C . SER A 1 408 ? -2.163 16.754 -1.670 1.00 90.81 408 SER A C 1
ATOM 3197 O O . SER A 1 408 ? -2.978 17.048 -0.793 1.00 90.81 408 SER A O 1
ATOM 3199 N N . GLU A 1 409 ? -2.037 17.487 -2.772 1.00 88.19 409 GLU A N 1
ATOM 3200 C CA . GLU A 1 409 ? -2.837 18.664 -3.127 1.00 88.19 409 GLU A CA 1
ATOM 3201 C C . GLU A 1 409 ? -4.343 18.394 -3.208 1.00 88.19 409 GLU A C 1
ATOM 3203 O O . GLU A 1 409 ? -5.154 19.291 -2.992 1.00 88.19 409 GLU A O 1
ATOM 3208 N N . THR A 1 410 ? -4.732 17.143 -3.457 1.00 86.56 410 THR A N 1
ATOM 3209 C CA . THR A 1 410 ? -6.140 16.707 -3.467 1.00 86.56 410 THR A CA 1
ATOM 3210 C C . THR A 1 410 ? -6.685 16.420 -2.071 1.00 86.56 410 THR A C 1
ATOM 3212 O O . THR A 1 410 ? -7.815 15.960 -1.906 1.00 86.56 410 THR A O 1
ATOM 3215 N N . GLY A 1 411 ? -5.843 16.601 -1.058 1.00 89.31 411 GLY A N 1
ATOM 3216 C CA . GLY A 1 411 ? -6.056 16.124 0.288 1.00 89.31 411 GLY A CA 1
ATOM 3217 C C . GLY A 1 411 ? -5.688 14.656 0.461 1.00 89.31 411 GLY A C 1
ATOM 3218 O O . GLY A 1 411 ? -5.340 14.311 1.578 1.00 89.31 411 GLY A O 1
ATOM 3219 N N . ARG A 1 412 ? -5.731 13.783 -0.561 1.00 91.00 412 ARG A N 1
ATOM 3220 C CA . ARG A 1 412 ? -5.503 12.319 -0.429 1.00 91.00 412 ARG A CA 1
ATOM 3221 C C . ARG A 1 412 ? -4.200 11.999 0.299 1.00 91.00 412 ARG A C 1
ATOM 3223 O O . ARG A 1 412 ? -3.180 12.621 -0.002 1.00 91.00 412 ARG A O 1
ATOM 3230 N N . ALA A 1 413 ? -4.247 11.037 1.218 1.00 92.69 413 ALA A N 1
ATOM 3231 C CA . ALA A 1 413 ? -3.114 10.672 2.059 1.00 92.69 413 ALA A CA 1
ATOM 3232 C C . ALA A 1 413 ? -2.479 9.355 1.597 1.00 92.69 413 ALA A C 1
ATOM 3234 O O . ALA A 1 413 ? -3.164 8.343 1.510 1.00 92.69 413 ALA A O 1
ATOM 3235 N N . ARG A 1 414 ? -1.170 9.351 1.355 1.00 95.06 414 ARG A N 1
ATOM 3236 C CA . ARG A 1 414 ? -0.361 8.159 1.095 1.00 95.06 414 ARG A CA 1
ATOM 3237 C C . ARG A 1 414 ? 0.453 7.815 2.329 1.00 95.06 414 ARG A C 1
ATOM 3239 O O . ARG A 1 414 ? 1.206 8.653 2.822 1.00 95.06 414 ARG A O 1
ATOM 3246 N N . VAL A 1 415 ? 0.344 6.577 2.797 1.00 95.94 415 VAL A N 1
ATOM 3247 C CA . VAL A 1 415 ? 1.156 6.060 3.901 1.00 95.94 415 VAL A CA 1
ATOM 3248 C C . VAL A 1 415 ? 2.064 4.945 3.407 1.00 95.94 415 VAL A C 1
ATOM 3250 O O . VAL A 1 415 ? 1.596 3.955 2.846 1.00 95.94 415 VAL A O 1
ATOM 3253 N N . HIS A 1 416 ? 3.361 5.098 3.662 1.00 96.25 416 HIS A N 1
ATOM 3254 C CA . HIS A 1 416 ? 4.380 4.073 3.461 1.00 96.25 416 HIS A CA 1
ATOM 3255 C C . HIS A 1 416 ? 4.821 3.498 4.802 1.00 96.25 416 HIS A C 1
ATOM 3257 O O . HIS A 1 416 ? 5.108 4.263 5.729 1.00 96.25 416 HIS A O 1
ATOM 3263 N N . ALA A 1 417 ? 4.909 2.170 4.886 1.00 86.75 417 ALA A N 1
ATOM 3264 C CA . ALA A 1 417 ? 5.338 1.443 6.082 1.00 86.75 417 ALA A CA 1
ATOM 3265 C C . ALA A 1 417 ? 6.184 0.202 5.765 1.00 86.75 417 ALA A C 1
ATOM 3267 O O . ALA A 1 417 ? 6.082 -0.353 4.639 1.00 86.75 417 ALA A O 1
#